Protein AF-A0A932JDV2-F1 (afdb_monomer_lite)

Structure (mmCIF, N/CA/C/O backbone):
data_AF-A0A932JDV2-F1
#
_entry.id   AF-A0A932JDV2-F1
#
loop_
_atom_site.group_PDB
_atom_site.id
_atom_site.type_symbol
_atom_site.label_atom_id
_atom_site.label_alt_id
_atom_site.label_comp_id
_atom_site.label_asym_id
_atom_site.label_entity_id
_atom_site.label_seq_id
_atom_site.pdbx_PDB_ins_code
_atom_site.Cartn_x
_atom_site.Cartn_y
_atom_site.Cartn_z
_atom_site.occupancy
_atom_site.B_iso_or_equiv
_atom_site.auth_seq_id
_atom_site.auth_comp_id
_atom_site.auth_asym_id
_atom_site.auth_atom_id
_atom_site.pdbx_PDB_model_num
ATOM 1 N N . MET A 1 1 ? 18.462 8.916 -12.965 1.00 34.59 1 MET A N 1
ATOM 2 C CA . MET A 1 1 ? 18.525 10.182 -12.193 1.00 34.59 1 MET A CA 1
ATOM 3 C C . MET A 1 1 ? 17.232 11.004 -12.249 1.00 34.59 1 MET A C 1
ATOM 5 O O . MET A 1 1 ? 16.685 11.269 -11.192 1.00 34.59 1 MET A O 1
ATOM 9 N N . LYS A 1 2 ? 16.677 11.348 -13.429 1.00 32.88 2 LYS A N 1
ATOM 10 C CA . LYS A 1 2 ? 15.413 12.121 -13.521 1.00 32.88 2 LYS A CA 1
ATOM 11 C C . LYS A 1 2 ? 14.191 11.419 -12.906 1.00 32.88 2 LYS A C 1
ATOM 13 O O . LYS A 1 2 ? 13.43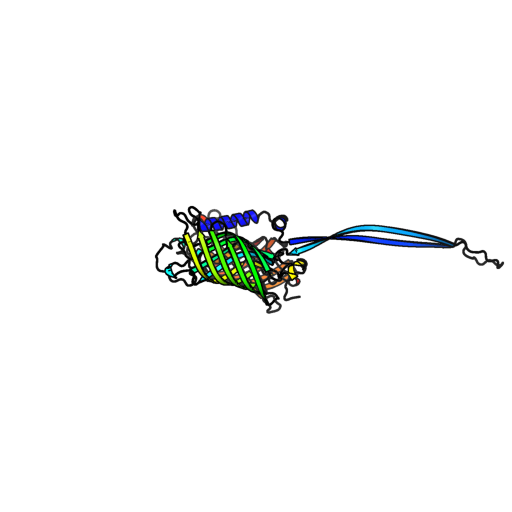1 12.081 -12.224 1.00 32.88 2 LYS A O 1
ATOM 18 N N . ILE A 1 3 ? 14.045 10.103 -13.071 1.00 39.91 3 ILE A N 1
ATOM 19 C CA . ILE A 1 3 ? 12.869 9.353 -12.584 1.00 39.91 3 ILE A CA 1
ATOM 20 C C . ILE A 1 3 ? 12.895 9.143 -11.063 1.00 39.91 3 ILE A C 1
ATOM 22 O O . ILE A 1 3 ? 11.883 9.335 -10.410 1.00 39.91 3 ILE A O 1
ATOM 26 N N . PHE A 1 4 ? 14.050 8.836 -10.467 1.00 37.16 4 PHE A N 1
ATOM 27 C CA . PHE A 1 4 ? 14.169 8.712 -9.007 1.00 37.16 4 PHE A CA 1
ATOM 28 C C . PHE A 1 4 ? 14.023 10.068 -8.303 1.00 37.16 4 PHE A C 1
ATOM 30 O O . PHE A 1 4 ? 13.355 10.154 -7.284 1.00 37.16 4 PHE A O 1
ATOM 37 N N . LEU A 1 5 ? 14.558 11.150 -8.888 1.00 34.28 5 LEU A N 1
ATOM 38 C CA . LEU A 1 5 ? 14.287 12.513 -8.425 1.00 34.28 5 LEU A CA 1
ATOM 39 C C . LEU A 1 5 ? 12.813 12.892 -8.641 1.00 34.28 5 LEU A C 1
ATOM 41 O O . LEU A 1 5 ? 12.261 13.597 -7.815 1.00 34.28 5 LEU A O 1
ATOM 45 N N . GLN A 1 6 ? 12.152 12.399 -9.693 1.00 41.47 6 GLN A N 1
ATOM 46 C CA . GLN A 1 6 ? 10.705 12.545 -9.882 1.00 41.47 6 GLN A CA 1
ATOM 47 C C . GLN A 1 6 ? 9.906 11.727 -8.868 1.00 41.47 6 GLN A C 1
ATOM 49 O O . GLN A 1 6 ? 8.888 12.229 -8.432 1.00 41.47 6 GLN A O 1
ATOM 54 N N . PHE A 1 7 ? 10.360 10.545 -8.437 1.00 43.28 7 PHE A N 1
ATOM 55 C CA . PHE A 1 7 ? 9.740 9.753 -7.366 1.00 43.28 7 PHE A CA 1
ATOM 56 C C . PHE A 1 7 ? 10.008 10.328 -5.973 1.00 43.28 7 PHE A C 1
ATOM 58 O O . PHE A 1 7 ? 9.130 10.282 -5.124 1.00 43.28 7 PHE A O 1
ATOM 65 N N . LEU A 1 8 ? 11.183 10.915 -5.740 1.00 36.88 8 LEU A N 1
ATOM 66 C CA . LEU A 1 8 ? 11.504 11.660 -4.526 1.00 36.88 8 LEU A CA 1
ATOM 67 C C . LEU A 1 8 ? 10.718 12.971 -4.486 1.00 36.88 8 LEU A C 1
ATOM 69 O O . LEU A 1 8 ? 10.145 13.291 -3.461 1.00 36.88 8 LEU A O 1
ATOM 73 N N . MET A 1 9 ? 10.614 13.689 -5.607 1.00 37.50 9 MET A N 1
ATOM 74 C CA . MET A 1 9 ? 9.727 14.845 -5.759 1.00 37.50 9 MET A CA 1
ATOM 75 C C . MET A 1 9 ? 8.264 14.429 -5.677 1.00 37.50 9 MET A C 1
ATOM 77 O O . MET A 1 9 ? 7.473 15.189 -5.157 1.00 37.50 9 MET A O 1
ATOM 81 N N . PHE A 1 10 ? 7.897 13.229 -6.121 1.00 43.47 10 PHE A N 1
ATOM 82 C CA . PHE A 1 10 ? 6.567 12.659 -5.942 1.00 43.47 10 PHE A CA 1
ATOM 83 C C . PHE A 1 10 ? 6.314 12.319 -4.471 1.00 43.47 10 PHE A C 1
ATOM 85 O O . PHE A 1 10 ? 5.248 12.617 -3.964 1.00 43.47 10 PHE A O 1
ATOM 92 N N . GLY A 1 11 ? 7.312 11.800 -3.755 1.00 39.00 11 GLY A N 1
ATOM 93 C CA . GLY A 1 11 ? 7.290 11.590 -2.309 1.00 39.00 11 GLY A CA 1
ATOM 94 C C . GLY A 1 11 ? 7.266 12.899 -1.520 1.00 39.00 11 GLY A C 1
ATOM 95 O O . GLY A 1 11 ? 6.574 12.972 -0.517 1.00 39.00 11 GLY A O 1
ATOM 96 N N . ILE A 1 12 ? 7.946 13.945 -2.004 1.00 39.84 12 ILE A N 1
ATOM 97 C CA . ILE A 1 12 ? 7.940 15.307 -1.452 1.00 39.84 12 ILE A CA 1
ATOM 98 C C . ILE A 1 12 ? 6.632 16.021 -1.787 1.00 39.84 12 ILE A C 1
ATOM 100 O O . ILE A 1 12 ? 6.131 16.781 -0.983 1.00 39.84 12 ILE A O 1
ATOM 104 N N . VAL A 1 13 ? 6.029 15.765 -2.943 1.00 41.66 13 VAL A N 1
ATOM 105 C CA . VAL A 1 13 ? 4.701 16.264 -3.309 1.00 41.66 13 VAL A CA 1
ATOM 106 C C . VAL A 1 13 ? 3.645 15.524 -2.486 1.00 41.66 13 VAL A C 1
ATOM 108 O O . VAL A 1 13 ? 2.794 16.166 -1.891 1.00 41.66 13 VAL A O 1
ATOM 111 N N . CYS A 1 14 ? 3.758 14.207 -2.317 1.00 39.50 14 CYS A N 1
ATOM 112 C CA . CYS A 1 14 ? 2.953 13.424 -1.381 1.00 39.50 14 CYS A CA 1
ATOM 113 C C . CYS A 1 14 ? 3.185 13.819 0.082 1.00 39.50 14 CYS A C 1
ATOM 115 O O . CYS A 1 14 ? 2.248 13.706 0.859 1.00 39.50 14 CYS A O 1
ATOM 117 N N . SER A 1 15 ? 4.370 14.303 0.470 1.00 35.47 15 SER A N 1
ATOM 118 C CA . SER A 1 15 ? 4.643 14.779 1.832 1.00 35.47 15 SER A CA 1
ATOM 119 C C . SER A 1 15 ? 4.292 16.251 2.038 1.00 35.47 15 SER A C 1
ATOM 121 O O . SER A 1 15 ? 3.897 16.597 3.139 1.00 35.47 15 SER A O 1
ATOM 123 N N . LEU A 1 16 ? 4.317 17.091 0.999 1.00 33.84 16 LEU A N 1
ATOM 124 C CA . LEU A 1 16 ? 3.762 18.451 0.992 1.00 33.84 16 LEU A CA 1
ATOM 125 C C . LEU A 1 16 ? 2.226 18.416 0.982 1.00 33.84 16 LEU A C 1
ATOM 127 O O . LEU A 1 16 ? 1.592 19.271 1.593 1.00 33.84 16 LEU A O 1
ATOM 131 N N . PHE A 1 17 ? 1.626 17.391 0.368 1.00 39.09 17 PHE A N 1
ATOM 132 C CA . PHE A 1 17 ? 0.206 17.055 0.521 1.00 39.09 17 PHE A CA 1
ATOM 133 C C . PHE A 1 17 ? -0.085 16.276 1.819 1.00 39.09 17 PHE A C 1
ATOM 135 O O . PHE A 1 17 ? -1.194 16.348 2.337 1.00 39.09 17 PHE A O 1
ATOM 142 N N . GLY A 1 18 ? 0.911 15.588 2.384 1.00 35.66 18 GLY A N 1
ATOM 143 C CA . GLY A 1 18 ? 0.838 14.874 3.665 1.00 35.66 18 GLY A CA 1
ATOM 144 C C . GLY A 1 18 ? 1.066 15.761 4.896 1.00 35.66 18 GLY A C 1
ATOM 145 O O . GLY A 1 18 ? 0.630 15.419 5.989 1.00 35.66 18 GLY A O 1
ATOM 146 N N . SER A 1 19 ? 1.684 16.936 4.741 1.00 28.77 19 SER A N 1
ATOM 147 C CA . SER A 1 19 ? 1.948 17.897 5.823 1.00 28.77 19 SER A CA 1
ATOM 148 C C . SER A 1 19 ? 0.781 18.849 6.115 1.00 28.77 19 SER A C 1
ATOM 150 O O . SER A 1 19 ? 0.912 19.758 6.930 1.00 28.77 19 SER A O 1
ATOM 152 N N . CYS A 1 20 ? -0.378 18.627 5.493 1.00 32.38 20 CYS A N 1
ATOM 153 C CA . CYS A 1 20 ? -1.643 19.299 5.806 1.00 32.38 20 CYS A CA 1
ATOM 154 C C . CYS A 1 20 ? -2.680 18.316 6.379 1.00 32.38 20 CYS A C 1
ATOM 156 O O . CYS A 1 20 ? -3.876 18.436 6.114 1.00 32.38 20 CYS A O 1
ATOM 158 N N . ALA A 1 21 ? -2.228 17.343 7.176 1.00 35.03 21 ALA A N 1
ATOM 159 C CA . ALA A 1 21 ? -3.059 16.353 7.866 1.00 35.03 21 ALA A CA 1
ATOM 160 C C . ALA A 1 21 ? -3.840 16.930 9.074 1.00 35.03 21 ALA A C 1
ATOM 162 O O . ALA A 1 21 ? -3.942 16.306 10.128 1.00 35.03 21 ALA A O 1
ATOM 163 N N . SER A 1 22 ? -4.415 18.126 8.923 1.00 34.97 22 SER A N 1
ATOM 164 C CA . SER A 1 22 ? -5.460 18.668 9.793 1.00 34.97 22 SER A CA 1
ATOM 165 C C . SER A 1 22 ? -6.754 18.792 8.987 1.00 34.97 22 SER A C 1
ATOM 167 O O . SER A 1 22 ? -6.862 19.618 8.085 1.00 34.97 22 SER A O 1
ATOM 169 N N . SER A 1 23 ? -7.709 17.901 9.279 1.00 31.97 23 SER A N 1
ATOM 170 C CA . SER A 1 23 ? -9.169 18.030 9.076 1.00 31.97 23 SER A CA 1
ATOM 171 C C . SER A 1 23 ? -9.753 18.510 7.725 1.00 31.97 23 SER A C 1
ATOM 173 O O . SER A 1 23 ? -10.970 18.572 7.619 1.00 31.97 23 SER A O 1
ATOM 175 N N . SER A 1 24 ? -8.968 18.788 6.677 1.00 32.66 24 SER A N 1
ATOM 176 C CA . SER A 1 24 ? -9.425 19.536 5.484 1.00 32.66 24 SER A CA 1
ATOM 177 C C . SER A 1 24 ? -9.201 18.835 4.129 1.00 32.66 24 SER A C 1
ATOM 179 O O . SER A 1 24 ? -9.859 19.164 3.141 1.00 32.66 24 SER A O 1
ATOM 181 N N . TRP A 1 25 ? -8.369 17.789 4.048 1.00 31.91 25 TRP A N 1
ATOM 182 C CA . TRP A 1 25 ? -8.191 17.015 2.801 1.00 31.91 25 TRP A CA 1
ATOM 183 C C . TRP A 1 25 ? -9.202 15.879 2.614 1.00 31.91 25 TRP A C 1
ATOM 185 O O . TRP A 1 25 ? -9.540 15.556 1.475 1.00 31.91 25 TRP A O 1
ATOM 195 N N . MET A 1 26 ? -9.784 15.361 3.703 1.00 33.66 26 MET A N 1
ATOM 196 C CA . MET A 1 26 ? -10.985 14.515 3.609 1.00 33.66 26 MET A CA 1
ATOM 197 C C . MET A 1 26 ? -12.211 15.286 3.093 1.00 33.66 26 MET A C 1
ATOM 199 O O . MET A 1 26 ? -13.194 14.659 2.700 1.00 33.66 26 MET A O 1
ATOM 203 N N . GLU A 1 27 ? -12.154 16.622 3.061 1.00 31.89 27 GLU A N 1
ATOM 204 C CA . GLU A 1 27 ? -13.176 17.465 2.435 1.00 31.89 27 GLU A CA 1
ATOM 205 C C . GLU A 1 27 ? -12.853 17.824 0.978 1.00 31.89 27 GLU A C 1
ATOM 207 O O . GLU A 1 27 ? -13.770 17.954 0.165 1.00 31.89 27 GLU A O 1
ATOM 212 N N . THR A 1 28 ? -11.567 17.925 0.613 1.00 35.16 28 THR A N 1
ATOM 213 C CA . THR A 1 28 ? -11.151 18.310 -0.751 1.00 35.16 28 THR A CA 1
ATOM 214 C C . THR A 1 28 ? -11.305 17.149 -1.745 1.00 35.16 28 THR A C 1
ATOM 216 O O . THR A 1 28 ? -11.779 17.341 -2.864 1.00 35.16 28 THR A O 1
ATOM 219 N N . PHE A 1 29 ? -11.026 15.917 -1.305 1.00 41.97 29 PHE A N 1
ATOM 220 C CA . PHE A 1 29 ? -11.596 14.699 -1.880 1.00 41.97 29 PHE A CA 1
ATOM 221 C C . PHE A 1 29 ? -12.556 14.156 -0.835 1.00 41.97 29 PHE A C 1
ATOM 223 O O . PHE A 1 29 ? -12.091 13.667 0.188 1.00 41.97 29 PHE A O 1
ATOM 230 N N . ARG A 1 30 ? -13.875 14.247 -1.054 1.00 54.72 30 ARG A N 1
ATOM 231 C CA . ARG A 1 30 ? -14.890 13.703 -0.133 1.00 54.72 30 ARG A CA 1
ATOM 232 C C . ARG A 1 30 ? -14.774 12.176 -0.046 1.00 54.72 30 ARG A C 1
ATOM 234 O O . ARG A 1 30 ? -15.605 11.474 -0.611 1.00 54.72 30 ARG A O 1
ATOM 241 N N . LEU A 1 31 ? -13.734 11.645 0.597 1.00 72.81 31 LEU A N 1
ATOM 242 C CA . LEU A 1 31 ? -13.554 10.220 0.892 1.00 72.81 31 LEU A CA 1
ATOM 243 C C . LEU A 1 31 ? -14.600 9.764 1.907 1.00 72.81 31 LEU A C 1
ATOM 245 O O . LEU A 1 31 ? -15.055 8.622 1.862 1.00 72.81 31 LEU A O 1
ATOM 249 N N . THR A 1 32 ? -15.024 10.693 2.761 1.00 81.06 32 THR A N 1
ATOM 250 C CA . THR A 1 32 ? -16.144 10.533 3.678 1.00 81.06 32 THR A CA 1
ATOM 251 C C . THR A 1 32 ? -17.302 11.412 3.240 1.00 81.06 32 THR A C 1
ATOM 253 O O . THR A 1 32 ? -17.131 12.575 2.877 1.00 81.06 32 THR A O 1
ATOM 256 N N . ARG A 1 33 ? -18.499 10.837 3.277 1.00 84.25 33 ARG A N 1
ATOM 257 C CA . ARG A 1 33 ? -19.765 11.553 3.208 1.00 84.25 33 ARG A CA 1
ATOM 258 C C . ARG A 1 33 ? -20.261 11.743 4.636 1.00 84.25 33 ARG A C 1
ATOM 260 O O . ARG A 1 33 ? -20.473 10.753 5.335 1.00 84.25 33 ARG A O 1
ATOM 267 N N . THR A 1 34 ? -20.446 12.994 5.034 1.00 85.88 34 THR A N 1
ATOM 268 C CA . THR A 1 34 ? -21.109 13.351 6.291 1.00 85.88 34 THR A CA 1
ATOM 269 C C . THR A 1 34 ? -22.592 13.573 6.011 1.00 85.88 34 THR A C 1
ATOM 271 O O . THR A 1 34 ? -22.940 14.268 5.055 1.00 85.88 34 THR A O 1
ATOM 274 N N . GLU A 1 35 ? -23.450 12.939 6.800 1.00 85.75 35 GLU A N 1
ATOM 275 C CA . GLU A 1 35 ? -24.893 13.178 6.823 1.00 85.75 35 GLU A CA 1
ATOM 276 C C . GLU A 1 35 ? -25.259 13.737 8.199 1.00 85.75 35 GLU A C 1
ATOM 278 O O . GLU A 1 35 ? -24.753 13.258 9.215 1.00 85.75 35 GLU A O 1
ATOM 283 N N . GLU A 1 36 ? -26.105 14.760 8.224 1.00 88.62 36 GLU A N 1
ATOM 284 C CA . GLU A 1 36 ? -26.596 15.387 9.450 1.00 88.62 36 GLU A CA 1
ATOM 285 C C . GLU A 1 36 ? -28.067 15.025 9.634 1.00 88.62 36 GLU A C 1
ATOM 287 O O . GLU A 1 36 ? -28.907 15.368 8.799 1.00 88.62 36 GLU A O 1
ATOM 292 N N . ASP A 1 37 ? -28.371 14.347 10.737 1.00 84.44 37 ASP A N 1
ATOM 293 C CA . ASP A 1 37 ? -29.742 14.099 11.163 1.00 84.44 37 ASP A CA 1
ATOM 294 C C . ASP A 1 37 ? -30.112 15.118 12.244 1.00 84.44 37 ASP A C 1
ATOM 296 O O . ASP A 1 37 ? -29.505 15.147 13.319 1.00 84.44 37 ASP A O 1
ATOM 300 N N . ALA A 1 38 ? -31.123 15.944 11.974 1.00 87.00 38 ALA A N 1
ATOM 301 C CA . ALA A 1 38 ? -31.680 16.873 12.950 1.00 87.00 38 ALA A CA 1
ATOM 302 C C . ALA A 1 38 ? -32.917 16.259 13.623 1.00 87.00 38 ALA A C 1
ATOM 304 O O . ALA A 1 38 ? -33.895 15.905 12.960 1.00 87.00 38 ALA A O 1
ATOM 305 N N . PHE A 1 39 ? -32.880 16.155 14.949 1.00 85.19 39 PHE A N 1
ATOM 306 C CA . PHE A 1 39 ? -33.970 15.674 15.789 1.00 85.19 39 PHE A CA 1
ATOM 307 C C . PHE A 1 39 ? -34.475 16.807 16.679 1.00 85.19 39 PHE A C 1
ATOM 309 O O . PHE A 1 39 ? -33.691 17.424 17.393 1.00 85.19 39 PHE A O 1
ATOM 316 N N . THR A 1 40 ? -35.786 17.029 16.721 1.00 88.25 40 THR A N 1
ATOM 317 C CA . THR A 1 40 ? -36.398 17.900 17.734 1.00 88.25 40 THR A CA 1
ATOM 318 C C . THR A 1 40 ? -36.898 17.038 18.884 1.00 88.25 40 THR A C 1
ATOM 320 O O . THR A 1 40 ? -37.822 16.237 18.723 1.00 88.25 40 THR A O 1
ATOM 323 N N . ILE A 1 41 ? -36.296 17.195 20.061 1.00 85.44 41 ILE A N 1
ATOM 324 C CA . ILE A 1 41 ? -36.708 16.480 21.268 1.00 85.44 41 ILE A CA 1
ATOM 325 C C . ILE A 1 41 ? -37.715 17.357 22.006 1.00 85.44 41 ILE A C 1
ATOM 327 O O . ILE A 1 41 ? -37.416 18.485 22.389 1.00 85.44 41 ILE A O 1
ATOM 331 N N . THR A 1 42 ? -38.927 16.833 22.199 1.00 88.19 42 THR A N 1
ATOM 332 C CA . THR A 1 42 ? -39.983 17.503 22.967 1.00 88.19 42 THR A CA 1
ATOM 333 C C . THR A 1 42 ? -40.177 16.781 24.292 1.00 88.19 42 THR A C 1
ATOM 335 O O . THR A 1 42 ? -40.655 15.648 24.318 1.00 88.19 42 THR A O 1
ATOM 338 N N . ILE A 1 43 ? -39.842 17.450 25.393 1.00 86.12 43 ILE A N 1
ATOM 339 C CA . ILE A 1 43 ? -40.150 16.989 26.745 1.00 86.12 43 ILE A CA 1
ATOM 340 C C . ILE A 1 43 ? -41.411 17.711 27.201 1.00 86.12 43 ILE A C 1
ATOM 342 O O . ILE A 1 43 ? -41.466 18.941 27.218 1.00 86.12 43 ILE A O 1
ATOM 346 N N . LYS A 1 44 ? -42.431 16.938 27.568 1.00 88.62 44 LYS A N 1
ATOM 347 C CA . LYS A 1 44 ? -43.672 17.461 28.130 1.00 88.62 44 LYS A CA 1
ATOM 348 C C . LYS A 1 44 ? -43.813 16.963 29.556 1.00 88.62 44 LYS A C 1
ATOM 350 O O . LYS A 1 44 ? -44.016 15.771 29.769 1.00 88.62 44 LYS A O 1
ATOM 355 N N . ASP A 1 45 ? -43.743 17.887 30.499 1.00 85.75 45 ASP A N 1
ATOM 356 C CA . ASP A 1 45 ? -44.050 17.623 31.896 1.00 85.75 45 ASP A CA 1
ATOM 357 C C . ASP A 1 45 ? -45.435 18.188 32.221 1.00 85.75 45 ASP A C 1
ATOM 359 O O . ASP A 1 45 ? -45.808 19.277 31.778 1.00 85.75 45 ASP A O 1
ATOM 363 N N . THR A 1 46 ? -46.251 17.412 32.925 1.00 85.06 46 THR A N 1
ATOM 364 C CA . THR A 1 46 ? -47.612 17.802 33.300 1.00 85.06 46 THR A CA 1
ATOM 365 C C . THR A 1 46 ? -47.795 17.519 34.777 1.00 85.06 46 THR A C 1
ATOM 367 O O . THR A 1 46 ? -47.822 16.366 35.200 1.00 85.06 46 THR A O 1
ATOM 370 N N . SER A 1 47 ? -47.938 18.586 35.555 1.00 83.50 47 SER A N 1
ATOM 371 C CA . SER A 1 47 ? -48.181 18.501 36.990 1.00 83.50 47 SER A CA 1
ATOM 372 C C . SER A 1 47 ? -49.656 18.751 37.283 1.00 83.50 47 SER A C 1
ATOM 374 O O . SER A 1 47 ? -50.263 19.713 36.800 1.00 83.50 47 SER A O 1
ATOM 376 N N . PHE A 1 48 ? -50.231 17.851 38.077 1.00 83.75 48 PHE A N 1
ATOM 377 C CA . PHE A 1 48 ? -51.597 17.951 38.566 1.00 83.75 48 PHE A CA 1
ATOM 378 C C . PHE A 1 48 ? -51.548 18.305 40.044 1.00 83.75 48 PHE A C 1
ATOM 380 O O . PHE A 1 48 ? -51.080 17.510 40.857 1.00 83.75 48 PHE A O 1
ATOM 387 N N . THR A 1 49 ? -52.054 19.483 40.391 1.00 81.31 49 THR A N 1
ATOM 388 C CA . THR A 1 49 ? -52.252 19.861 41.789 1.00 81.31 49 THR A CA 1
ATOM 389 C C . THR A 1 49 ? -53.736 19.786 42.093 1.00 81.31 49 THR A C 1
ATOM 391 O O . THR A 1 49 ? -54.531 20.548 41.539 1.00 81.31 49 THR A O 1
ATOM 394 N N . ASP A 1 50 ? -54.101 18.856 42.968 1.00 79.12 50 ASP A N 1
ATOM 395 C CA . ASP A 1 50 ? -55.457 18.701 43.476 1.00 79.12 50 ASP A CA 1
ATOM 396 C C . ASP A 1 50 ? -55.519 19.219 44.911 1.00 79.12 50 ASP A C 1
ATOM 398 O O . ASP A 1 50 ? -54.851 18.691 45.799 1.00 79.12 50 ASP A O 1
ATOM 402 N N . ALA A 1 51 ? -56.290 20.282 45.130 1.00 74.88 51 ALA A N 1
ATOM 403 C CA . ALA A 1 51 ? -56.478 20.865 46.448 1.00 74.88 51 ALA A CA 1
ATOM 404 C C . ALA A 1 51 ? -57.960 20.836 46.829 1.00 74.88 51 ALA A C 1
ATOM 406 O O . ALA A 1 51 ? -58.815 21.425 46.158 1.00 74.88 51 ALA A O 1
ATOM 407 N N . VAL A 1 52 ? -58.252 20.188 47.956 1.00 70.06 52 VAL A N 1
ATOM 408 C CA . VAL A 1 52 ? -59.568 20.197 48.597 1.00 70.06 52 VAL A CA 1
ATOM 409 C C . VAL A 1 52 ? -59.514 21.224 49.724 1.00 70.06 52 VAL A C 1
ATOM 411 O O . VAL A 1 52 ? -58.838 21.014 50.722 1.00 70.06 52 VAL A O 1
ATOM 414 N N . ARG A 1 53 ? -60.181 22.373 49.555 1.00 63.09 53 ARG A N 1
ATOM 415 C CA . ARG A 1 53 ? -60.093 23.489 50.525 1.00 63.09 53 ARG A CA 1
ATOM 416 C C . ARG A 1 53 ? -60.919 23.285 51.798 1.00 63.09 53 ARG A C 1
ATOM 418 O O . ARG A 1 53 ? -60.667 23.965 52.783 1.00 63.09 53 ARG A O 1
ATOM 425 N N . ASN A 1 54 ? -61.876 22.359 51.767 1.00 64.25 54 ASN A N 1
ATOM 426 C CA . ASN A 1 54 ? -62.728 21.999 52.897 1.00 64.25 54 ASN A CA 1
ATOM 427 C C . ASN A 1 54 ? -62.645 20.483 53.095 1.00 64.25 54 ASN A C 1
ATOM 429 O O . ASN A 1 54 ? -63.449 19.737 52.536 1.00 64.25 54 ASN A O 1
ATOM 433 N N . GLU A 1 55 ? -61.641 20.026 53.835 1.00 58.62 55 GLU A N 1
ATOM 434 C CA . GLU A 1 55 ? -61.609 18.651 54.329 1.00 58.62 55 GLU A CA 1
ATOM 435 C C . GLU A 1 55 ? -62.769 18.450 55.328 1.00 58.62 55 GLU A C 1
ATOM 437 O O . GLU A 1 55 ? -62.976 19.301 56.200 1.00 58.62 55 GLU A O 1
ATOM 442 N N . PRO A 1 56 ? -63.603 17.401 55.182 1.00 58.53 56 PRO A N 1
ATOM 443 C CA . PRO A 1 56 ? -64.700 17.157 56.107 1.00 58.53 56 PRO A CA 1
ATOM 444 C C . PRO A 1 56 ? -64.120 16.763 57.469 1.00 58.53 56 PRO A C 1
ATOM 446 O O . PRO A 1 56 ? -63.750 15.616 57.690 1.00 58.53 56 PRO A O 1
ATOM 449 N N . GLY A 1 57 ? -64.005 17.730 58.377 1.00 57.44 57 GLY A N 1
ATOM 450 C CA . GLY A 1 57 ? -63.688 17.452 59.774 1.00 57.44 57 GLY A CA 1
ATOM 451 C C . GLY A 1 57 ? -64.858 16.750 60.462 1.00 57.44 57 GLY A C 1
ATOM 452 O O . GLY A 1 57 ? -66.018 17.080 60.201 1.00 57.44 57 GLY A O 1
ATOM 453 N N . GLU A 1 58 ? -64.561 15.814 61.365 1.00 55.66 58 GLU A N 1
ATOM 454 C CA . GLU A 1 58 ? -65.566 15.232 62.256 1.00 55.66 58 GLU A CA 1
ATOM 455 C C . GLU A 1 58 ? -66.177 16.347 63.117 1.00 55.66 58 GLU A C 1
ATOM 457 O O . GLU A 1 58 ? -65.518 16.950 63.966 1.00 55.66 58 GLU A O 1
ATOM 462 N N . ARG A 1 59 ? -67.443 16.678 62.855 1.00 57.50 59 ARG A N 1
ATOM 463 C CA . ARG A 1 59 ? -68.246 17.569 63.695 1.00 57.50 59 ARG A CA 1
ATOM 464 C C . ARG A 1 59 ? -69.572 16.890 64.011 1.00 57.50 59 ARG A C 1
ATOM 466 O O . ARG A 1 59 ? -70.216 16.349 63.114 1.00 57.50 59 ARG A O 1
ATOM 473 N N . ASP A 1 60 ? -70.003 17.013 65.263 1.00 54.53 60 ASP A N 1
ATOM 474 C CA . ASP A 1 60 ? -71.114 16.267 65.882 1.00 54.53 60 ASP A CA 1
ATOM 475 C C . ASP A 1 60 ? -72.513 16.439 65.249 1.00 54.53 60 ASP A C 1
ATOM 477 O O . ASP A 1 60 ? -73.440 15.729 65.627 1.00 54.53 60 ASP A O 1
ATOM 481 N N . ASN A 1 61 ? -72.704 17.332 64.268 1.00 59.00 61 ASN A N 1
ATOM 482 C CA . ASN A 1 61 ? -74.043 17.690 63.768 1.00 59.00 61 ASN A CA 1
ATOM 483 C C . ASN A 1 61 ? -74.388 17.195 62.348 1.00 59.00 61 ASN A C 1
ATOM 485 O O . ASN A 1 61 ? -75.400 17.621 61.799 1.00 59.00 61 ASN A O 1
ATOM 489 N N . GLY A 1 62 ? -73.596 16.308 61.735 1.00 58.81 62 GLY A N 1
ATOM 490 C CA . GLY A 1 62 ? -74.018 15.503 60.569 1.00 58.81 62 GLY A CA 1
ATOM 491 C C . GLY A 1 62 ? -74.376 16.233 59.256 1.00 58.81 62 GLY A C 1
ATOM 492 O O . GLY A 1 62 ? -74.797 15.581 58.303 1.00 58.81 62 GLY A O 1
ATOM 493 N N . ILE A 1 63 ? -74.215 17.559 59.158 1.00 58.84 63 ILE A N 1
ATOM 494 C CA . ILE A 1 63 ? -74.470 18.322 57.922 1.00 58.84 63 ILE A CA 1
ATOM 495 C C . ILE A 1 63 ? -73.201 18.335 57.059 1.00 58.84 63 ILE A C 1
ATOM 497 O O . ILE A 1 63 ? -72.198 18.951 57.421 1.00 58.84 63 ILE A O 1
ATOM 501 N N . ILE A 1 64 ? -73.262 17.678 55.899 1.00 57.53 64 ILE A N 1
ATOM 502 C CA . ILE A 1 64 ? -72.171 17.606 54.917 1.00 57.53 64 ILE A CA 1
ATOM 503 C C . ILE A 1 64 ? -72.344 18.737 53.894 1.00 57.53 64 ILE A C 1
ATOM 505 O O . ILE A 1 64 ? -73.329 18.765 53.156 1.00 57.53 64 ILE A O 1
ATOM 509 N N . TYR A 1 65 ? -71.384 19.661 53.820 1.00 58.56 65 TYR A N 1
ATOM 510 C CA . TYR A 1 65 ? -71.321 20.655 52.741 1.00 58.56 65 TYR A CA 1
ATOM 511 C C . TYR A 1 65 ? -70.559 20.089 51.531 1.00 58.56 65 TYR A C 1
ATOM 513 O O . TYR A 1 65 ? -69.621 19.312 51.719 1.00 58.56 65 TYR A O 1
ATOM 521 N N . PRO A 1 66 ? -70.900 20.481 50.287 1.00 58.72 66 PRO A N 1
ATOM 522 C CA . PRO A 1 66 ? -70.126 20.082 49.117 1.00 58.72 66 PRO A CA 1
ATOM 523 C C . PRO A 1 66 ? -68.703 20.648 49.214 1.00 58.72 66 PRO A C 1
ATOM 525 O O . PRO A 1 66 ? -68.502 21.856 49.351 1.00 58.72 66 PRO A O 1
ATOM 528 N N . SER A 1 67 ? -67.697 19.776 49.149 1.00 60.12 67 SER A N 1
ATOM 529 C CA . SER A 1 67 ? -66.293 20.182 49.134 1.00 60.12 67 SER A CA 1
ATOM 530 C C . SER A 1 67 ? -65.979 20.939 47.840 1.00 60.12 67 SER A C 1
ATOM 532 O O . SER A 1 67 ? -66.195 20.410 46.748 1.00 60.12 67 SER A O 1
ATOM 534 N N . SER A 1 68 ? -65.423 22.149 47.929 1.00 65.50 68 SER A N 1
ATOM 535 C CA . SER A 1 68 ? -64.882 22.839 46.754 1.00 65.50 68 SER A CA 1
ATOM 536 C C . SER A 1 68 ? -63.522 22.235 46.393 1.00 65.50 68 SER A C 1
ATOM 538 O O . SER A 1 68 ? -62.547 22.411 47.133 1.00 65.50 68 SER A O 1
ATOM 540 N N . ARG A 1 69 ? -63.459 21.522 45.267 1.00 68.94 69 ARG A N 1
ATOM 541 C CA . ARG A 1 69 ? -62.219 20.984 44.695 1.00 68.94 69 ARG A CA 1
ATOM 542 C C . ARG A 1 69 ? -61.648 21.980 43.692 1.00 68.94 69 ARG A C 1
ATOM 544 O O . ARG A 1 69 ? -62.379 22.484 42.842 1.00 68.94 69 ARG A O 1
ATOM 551 N N . THR A 1 70 ? -60.354 22.262 43.772 1.00 74.75 70 THR A N 1
ATOM 552 C CA . THR A 1 70 ? -59.641 23.030 42.746 1.00 74.75 70 THR A CA 1
ATOM 553 C C . THR A 1 70 ? -58.597 22.125 42.113 1.00 74.75 70 THR A C 1
ATOM 555 O O . THR A 1 70 ? -57.670 21.688 42.790 1.00 74.75 70 THR A O 1
ATOM 558 N N . LEU A 1 71 ? -58.767 21.848 40.820 1.00 78.38 71 LEU A N 1
ATOM 559 C CA . LEU A 1 71 ? -57.797 21.119 40.012 1.00 78.38 71 LEU A CA 1
ATOM 560 C C . LEU A 1 71 ? -56.996 22.134 39.195 1.00 78.38 71 LEU A C 1
ATOM 562 O O . LEU A 1 71 ? -57.550 22.781 38.305 1.00 78.38 71 LEU A O 1
ATOM 566 N N . THR A 1 72 ? -55.704 22.257 39.476 1.00 80.94 72 THR A N 1
ATOM 567 C CA . THR A 1 72 ? -54.790 23.066 38.665 1.00 80.94 72 THR A CA 1
ATOM 568 C C . THR A 1 72 ? -53.943 22.133 37.813 1.00 80.94 72 THR A C 1
ATOM 570 O O . THR A 1 72 ? -53.235 21.275 38.340 1.00 80.94 72 THR A O 1
ATOM 573 N N . ASN A 1 73 ? -54.027 22.297 36.493 1.00 81.56 73 ASN A N 1
ATOM 574 C CA . ASN A 1 73 ? -53.199 21.581 35.531 1.00 81.56 73 ASN A CA 1
ATOM 575 C C . ASN A 1 73 ? -52.137 22.538 34.985 1.00 81.56 73 ASN A C 1
ATOM 577 O O . ASN A 1 73 ? -52.476 23.489 34.280 1.00 81.56 73 ASN A O 1
ATOM 581 N N . ASN A 1 74 ? -50.872 22.273 35.302 1.00 83.38 74 ASN A N 1
ATOM 582 C CA . ASN A 1 74 ? -49.742 23.024 34.774 1.00 83.38 74 ASN A CA 1
ATOM 583 C C . ASN A 1 74 ? -48.937 22.118 33.844 1.00 83.38 74 ASN A C 1
ATOM 585 O O . ASN A 1 74 ? -48.310 21.155 34.291 1.00 83.38 74 ASN A O 1
ATOM 589 N N . SER A 1 75 ? -48.928 22.452 32.555 1.00 80.50 75 SER A N 1
ATOM 590 C CA . SER A 1 75 ? -48.101 21.778 31.556 1.00 80.50 75 SER A CA 1
ATOM 591 C C . SER A 1 75 ? -46.900 22.638 31.176 1.00 80.50 75 SER A C 1
ATOM 593 O O . SER A 1 75 ? -47.077 23.757 30.692 1.00 80.50 75 SER A O 1
ATOM 595 N N . LEU A 1 76 ? -45.697 22.092 31.323 1.00 86.56 76 LEU A N 1
ATOM 596 C CA . LEU A 1 76 ? -44.462 22.668 30.808 1.00 86.56 76 LEU A CA 1
ATOM 597 C C . LEU A 1 76 ? -44.022 21.855 29.589 1.00 86.56 76 LEU A C 1
ATOM 599 O O . LEU A 1 76 ? -43.944 20.630 29.641 1.00 86.56 76 LEU A O 1
ATOM 603 N N . THR A 1 77 ? -43.751 22.533 28.478 1.00 87.00 77 THR A N 1
ATOM 604 C CA . THR A 1 77 ? -43.161 21.900 27.294 1.00 87.00 77 THR A CA 1
ATOM 605 C C . THR A 1 77 ? -41.805 22.532 27.039 1.00 87.00 77 THR A C 1
ATOM 607 O O . THR A 1 77 ? -41.711 23.748 26.884 1.00 87.00 77 THR A O 1
ATOM 610 N N . THR A 1 78 ? -40.764 21.710 26.997 1.00 86.75 78 THR A N 1
ATOM 611 C CA . THR A 1 78 ? -39.409 22.123 26.639 1.00 86.75 78 THR A CA 1
ATOM 612 C C . THR A 1 78 ? -39.033 21.429 25.342 1.00 86.75 78 THR A C 1
ATOM 614 O O . THR A 1 78 ? -39.145 20.209 25.228 1.00 86.75 78 THR A O 1
ATOM 617 N N . GLN A 1 79 ? -38.610 22.216 24.359 1.00 87.81 79 GLN A N 1
ATOM 618 C CA . GLN A 1 79 ? -38.129 21.719 23.077 1.00 87.81 79 GLN A CA 1
ATOM 619 C C . GLN A 1 79 ? -36.680 22.133 22.898 1.00 87.81 79 GLN A C 1
ATOM 621 O O . GLN A 1 79 ? -36.320 23.274 23.188 1.00 87.81 79 GLN A O 1
ATOM 626 N N . TYR A 1 80 ? -35.860 21.202 22.435 1.00 89.38 80 TYR A N 1
ATOM 627 C CA . TYR A 1 80 ? -34.503 21.489 22.004 1.00 89.38 80 TYR A CA 1
ATOM 628 C C . TYR A 1 80 ? -34.154 20.622 20.802 1.00 89.38 80 TYR A C 1
ATOM 630 O O . TYR A 1 80 ? -34.593 19.473 20.687 1.00 89.38 80 TYR A O 1
ATOM 638 N N . ASP A 1 81 ? -33.361 21.199 19.909 1.00 87.12 81 ASP A N 1
ATOM 639 C CA . ASP A 1 81 ? -32.885 20.521 18.716 1.00 87.12 81 ASP A CA 1
ATOM 640 C C . ASP A 1 81 ? -31.557 19.821 19.013 1.00 87.12 81 ASP A C 1
ATOM 642 O O . ASP A 1 81 ? -30.682 20.344 19.706 1.00 87.12 81 ASP A O 1
ATOM 646 N N . SER A 1 82 ? -31.420 18.608 18.495 1.00 85.50 82 SER A N 1
ATOM 647 C CA . SER A 1 82 ? -30.215 17.794 18.553 1.00 85.50 82 SER A CA 1
ATOM 648 C C . SER A 1 82 ? -29.798 17.462 17.129 1.00 85.50 82 SER A C 1
ATOM 650 O O . SER A 1 82 ? -30.597 16.946 16.351 1.00 85.50 82 SER A O 1
ATOM 652 N N . VAL A 1 83 ? -28.549 17.762 16.784 1.00 87.12 83 VAL A N 1
ATOM 653 C CA . VAL A 1 83 ? -27.959 17.397 15.494 1.00 87.12 83 VAL A CA 1
ATOM 654 C C . VAL A 1 83 ? -26.985 16.253 15.732 1.00 87.12 83 VAL A C 1
ATOM 656 O O . VAL A 1 83 ? -26.109 16.352 16.593 1.00 87.12 83 VAL A O 1
ATOM 659 N N . VAL A 1 84 ? -27.150 15.160 14.989 1.00 88.38 84 VAL A N 1
ATOM 660 C CA . VAL A 1 84 ? -26.243 14.010 15.017 1.00 88.38 84 VAL A CA 1
ATOM 661 C C . VAL A 1 84 ? -25.567 13.885 13.659 1.00 88.38 84 VAL A C 1
ATOM 663 O O . VAL A 1 84 ? -26.226 13.678 12.642 1.00 88.38 84 VAL A O 1
ATOM 666 N N . GLU A 1 85 ? -24.241 13.972 13.654 1.00 87.31 85 GLU A N 1
ATOM 667 C CA . GLU A 1 85 ? -23.425 13.733 12.464 1.00 87.31 85 GLU A CA 1
ATOM 668 C C . GLU A 1 85 ? -23.111 12.242 12.300 1.00 87.31 85 GLU A C 1
ATOM 670 O O . GLU A 1 85 ? -22.618 11.585 13.222 1.00 87.31 85 GLU A O 1
ATOM 675 N N . ARG A 1 86 ? -23.321 11.715 11.092 1.00 85.62 86 ARG A N 1
ATOM 676 C CA . ARG A 1 86 ? -22.951 10.350 10.695 1.00 85.62 86 ARG A CA 1
ATOM 677 C C . ARG A 1 86 ? -21.959 10.381 9.547 1.00 85.62 86 ARG A C 1
ATOM 679 O O . ARG A 1 86 ? -22.097 11.166 8.612 1.00 85.62 86 ARG A O 1
ATOM 686 N N . LYS A 1 87 ? -20.951 9.510 9.602 1.00 87.00 87 LYS A N 1
ATOM 687 C CA . LYS A 1 87 ? -19.829 9.501 8.650 1.00 87.00 87 LYS A CA 1
ATOM 688 C C . LYS A 1 87 ? -19.762 8.170 7.908 1.00 87.00 87 LYS A C 1
ATOM 690 O O . LYS A 1 87 ? -19.556 7.131 8.530 1.00 87.00 87 LYS A O 1
ATOM 695 N N . TYR A 1 88 ? -19.868 8.223 6.583 1.00 87.69 88 TYR A N 1
ATOM 696 C CA . TYR A 1 88 ? -19.890 7.063 5.685 1.00 87.69 88 TYR A CA 1
ATOM 697 C C . TYR A 1 88 ? -18.743 7.112 4.671 1.00 87.69 88 TYR A C 1
ATOM 699 O O . TYR A 1 88 ? -18.340 8.212 4.278 1.00 87.69 88 TYR A O 1
ATOM 707 N N . PRO A 1 89 ? -18.263 5.970 4.150 1.00 87.38 89 PRO A N 1
ATOM 708 C CA . PRO A 1 89 ? -17.386 5.982 2.990 1.00 87.38 89 PRO A CA 1
ATOM 709 C C . PRO A 1 89 ? -18.111 6.528 1.763 1.00 87.38 89 PRO A C 1
ATOM 711 O O . PRO A 1 89 ? -19.276 6.229 1.503 1.00 87.38 89 PRO A O 1
ATOM 714 N N . ASN A 1 90 ? -17.387 7.284 0.950 1.00 87.12 90 ASN A N 1
ATOM 715 C CA . ASN A 1 90 ? -17.874 7.814 -0.320 1.00 87.12 90 ASN A CA 1
ATOM 716 C C . ASN A 1 90 ? -17.008 7.343 -1.502 1.00 87.12 90 ASN A C 1
ATOM 718 O O . ASN A 1 90 ? -16.907 8.011 -2.529 1.00 87.12 90 ASN A O 1
ATOM 722 N N . PHE A 1 91 ? -16.367 6.183 -1.364 1.00 89.88 91 PHE A N 1
ATOM 723 C CA . PHE A 1 91 ? -15.559 5.560 -2.409 1.00 89.88 91 PHE A CA 1
ATOM 724 C C . PHE A 1 91 ? -15.727 4.044 -2.403 1.00 89.88 91 PHE A C 1
ATOM 726 O O . PHE A 1 91 ? -15.797 3.417 -1.348 1.00 89.88 91 PHE A O 1
ATOM 733 N N . VAL A 1 92 ? -15.741 3.452 -3.594 1.00 90.56 92 VAL A N 1
ATOM 734 C CA . VAL A 1 92 ? -15.675 1.998 -3.771 1.00 90.56 92 VAL A CA 1
ATOM 735 C C . VAL A 1 92 ? -14.228 1.530 -3.689 1.00 90.56 92 VAL A C 1
ATOM 737 O O . VAL A 1 92 ? -13.961 0.510 -3.072 1.00 90.56 92 VAL A O 1
ATOM 740 N N . ARG A 1 93 ? -13.277 2.280 -4.252 1.00 91.69 93 ARG A N 1
ATOM 741 C CA . ARG A 1 93 ? -11.849 1.988 -4.094 1.00 91.69 93 ARG A CA 1
ATOM 742 C C . ARG A 1 93 ? -11.048 3.267 -3.915 1.00 91.69 93 ARG A C 1
ATOM 744 O O . ARG A 1 93 ? -11.285 4.233 -4.633 1.00 91.69 93 ARG A O 1
ATOM 751 N N . PHE A 1 94 ? -10.086 3.247 -3.007 1.00 90.94 94 PHE A N 1
ATOM 752 C CA . PHE A 1 94 ? -9.078 4.289 -2.874 1.00 90.94 94 PHE A CA 1
ATOM 753 C C . PHE A 1 94 ? -7.713 3.632 -2.690 1.00 90.94 94 PHE A C 1
ATOM 755 O O . PHE A 1 94 ? -7.541 2.870 -1.747 1.00 90.94 94 PHE A O 1
ATOM 762 N N . ALA A 1 95 ? -6.767 3.885 -3.594 1.00 89.88 95 ALA A N 1
ATOM 763 C CA . ALA A 1 95 ? -5.435 3.290 -3.557 1.00 89.88 95 ALA A CA 1
ATOM 764 C C . ALA A 1 95 ? -4.353 4.348 -3.743 1.00 89.88 95 ALA A C 1
ATOM 766 O O . ALA A 1 95 ? -4.366 5.059 -4.749 1.00 89.88 95 ALA A O 1
ATOM 767 N N . VAL A 1 96 ? -3.390 4.425 -2.823 1.00 89.19 96 VAL A N 1
ATOM 768 C CA . VAL A 1 96 ? -2.282 5.385 -2.950 1.00 89.19 96 VAL A CA 1
ATOM 769 C C . VAL A 1 96 ? -1.311 4.949 -4.032 1.00 89.19 96 VAL A C 1
ATOM 771 O O . VAL A 1 96 ? -1.009 5.741 -4.921 1.00 89.19 96 VAL A O 1
ATOM 774 N N . PHE A 1 97 ? -0.860 3.697 -4.005 1.00 91.19 97 PHE A N 1
ATOM 775 C CA . PHE A 1 97 ? 0.085 3.193 -4.991 1.00 91.19 97 PHE A CA 1
ATOM 776 C C . PHE A 1 97 ? -0.277 1.781 -5.435 1.00 91.19 97 PHE A C 1
ATOM 778 O O . PHE A 1 97 ? -0.512 0.892 -4.620 1.00 91.19 97 PHE A O 1
ATOM 785 N N . GLU A 1 98 ? -0.295 1.574 -6.746 1.00 94.06 98 GLU A N 1
ATOM 786 C CA . GLU A 1 98 ? -0.470 0.272 -7.375 1.00 94.06 98 GLU A CA 1
ATOM 787 C C . GLU A 1 98 ? 0.662 0.044 -8.375 1.00 94.06 98 GLU A C 1
ATOM 789 O O . GLU A 1 98 ? 0.945 0.899 -9.216 1.00 94.06 98 GLU A O 1
ATOM 794 N N . SER A 1 99 ? 1.282 -1.131 -8.301 1.00 94.56 99 SER A N 1
ATOM 795 C CA . SER A 1 99 ? 2.313 -1.554 -9.238 1.00 94.56 99 SER A CA 1
ATOM 796 C C . SER A 1 99 ? 2.073 -2.985 -9.701 1.00 94.56 99 SER A C 1
ATOM 798 O O . SER A 1 99 ? 1.669 -3.842 -8.916 1.00 94.56 99 SER A O 1
ATOM 800 N N . VAL A 1 100 ? 2.324 -3.243 -10.983 1.00 95.44 100 VAL A N 1
ATOM 801 C CA . VAL A 1 100 ? 2.117 -4.542 -11.631 1.00 95.44 100 VAL A CA 1
ATOM 802 C C . VAL A 1 100 ? 3.355 -4.923 -12.424 1.00 95.44 100 VAL A C 1
ATOM 804 O O . VAL A 1 100 ? 3.805 -4.145 -13.260 1.00 95.44 100 VAL A O 1
ATOM 807 N N . GLY A 1 101 ? 3.886 -6.122 -12.197 1.00 94.44 101 GLY A N 1
ATOM 808 C CA . GLY A 1 101 ? 4.919 -6.727 -13.030 1.00 94.44 101 GLY A CA 1
ATOM 809 C C . GLY A 1 101 ? 4.287 -7.420 -14.228 1.00 94.44 101 GLY A C 1
ATOM 810 O O . GLY A 1 101 ? 3.486 -8.335 -14.051 1.00 94.44 101 GLY A O 1
ATOM 811 N N . LEU A 1 102 ? 4.634 -6.995 -15.443 1.00 94.25 102 LEU A N 1
ATOM 812 C CA . LEU A 1 102 ? 4.067 -7.515 -16.687 1.00 94.25 102 LEU A CA 1
ATOM 813 C C . LEU A 1 102 ? 4.999 -8.503 -17.383 1.00 94.25 102 LEU A C 1
ATOM 815 O O . LEU A 1 102 ? 6.211 -8.309 -17.422 1.00 94.25 102 LEU A O 1
ATOM 819 N N . ILE A 1 103 ? 4.403 -9.506 -18.013 1.00 92.69 103 ILE A N 1
ATOM 820 C CA . ILE A 1 103 ? 5.014 -10.525 -18.858 1.00 92.69 103 ILE A CA 1
ATOM 821 C C . ILE A 1 103 ? 4.395 -10.407 -20.257 1.00 92.69 103 ILE A C 1
ATOM 823 O O . ILE A 1 103 ? 3.203 -10.115 -20.402 1.00 92.69 103 ILE A O 1
ATOM 827 N N . GLY A 1 104 ? 5.204 -10.647 -21.290 1.00 85.56 104 GLY A N 1
ATOM 828 C CA . GLY A 1 104 ? 4.736 -10.733 -22.677 1.00 85.56 104 GLY A CA 1
ATOM 829 C C . GLY A 1 104 ? 4.503 -9.385 -23.363 1.00 85.56 104 GLY A C 1
ATOM 830 O O . GLY A 1 104 ? 3.905 -9.352 -24.434 1.00 85.56 104 GLY A O 1
ATOM 831 N N . THR A 1 105 ? 4.984 -8.284 -22.777 1.00 88.25 105 THR A N 1
ATOM 832 C CA . THR A 1 105 ? 4.875 -6.936 -23.366 1.00 88.25 105 THR A CA 1
ATOM 833 C C . THR A 1 105 ? 5.876 -6.692 -24.494 1.00 88.25 105 THR A C 1
ATOM 835 O O . THR A 1 105 ? 5.593 -5.949 -25.430 1.00 88.25 105 THR A O 1
ATOM 838 N N . THR A 1 106 ? 7.066 -7.288 -24.396 1.00 87.81 106 THR A N 1
ATOM 839 C CA . THR A 1 106 ? 8.154 -7.181 -25.376 1.00 87.81 106 THR A CA 1
ATOM 840 C C . THR A 1 106 ? 9.066 -8.408 -25.267 1.00 87.81 106 THR A C 1
ATOM 842 O O . THR A 1 106 ? 8.848 -9.278 -24.421 1.00 87.81 106 THR A O 1
ATOM 845 N N . SER A 1 107 ? 10.079 -8.505 -26.123 1.00 86.62 107 SER A N 1
ATOM 846 C CA . SER A 1 107 ? 11.089 -9.563 -26.057 1.00 86.62 107 SER A CA 1
ATOM 847 C C . SER A 1 107 ? 11.978 -9.415 -24.807 1.00 86.62 107 SER A C 1
ATOM 849 O O . SER A 1 107 ? 12.194 -8.307 -24.312 1.00 86.62 107 SER A O 1
ATOM 851 N N . SER A 1 108 ? 12.484 -10.522 -24.249 1.00 84.44 108 SER A N 1
ATOM 852 C CA . SER A 1 108 ? 13.180 -10.508 -22.945 1.00 84.44 108 SER A CA 1
ATOM 853 C C . SER A 1 108 ? 14.414 -9.596 -22.916 1.00 84.44 108 SER A C 1
ATOM 855 O O . SER A 1 108 ? 14.708 -8.988 -21.887 1.00 84.44 108 SER A O 1
ATOM 857 N N . ASP A 1 109 ? 15.093 -9.467 -24.056 1.00 81.69 109 ASP A N 1
ATOM 858 C CA . ASP A 1 109 ? 16.258 -8.610 -24.303 1.00 81.69 109 ASP A CA 1
ATOM 859 C C . ASP A 1 109 ? 15.929 -7.111 -24.219 1.00 81.69 109 ASP A C 1
ATOM 861 O O . ASP A 1 109 ? 16.799 -6.300 -23.916 1.00 81.69 109 ASP A O 1
ATOM 865 N N . LYS A 1 110 ? 14.664 -6.736 -24.426 1.00 83.31 110 LYS A N 1
ATOM 866 C CA . LYS A 1 110 ? 14.184 -5.344 -24.399 1.00 83.31 110 LYS A CA 1
ATOM 867 C C . LYS A 1 110 ? 13.339 -5.007 -23.175 1.00 83.31 110 LYS A C 1
ATOM 869 O O . LYS A 1 110 ? 12.896 -3.866 -23.029 1.00 83.31 110 LYS A O 1
ATOM 874 N N . GLY A 1 111 ? 13.080 -5.987 -22.311 1.00 82.62 111 GLY A N 1
ATOM 875 C CA . GLY A 1 111 ? 12.234 -5.795 -21.137 1.00 82.62 111 GLY A CA 1
ATOM 876 C C . GLY A 1 111 ? 12.779 -4.739 -20.170 1.00 82.62 111 GLY A C 1
ATOM 877 O O . GLY A 1 111 ? 13.930 -4.339 -20.269 1.00 82.62 111 GLY A O 1
ATOM 878 N N . VAL A 1 112 ? 11.962 -4.306 -19.210 1.00 82.25 112 VAL A N 1
ATOM 879 C CA . VAL A 1 112 ? 12.359 -3.459 -18.069 1.00 82.25 112 VAL A CA 1
ATOM 880 C C . VAL A 1 112 ? 12.999 -4.297 -16.971 1.00 82.25 112 VAL A C 1
ATOM 882 O O . VAL A 1 112 ? 14.050 -3.939 -16.455 1.00 82.25 112 VAL A O 1
ATOM 885 N N . GLY A 1 113 ? 12.476 -5.501 -16.705 1.00 84.00 113 GLY A N 1
ATOM 886 C CA . GLY A 1 113 ? 12.957 -6.343 -15.601 1.00 84.00 113 GLY A CA 1
ATOM 887 C C . GLY A 1 113 ? 12.306 -5.899 -14.303 1.00 84.00 113 GLY A C 1
ATOM 888 O O . GLY A 1 113 ? 12.940 -5.833 -13.264 1.00 84.00 113 GLY A O 1
ATOM 889 N N . SER A 1 114 ? 11.030 -5.538 -14.388 1.00 84.56 114 SER A N 1
ATOM 890 C CA . SER A 1 114 ? 10.279 -4.863 -13.331 1.00 84.56 114 SER A CA 1
ATOM 891 C C . SER A 1 114 ? 10.063 -5.744 -12.086 1.00 84.56 114 SER A C 1
ATOM 893 O O . SER A 1 114 ? 9.740 -5.238 -11.012 1.00 84.56 114 SER A O 1
ATOM 895 N N . GLY A 1 115 ? 10.298 -7.055 -12.208 1.00 87.12 115 GLY A N 1
ATOM 896 C CA . GLY A 1 115 ? 10.060 -8.060 -11.175 1.00 87.12 115 GLY A CA 1
ATOM 897 C C . GLY A 1 115 ? 8.577 -8.381 -11.006 1.00 87.12 115 GLY A C 1
ATOM 898 O O . GLY A 1 115 ? 7.719 -7.782 -11.650 1.00 87.12 115 GLY A O 1
ATOM 899 N N . MET A 1 116 ? 8.269 -9.330 -10.120 1.00 88.50 116 MET A N 1
ATOM 900 C CA . MET A 1 116 ? 6.919 -9.894 -9.989 1.00 88.50 116 MET A CA 1
ATOM 901 C C . MET A 1 116 ? 5.834 -8.853 -9.700 1.00 88.50 116 MET A C 1
ATOM 903 O O . MET A 1 116 ? 4.720 -8.983 -10.191 1.00 88.50 116 MET A O 1
ATOM 907 N N . PHE A 1 117 ? 6.174 -7.799 -8.959 1.00 90.75 117 PHE A N 1
ATOM 908 C CA . PHE A 1 117 ? 5.252 -6.727 -8.582 1.00 90.75 117 PHE A CA 1
ATOM 909 C C . PHE A 1 117 ? 5.520 -5.402 -9.300 1.00 90.75 117 PHE A C 1
ATOM 911 O O . PHE A 1 117 ? 4.950 -4.375 -8.945 1.00 90.75 117 PHE A O 1
ATOM 918 N N . GLY A 1 118 ? 6.407 -5.384 -10.293 1.00 86.44 118 GLY A N 1
ATOM 919 C CA . GLY A 1 118 ? 6.688 -4.205 -11.111 1.00 86.44 118 GLY A CA 1
ATOM 920 C C . GLY A 1 118 ? 7.650 -3.179 -10.495 1.00 86.44 118 GLY A C 1
ATOM 921 O O . GLY A 1 118 ? 8.202 -2.359 -11.219 1.00 86.44 118 GLY A O 1
ATOM 922 N N . ILE A 1 119 ? 7.895 -3.212 -9.184 1.00 84.50 119 ILE A N 1
ATOM 923 C CA . ILE A 1 119 ? 8.687 -2.185 -8.474 1.00 84.50 119 ILE A CA 1
ATOM 924 C C . ILE A 1 119 ? 10.182 -2.535 -8.434 1.00 84.50 119 ILE A C 1
ATOM 926 O O . ILE A 1 119 ? 11.034 -1.653 -8.353 1.00 84.50 119 ILE A O 1
ATOM 930 N N . MET A 1 120 ? 10.513 -3.825 -8.500 1.00 81.44 120 MET A N 1
ATOM 931 C CA . MET A 1 120 ? 11.863 -4.326 -8.227 1.00 81.44 120 MET A CA 1
ATOM 932 C C . MET A 1 120 ? 12.878 -3.840 -9.268 1.00 81.44 120 MET A C 1
ATOM 934 O O . MET A 1 120 ? 14.006 -3.507 -8.916 1.00 81.44 120 MET A O 1
ATOM 938 N N . GLY A 1 121 ? 12.471 -3.713 -10.533 1.00 75.50 121 GLY A N 1
ATOM 939 C CA . GLY A 1 121 ? 13.384 -3.321 -11.613 1.00 75.50 121 GLY A CA 1
ATOM 940 C C . GLY A 1 121 ? 14.069 -1.968 -11.410 1.00 75.50 121 GLY A C 1
ATOM 941 O O . GLY A 1 121 ? 15.192 -1.790 -11.863 1.00 75.50 121 GLY A O 1
ATOM 942 N N . PHE A 1 122 ? 13.457 -1.030 -10.677 1.00 74.75 122 PHE A N 1
ATOM 943 C CA . PHE A 1 122 ? 14.078 0.272 -10.388 1.00 74.75 122 PHE A CA 1
ATOM 944 C C . PHE A 1 122 ? 15.283 0.194 -9.447 1.00 74.75 122 PHE A C 1
ATOM 946 O O . PHE A 1 122 ? 16.058 1.147 -9.380 1.00 74.75 122 PHE A O 1
ATOM 953 N N . PHE A 1 123 ? 15.429 -0.917 -8.725 1.00 74.94 123 PHE A N 1
ATOM 954 C CA . PHE A 1 123 ? 16.528 -1.158 -7.793 1.00 74.94 123 PHE A CA 1
ATOM 955 C C . PHE A 1 123 ? 17.504 -2.214 -8.315 1.00 74.94 123 PHE A C 1
ATOM 957 O O . PHE A 1 123 ? 18.264 -2.777 -7.533 1.00 74.94 123 PHE A O 1
ATOM 964 N N . ASP A 1 124 ? 17.476 -2.497 -9.619 1.00 73.75 124 ASP A N 1
ATOM 965 C CA . ASP A 1 124 ? 18.499 -3.314 -10.266 1.00 73.75 124 ASP A CA 1
ATOM 966 C C . ASP A 1 124 ? 19.786 -2.470 -10.409 1.00 73.75 124 ASP A C 1
ATOM 968 O O . ASP A 1 124 ? 19.709 -1.349 -10.930 1.00 73.75 124 ASP A O 1
ATOM 972 N N . PRO A 1 125 ? 20.958 -2.930 -9.918 1.00 67.38 125 PRO A N 1
ATOM 973 C CA . PRO A 1 125 ? 22.224 -2.198 -10.026 1.00 67.38 125 PRO A CA 1
ATOM 974 C C . PRO A 1 125 ? 22.552 -1.757 -11.449 1.00 67.38 125 PRO A C 1
ATOM 976 O O . PRO A 1 125 ? 23.152 -0.695 -11.640 1.00 67.38 125 PRO A O 1
ATOM 979 N N . ASP A 1 126 ? 22.121 -2.548 -12.429 1.00 67.38 126 ASP A N 1
ATOM 980 C CA . ASP A 1 126 ? 22.372 -2.293 -13.835 1.00 67.38 126 ASP A CA 1
ATOM 981 C C . ASP A 1 126 ? 21.298 -1.398 -14.461 1.00 67.38 126 ASP A C 1
ATOM 983 O O . ASP A 1 126 ? 21.480 -0.945 -15.585 1.00 67.38 126 ASP A O 1
ATOM 987 N N . PHE A 1 127 ? 20.217 -1.042 -13.746 1.00 69.50 127 PHE A N 1
ATOM 988 C CA . PHE A 1 127 ? 19.095 -0.256 -14.282 1.00 69.50 127 PHE A CA 1
ATOM 989 C C . PHE A 1 127 ? 19.532 1.056 -14.950 1.00 69.50 127 PHE A C 1
ATOM 991 O O . PHE A 1 127 ? 18.990 1.456 -15.981 1.00 69.50 127 PHE A O 1
ATOM 998 N N . ALA A 1 128 ? 20.529 1.731 -14.373 1.00 61.16 128 ALA A N 1
ATOM 999 C CA . ALA A 1 128 ? 21.059 2.989 -14.894 1.00 61.16 128 ALA A CA 1
ATOM 1000 C C . ALA A 1 128 ? 21.997 2.811 -16.102 1.00 61.16 128 ALA A C 1
ATOM 1002 O O . ALA A 1 128 ? 22.185 3.760 -16.866 1.00 61.16 128 ALA A O 1
ATOM 1003 N N . THR A 1 129 ? 22.591 1.628 -16.263 1.00 61.59 129 THR A N 1
ATOM 1004 C CA . THR A 1 129 ? 23.541 1.286 -17.330 1.00 61.59 129 THR A CA 1
ATOM 1005 C C . THR A 1 129 ? 22.894 0.484 -18.459 1.00 61.59 129 THR A C 1
ATOM 1007 O O . THR A 1 129 ? 23.550 0.284 -19.487 1.00 61.59 129 THR A O 1
ATOM 1010 N N . ILE A 1 130 ? 21.611 0.096 -18.324 1.00 64.62 130 ILE A N 1
ATOM 1011 C CA . ILE A 1 130 ? 20.855 -0.593 -19.379 1.00 64.62 130 ILE A CA 1
ATOM 1012 C C . ILE A 1 130 ? 20.872 0.263 -20.644 1.00 64.62 130 ILE A C 1
ATOM 1014 O O . ILE A 1 130 ? 20.162 1.261 -20.787 1.00 64.62 130 ILE A O 1
ATOM 1018 N N . THR A 1 131 ? 21.696 -0.161 -21.592 1.00 56.19 131 THR A N 1
ATOM 1019 C CA . THR A 1 131 ? 21.811 0.437 -22.915 1.00 56.19 131 THR A CA 1
ATOM 1020 C C . THR A 1 131 ? 20.924 -0.328 -23.888 1.00 56.19 131 THR A C 1
ATOM 1022 O O . THR A 1 131 ? 20.755 -1.545 -23.784 1.00 56.19 131 THR A O 1
ATOM 1025 N N . LYS A 1 132 ? 20.338 0.385 -24.859 1.00 55.91 132 LYS A N 1
ATOM 1026 C CA . LYS A 1 132 ? 19.547 -0.235 -25.931 1.00 55.91 132 LYS A CA 1
ATOM 1027 C C . LYS A 1 132 ? 20.392 -1.314 -26.629 1.00 55.91 132 LYS A C 1
ATOM 1029 O O . LYS A 1 132 ? 21.448 -0.996 -27.165 1.00 55.91 132 LYS A O 1
ATOM 1034 N N . GLY A 1 133 ? 19.915 -2.561 -26.643 1.00 54.84 133 GLY A N 1
ATOM 1035 C CA . GLY A 1 133 ? 20.518 -3.658 -27.412 1.00 54.84 133 GLY A CA 1
ATOM 1036 C C . GLY A 1 133 ? 21.488 -4.579 -26.662 1.00 54.84 133 GLY A C 1
ATOM 1037 O O . GLY A 1 133 ? 22.046 -5.474 -27.293 1.00 54.84 133 GLY A O 1
ATOM 1038 N N . GLN A 1 134 ? 21.687 -4.417 -25.348 1.00 63.81 134 GLN A N 1
ATOM 1039 C CA . GLN A 1 134 ? 22.387 -5.440 -24.563 1.00 63.81 134 GLN A CA 1
ATOM 1040 C C . GLN A 1 134 ? 21.469 -6.639 -24.293 1.00 63.81 134 GLN A C 1
ATOM 1042 O O . GLN A 1 134 ? 20.328 -6.474 -23.868 1.00 63.81 134 GLN A O 1
ATOM 1047 N N . SER A 1 135 ? 21.968 -7.850 -24.560 1.00 60.97 135 SER A N 1
ATOM 1048 C CA . SER A 1 135 ? 21.203 -9.084 -24.363 1.00 60.97 135 SER A CA 1
ATOM 1049 C C . SER A 1 135 ? 20.949 -9.326 -22.876 1.00 60.97 135 SER A C 1
ATOM 1051 O O . SER A 1 135 ? 21.884 -9.401 -22.080 1.00 60.97 135 SER A O 1
ATOM 1053 N N . ARG A 1 136 ? 19.674 -9.466 -22.514 1.00 72.44 136 ARG A N 1
ATOM 1054 C CA . ARG A 1 136 ? 19.196 -9.764 -21.160 1.00 72.44 136 ARG A CA 1
ATOM 1055 C C . ARG A 1 136 ? 18.051 -10.763 -21.229 1.00 72.44 136 ARG A C 1
ATOM 1057 O O . ARG A 1 136 ? 17.268 -10.788 -22.177 1.00 72.44 136 ARG A O 1
ATOM 1064 N N . SER A 1 137 ? 17.941 -11.587 -20.199 1.00 80.25 137 SER A N 1
ATOM 1065 C CA . SER A 1 137 ? 16.849 -12.544 -20.056 1.00 80.25 137 SER A CA 1
ATOM 1066 C C . SER A 1 137 ? 16.036 -12.166 -18.832 1.00 80.25 137 SER A C 1
ATOM 1068 O O . SER A 1 137 ? 16.403 -12.517 -17.714 1.00 80.25 137 SER A O 1
ATOM 1070 N N . VAL A 1 138 ? 14.940 -11.433 -19.037 1.00 84.94 138 VAL A N 1
ATOM 1071 C CA . VAL A 1 138 ? 13.979 -11.142 -17.969 1.00 84.94 138 VAL A CA 1
ATOM 1072 C C . VAL A 1 138 ? 12.625 -11.775 -18.242 1.00 84.94 138 VAL A C 1
ATOM 1074 O O . VAL A 1 138 ? 12.143 -11.772 -19.373 1.00 84.94 138 VAL A O 1
ATOM 1077 N N . THR A 1 139 ? 11.993 -12.266 -17.179 1.00 87.00 139 THR A N 1
ATOM 1078 C CA . THR A 1 139 ? 10.627 -12.804 -17.227 1.00 87.00 139 THR A CA 1
ATOM 1079 C C . THR A 1 139 ? 9.589 -11.682 -17.209 1.00 87.00 139 THR A C 1
ATOM 1081 O O . THR A 1 139 ? 8.656 -11.682 -18.006 1.00 87.00 139 THR A O 1
ATOM 1084 N N . PHE A 1 140 ? 9.772 -10.695 -16.325 1.00 90.75 140 PHE A N 1
ATOM 1085 C CA . PHE A 1 140 ? 8.883 -9.538 -16.201 1.00 90.75 140 PHE A CA 1
ATOM 1086 C C . PHE A 1 140 ? 9.379 -8.398 -17.095 1.00 90.75 140 PHE A C 1
ATOM 1088 O O . PHE A 1 140 ? 10.243 -7.595 -16.728 1.00 90.75 140 PHE A O 1
ATOM 1095 N N . THR A 1 141 ? 8.873 -8.386 -18.324 1.00 90.56 141 THR A N 1
ATOM 1096 C CA . THR A 1 141 ? 9.310 -7.512 -19.412 1.00 90.56 141 THR A CA 1
ATOM 1097 C C . THR A 1 141 ? 8.795 -6.080 -19.291 1.00 90.56 141 THR A C 1
ATOM 1099 O O . THR A 1 141 ? 9.421 -5.189 -19.851 1.00 90.56 141 THR A O 1
ATOM 1102 N N . GLY A 1 142 ? 7.725 -5.819 -18.541 1.00 90.94 142 GLY A N 1
ATOM 1103 C CA . GLY A 1 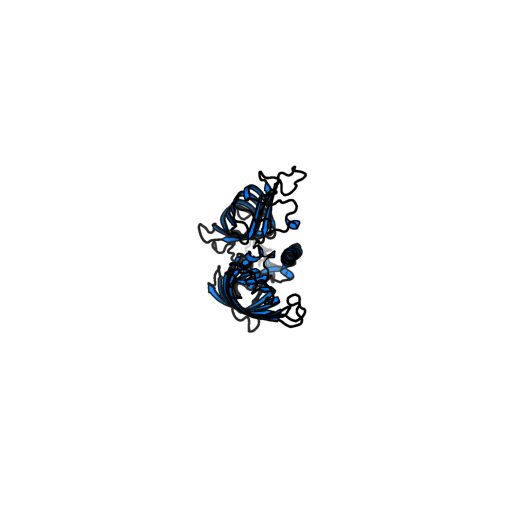142 ? 7.149 -4.474 -18.411 1.00 90.94 142 GLY A CA 1
ATOM 1104 C C . GLY A 1 142 ? 6.540 -4.198 -17.041 1.00 90.94 142 GLY A C 1
ATOM 1105 O O . GLY A 1 142 ? 6.560 -5.061 -16.167 1.00 90.94 142 GLY A O 1
ATOM 1106 N N . GLY A 1 143 ? 5.985 -3.008 -16.839 1.00 94.06 143 GLY A N 1
ATOM 1107 C CA . GLY A 1 143 ? 5.332 -2.612 -15.593 1.00 94.06 143 GLY A CA 1
ATOM 1108 C C . GLY A 1 143 ? 4.106 -1.725 -15.808 1.00 94.06 143 GLY A C 1
ATOM 1109 O O . GLY A 1 143 ? 4.052 -0.969 -16.776 1.00 94.06 143 GLY A O 1
ATOM 1110 N N . ILE A 1 144 ? 3.127 -1.809 -14.905 1.00 94.88 144 ILE A N 1
ATOM 1111 C CA . ILE A 1 144 ? 2.056 -0.806 -14.767 1.00 94.88 144 ILE A CA 1
ATOM 1112 C C . ILE A 1 144 ? 2.241 -0.117 -13.431 1.00 94.88 144 ILE A C 1
ATOM 1114 O O . ILE A 1 144 ? 2.369 -0.797 -12.419 1.00 94.88 144 ILE A O 1
ATOM 1118 N N . TYR A 1 145 ? 2.187 1.208 -13.427 1.00 94.81 145 TYR A N 1
ATOM 1119 C CA . TYR A 1 145 ? 2.244 2.011 -12.213 1.00 94.81 145 TYR A CA 1
ATOM 1120 C C . TYR A 1 145 ? 1.049 2.944 -12.189 1.00 94.81 145 TYR A C 1
ATOM 1122 O O . TYR A 1 145 ? 0.812 3.670 -13.154 1.00 94.81 145 TYR A O 1
ATOM 1130 N N . ARG A 1 146 ? 0.298 2.934 -11.093 1.00 93.50 146 ARG A N 1
ATOM 1131 C CA . ARG A 1 146 ? -0.815 3.851 -10.864 1.00 93.50 146 ARG A CA 1
ATOM 1132 C C . ARG A 1 146 ? -0.667 4.514 -9.522 1.00 93.50 146 ARG A C 1
ATOM 1134 O O . ARG A 1 146 ? -0.250 3.891 -8.545 1.00 93.50 146 ARG A O 1
ATOM 1141 N N . VAL A 1 147 ? -1.073 5.770 -9.483 1.00 91.62 147 VAL A N 1
ATOM 1142 C CA . VAL A 1 147 ? -0.960 6.576 -8.284 1.00 91.62 147 VAL A CA 1
ATOM 1143 C C . VAL A 1 147 ? -2.260 7.297 -7.985 1.00 91.62 147 VAL A C 1
ATOM 1145 O O . VAL A 1 147 ? -2.871 7.873 -8.888 1.00 91.62 147 VAL A O 1
ATOM 1148 N N . LEU A 1 148 ? -2.658 7.259 -6.711 1.00 89.75 148 LEU A N 1
ATOM 1149 C CA . LEU A 1 148 ? -3.869 7.878 -6.173 1.00 89.75 148 LEU A CA 1
ATOM 1150 C C . LEU A 1 148 ? -5.097 7.515 -7.008 1.00 89.75 148 LEU A C 1
ATOM 1152 O O . LEU A 1 148 ? -5.734 8.369 -7.619 1.00 89.75 148 LEU A O 1
ATOM 1156 N N . THR A 1 149 ? -5.394 6.218 -7.068 1.00 90.25 149 THR A N 1
ATOM 1157 C CA . THR A 1 149 ? -6.586 5.699 -7.739 1.00 90.25 149 THR A CA 1
ATOM 1158 C C . THR A 1 149 ? -7.797 5.906 -6.845 1.00 90.25 149 THR A C 1
ATOM 1160 O O . THR A 1 149 ? -7.811 5.456 -5.704 1.00 90.25 149 THR A O 1
ATOM 1163 N N . TYR A 1 150 ? -8.834 6.530 -7.383 1.00 91.31 150 TYR A N 1
ATOM 1164 C CA . TYR A 1 150 ? -10.122 6.707 -6.737 1.00 91.31 150 TYR A CA 1
ATOM 1165 C C . TYR A 1 150 ? -11.217 6.141 -7.638 1.00 91.31 150 TYR A C 1
ATOM 1167 O O . TYR A 1 150 ? -11.301 6.466 -8.822 1.00 91.31 150 TYR A O 1
ATOM 1175 N N . GLU A 1 151 ? -12.077 5.302 -7.077 1.00 91.44 151 GLU A N 1
ATOM 1176 C CA . GLU A 1 151 ? -13.247 4.761 -7.752 1.00 91.44 151 GLU A CA 1
ATOM 1177 C C . GLU A 1 151 ? -14.498 5.027 -6.924 1.00 91.44 151 GLU A C 1
ATOM 1179 O O . GLU A 1 151 ? -14.543 4.759 -5.723 1.00 91.44 151 GLU A O 1
ATOM 1184 N N . THR A 1 152 ? -15.550 5.484 -7.590 1.00 89.06 152 THR A N 1
ATOM 1185 C CA . THR A 1 152 ? -16.879 5.663 -7.013 1.00 89.06 152 THR A CA 1
ATOM 1186 C C . THR A 1 152 ? -17.899 4.816 -7.763 1.00 89.06 152 THR A C 1
ATOM 1188 O O . THR A 1 152 ? -17.637 4.303 -8.856 1.00 89.06 152 THR A O 1
ATOM 1191 N N . ARG A 1 153 ? -19.078 4.636 -7.170 1.00 87.81 153 ARG A N 1
ATOM 1192 C CA . ARG A 1 153 ? -20.164 3.903 -7.821 1.00 87.81 153 ARG A CA 1
ATOM 1193 C C . ARG A 1 153 ? -20.643 4.666 -9.054 1.00 87.81 153 ARG A C 1
ATOM 1195 O O . ARG A 1 153 ? -20.784 5.891 -9.028 1.00 87.81 153 ARG A O 1
ATOM 1202 N N . LEU A 1 154 ? -20.912 3.943 -10.133 1.00 86.50 154 LEU A N 1
ATOM 1203 C CA . LEU A 1 154 ? -21.469 4.545 -11.334 1.00 86.50 154 LEU A CA 1
ATOM 1204 C C . LEU A 1 154 ? -22.943 4.892 -11.088 1.00 86.50 154 LEU A C 1
ATOM 1206 O O . LEU A 1 154 ? -23.797 4.011 -11.076 1.00 86.50 154 LEU A O 1
ATOM 1210 N N . ARG A 1 155 ? -23.243 6.184 -10.912 1.00 80.19 155 ARG A N 1
ATOM 1211 C CA . ARG A 1 155 ? -24.626 6.664 -10.712 1.00 80.19 155 ARG A CA 1
ATOM 1212 C C . ARG A 1 155 ? -25.462 6.646 -11.987 1.00 80.19 155 ARG A C 1
ATOM 1214 O O . ARG A 1 155 ? -26.693 6.636 -11.935 1.00 80.19 155 ARG A O 1
ATOM 1221 N N . TRP A 1 156 ? -24.800 6.660 -13.140 1.00 76.00 156 TRP A N 1
ATOM 1222 C CA . TRP A 1 156 ? -25.465 6.501 -14.426 1.00 76.00 156 TRP A CA 1
ATOM 1223 C C . TRP A 1 156 ? -26.138 5.127 -14.472 1.00 76.00 156 TRP A C 1
ATOM 1225 O O . TRP A 1 156 ? -25.623 4.157 -13.925 1.00 76.00 156 TRP A O 1
ATOM 1235 N N . PHE A 1 157 ? -27.313 5.056 -15.096 1.00 78.44 157 PHE A N 1
ATOM 1236 C CA . PHE A 1 157 ? -28.121 3.831 -15.153 1.00 78.44 157 PHE A CA 1
ATOM 1237 C C . PHE A 1 157 ? -28.637 3.337 -13.788 1.00 78.44 157 PHE A C 1
ATOM 1239 O O . PHE A 1 157 ? -28.721 2.134 -13.557 1.00 78.44 157 PHE A O 1
ATOM 1246 N N . ARG A 1 158 ? -29.053 4.269 -12.914 1.00 77.94 158 ARG A N 1
ATOM 1247 C CA . ARG A 1 158 ? -29.724 3.981 -11.628 1.00 77.94 158 ARG A CA 1
ATOM 1248 C C . ARG A 1 158 ? -28.862 3.160 -10.661 1.00 77.94 158 ARG A C 1
ATOM 1250 O O . ARG A 1 158 ? -29.330 2.159 -10.130 1.00 77.94 158 ARG A O 1
ATOM 1257 N N . ASP A 1 159 ? -27.620 3.597 -10.436 1.00 76.50 159 ASP A N 1
ATOM 1258 C CA . ASP A 1 159 ? -26.676 2.913 -9.537 1.00 76.50 159 ASP A CA 1
ATOM 1259 C C . ASP A 1 159 ? -26.535 1.417 -9.901 1.00 76.50 159 ASP A C 1
ATOM 1261 O O . ASP A 1 159 ? -26.737 0.524 -9.073 1.00 76.50 159 ASP A O 1
ATOM 1265 N N . ALA A 1 160 ? -26.224 1.135 -11.175 1.00 82.06 160 ALA A N 1
ATOM 1266 C CA . ALA A 1 160 ? -26.077 -0.231 -11.668 1.00 82.06 160 ALA A CA 1
ATOM 1267 C C . ALA A 1 160 ? -25.119 -1.028 -10.765 1.00 82.06 160 ALA A C 1
ATOM 1269 O O . ALA A 1 160 ? -23.975 -0.625 -10.536 1.00 82.06 160 ALA A O 1
ATOM 1270 N N . LYS A 1 161 ? -25.598 -2.169 -10.246 1.00 86.81 161 LYS A N 1
ATOM 1271 C CA . LYS A 1 161 ? -24.901 -2.955 -9.216 1.00 86.81 161 LYS A CA 1
ATOM 1272 C C . LYS A 1 161 ? -23.441 -3.201 -9.613 1.00 86.81 161 LYS A C 1
ATOM 1274 O O . LYS A 1 161 ? -23.189 -3.646 -10.731 1.00 86.81 161 LYS A O 1
ATOM 1279 N N . ASP A 1 162 ? -22.500 -2.948 -8.705 1.00 89.25 162 ASP A N 1
ATOM 1280 C CA . ASP A 1 162 ? -21.050 -3.200 -8.830 1.00 89.25 162 ASP A CA 1
ATOM 1281 C C . ASP A 1 162 ? -20.341 -2.575 -10.052 1.00 89.25 162 ASP A C 1
ATOM 1283 O O . ASP A 1 162 ? -19.220 -2.974 -10.386 1.00 89.25 162 ASP A O 1
ATOM 1287 N N . TRP A 1 163 ? -20.969 -1.610 -10.730 1.00 92.06 163 TRP A N 1
ATOM 1288 C CA . TRP A 1 163 ? -20.287 -0.763 -11.706 1.00 92.06 163 TRP A CA 1
ATOM 1289 C C . TRP A 1 163 ? -19.608 0.402 -11.000 1.00 92.06 163 TRP A C 1
ATOM 1291 O O . TRP A 1 163 ? -20.209 1.083 -10.163 1.00 92.06 163 TRP A O 1
ATOM 1301 N N . THR A 1 164 ? -18.359 0.659 -11.369 1.00 91.62 164 THR A N 1
ATOM 1302 C CA . THR A 1 164 ? -17.602 1.798 -10.867 1.00 91.62 164 THR A CA 1
ATOM 1303 C C . THR A 1 164 ? -17.048 2.637 -11.994 1.00 91.62 164 THR A C 1
ATOM 1305 O O . THR A 1 164 ? -16.662 2.144 -13.056 1.00 91.62 164 THR A O 1
ATOM 1308 N N . PHE A 1 165 ? -17.005 3.931 -11.721 1.00 91.00 165 PHE A N 1
ATOM 1309 C CA . PHE A 1 165 ? -16.238 4.888 -12.488 1.00 91.00 165 PHE A CA 1
ATOM 1310 C C . PHE A 1 165 ? -15.097 5.373 -11.607 1.00 91.00 165 PHE A C 1
ATOM 1312 O O . PHE A 1 165 ? -15.301 5.675 -10.429 1.00 91.00 165 PHE A O 1
ATOM 1319 N N . GLY A 1 166 ? -13.897 5.431 -12.160 1.00 89.62 166 GLY A N 1
ATOM 1320 C CA . GLY A 1 166 ? -12.735 5.867 -11.412 1.00 89.62 166 GLY A CA 1
ATOM 1321 C C . GLY A 1 166 ? -11.747 6.645 -12.245 1.00 89.62 166 GLY A C 1
ATOM 1322 O O . GLY A 1 166 ? -11.810 6.672 -13.471 1.00 89.62 166 GLY A O 1
ATOM 1323 N N . SER A 1 167 ? -10.808 7.257 -11.546 1.00 91.56 167 SER A N 1
ATOM 1324 C CA . SER A 1 167 ? -9.663 7.935 -12.126 1.00 91.56 167 SER A CA 1
ATOM 1325 C C . SER A 1 167 ? -8.458 7.785 -11.203 1.00 91.56 167 SER A C 1
ATOM 1327 O O . SER A 1 167 ? -8.597 7.352 -10.060 1.00 91.56 167 SER A O 1
ATOM 1329 N N . GLY A 1 168 ? -7.266 8.082 -11.702 1.00 88.62 168 GLY A N 1
ATOM 1330 C CA . GLY A 1 168 ? -6.053 8.162 -10.890 1.00 88.62 168 GLY A CA 1
ATOM 1331 C C . GLY A 1 168 ? -5.338 9.476 -11.145 1.00 88.62 168 GLY A C 1
ATOM 1332 O O . GLY A 1 168 ? -5.570 10.090 -12.173 1.00 88.62 168 GLY A O 1
ATOM 1333 N N . VAL A 1 169 ? -4.440 9.917 -10.271 1.00 90.19 169 VAL A N 1
ATOM 1334 C CA . VAL A 1 169 ? -3.626 11.109 -10.576 1.00 90.19 169 VAL A CA 1
ATOM 1335 C C . VAL A 1 169 ? -2.670 10.822 -11.735 1.00 90.19 169 VAL A C 1
ATOM 1337 O O . VAL A 1 169 ? -2.489 11.662 -12.616 1.00 90.19 169 VAL A O 1
ATOM 1340 N N . PHE A 1 170 ? -2.104 9.615 -11.767 1.00 92.81 170 PHE A N 1
ATOM 1341 C CA . PHE A 1 170 ? -1.113 9.207 -12.757 1.00 92.81 170 PHE A CA 1
ATOM 1342 C C . PHE A 1 170 ? -1.223 7.709 -13.071 1.00 92.81 170 PHE A C 1
ATOM 1344 O O . PHE A 1 170 ? -1.397 6.897 -12.160 1.00 92.81 170 PHE A O 1
ATOM 1351 N N . GLU A 1 171 ? -1.089 7.339 -14.346 1.00 94.38 171 GLU A N 1
ATOM 1352 C CA . GLU A 1 171 ? -0.882 5.963 -14.816 1.00 94.38 171 GLU A CA 1
ATOM 1353 C C . GLU A 1 171 ? 0.264 5.922 -15.828 1.00 94.38 171 GLU A C 1
ATOM 1355 O O . GLU A 1 171 ? 0.349 6.766 -16.720 1.00 94.38 171 GLU A O 1
ATOM 1360 N N . ALA A 1 172 ? 1.118 4.909 -15.710 1.00 94.25 172 ALA A N 1
ATOM 1361 C CA . ALA A 1 172 ? 2.134 4.574 -16.695 1.00 94.25 172 ALA A CA 1
ATOM 1362 C C . ALA A 1 172 ? 2.063 3.084 -17.042 1.00 94.25 172 ALA A C 1
ATOM 1364 O O . ALA A 1 172 ? 2.109 2.229 -16.158 1.00 94.25 172 ALA A O 1
ATOM 1365 N N . LEU A 1 173 ? 1.991 2.787 -18.337 1.00 94.62 173 LEU A N 1
ATOM 1366 C CA . LEU A 1 173 ? 2.097 1.456 -18.924 1.00 94.62 173 LEU A CA 1
ATOM 1367 C C . LEU A 1 173 ? 3.452 1.378 -19.631 1.00 94.62 173 LEU A C 1
ATOM 1369 O O . LEU A 1 173 ? 3.636 1.963 -20.699 1.00 94.62 173 LEU A O 1
ATOM 1373 N N . VAL A 1 174 ? 4.407 0.688 -19.015 1.00 92.44 174 VAL A N 1
ATOM 1374 C CA . VAL A 1 174 ? 5.808 0.631 -19.442 1.00 92.44 174 VAL A CA 1
ATOM 1375 C C . VAL A 1 174 ? 6.096 -0.756 -20.023 1.00 92.44 174 VAL A C 1
ATOM 1377 O O . VAL A 1 174 ? 6.380 -1.683 -19.265 1.00 92.44 174 VAL A O 1
ATOM 1380 N N . PRO A 1 175 ? 6.014 -0.959 -21.347 1.00 90.38 175 PRO A N 1
ATOM 1381 C CA . PRO A 1 175 ? 6.205 -2.279 -21.937 1.00 90.38 175 PRO A CA 1
ATOM 1382 C C . PRO A 1 175 ? 7.678 -2.683 -22.085 1.00 90.38 175 PRO A C 1
ATOM 1384 O O . PRO A 1 175 ? 7.938 -3.875 -22.223 1.00 90.38 175 PRO A O 1
ATOM 1387 N N . GLU A 1 176 ? 8.619 -1.732 -22.091 1.00 86.00 176 GLU A N 1
ATOM 1388 C CA . GLU A 1 176 ? 10.040 -1.953 -22.407 1.00 86.00 176 GLU A CA 1
ATOM 1389 C C . GLU A 1 176 ? 10.954 -0.895 -21.762 1.00 86.00 176 GLU A C 1
ATOM 1391 O O . GLU A 1 176 ? 10.508 0.208 -21.443 1.00 86.00 176 GLU A O 1
ATOM 1396 N N . VAL A 1 177 ? 12.251 -1.195 -21.611 1.00 81.81 177 VAL A N 1
ATOM 1397 C CA . VAL A 1 177 ? 13.216 -0.293 -20.940 1.00 81.81 177 VAL A CA 1
ATOM 1398 C C . VAL A 1 177 ? 13.519 0.985 -21.723 1.00 81.81 177 VAL A C 1
ATOM 1400 O O . VAL A 1 177 ? 13.781 2.035 -21.138 1.00 81.81 177 VAL A O 1
ATOM 1403 N N . ALA A 1 178 ? 13.453 0.921 -23.056 1.00 77.88 178 ALA A N 1
ATOM 1404 C CA . ALA A 1 178 ? 13.749 2.051 -23.935 1.00 77.88 178 ALA A CA 1
ATOM 1405 C C . ALA A 1 178 ? 12.703 3.178 -23.852 1.00 77.88 178 ALA A C 1
ATOM 1407 O O . ALA A 1 178 ? 12.962 4.278 -24.338 1.00 77.88 178 ALA A O 1
ATOM 1408 N N . ASN A 1 179 ? 11.549 2.910 -23.232 1.00 81.12 179 ASN A N 1
ATOM 1409 C CA . ASN A 1 179 ? 10.415 3.819 -23.074 1.00 81.12 179 ASN A CA 1
ATOM 1410 C C . ASN A 1 179 ? 9.791 4.366 -24.370 1.00 81.12 179 ASN A C 1
ATOM 1412 O O . ASN A 1 179 ? 8.928 5.237 -24.297 1.00 81.12 179 ASN A O 1
ATOM 1416 N N . GLU A 1 180 ? 10.157 3.855 -25.548 1.00 82.06 180 GLU A N 1
ATOM 1417 C CA . GLU A 1 180 ? 9.625 4.340 -26.833 1.00 82.06 180 GLU A CA 1
ATOM 1418 C C . GLU A 1 180 ? 8.133 4.012 -26.978 1.00 82.06 180 GLU A C 1
ATOM 1420 O O . GLU A 1 180 ? 7.342 4.819 -27.468 1.00 82.06 180 GLU A O 1
ATOM 1425 N N . LYS A 1 181 ? 7.742 2.834 -26.486 1.00 87.25 181 LYS A N 1
ATOM 1426 C CA . LYS A 1 181 ? 6.362 2.339 -26.481 1.00 87.25 181 LYS A CA 1
ATOM 1427 C C . LYS A 1 181 ? 5.589 2.624 -25.191 1.00 87.25 181 LYS A C 1
ATOM 1429 O O . LYS A 1 181 ? 4.451 2.168 -25.064 1.00 87.25 181 LYS A O 1
ATOM 1434 N N . THR A 1 182 ? 6.177 3.343 -24.237 1.00 90.94 182 THR A N 1
ATOM 1435 C CA . THR A 1 182 ? 5.535 3.638 -22.949 1.00 90.94 182 THR A CA 1
ATOM 1436 C C . THR A 1 182 ? 4.356 4.587 -23.135 1.00 90.94 182 THR A C 1
ATOM 1438 O O . THR A 1 182 ? 4.469 5.607 -23.812 1.00 90.94 182 THR A O 1
ATOM 1441 N N . LEU A 1 183 ? 3.225 4.257 -22.515 1.00 93.19 183 LEU A N 1
ATOM 1442 C CA . LEU A 1 183 ? 2.012 5.073 -22.515 1.00 93.19 183 LEU A CA 1
ATOM 1443 C C . LEU A 1 183 ? 1.806 5.647 -21.115 1.00 93.19 183 LEU A C 1
ATOM 1445 O O . LEU A 1 183 ? 1.847 4.909 -20.134 1.00 93.19 183 LEU A O 1
ATOM 1449 N N . VAL A 1 184 ? 1.592 6.955 -21.014 1.00 93.06 184 VAL A N 1
ATOM 1450 C CA . VAL A 1 184 ? 1.400 7.663 -19.744 1.00 93.06 184 VAL A CA 1
ATOM 1451 C C . VAL A 1 184 ? 0.132 8.500 -19.823 1.00 93.06 184 VAL A C 1
ATOM 1453 O O . VAL A 1 184 ? -0.123 9.145 -20.838 1.00 93.06 184 VAL A O 1
ATOM 1456 N N . SER A 1 185 ? -0.648 8.533 -18.745 1.00 90.62 185 SER A N 1
ATOM 1457 C CA . SER A 1 185 ? -1.751 9.479 -18.586 1.00 90.62 185 SER A CA 1
ATOM 1458 C C . SER A 1 185 ? -1.718 10.140 -17.216 1.00 90.62 185 SER A C 1
ATOM 1460 O O . SER A 1 185 ? -1.512 9.494 -16.192 1.00 90.62 185 SER A O 1
ATOM 1462 N N . ILE A 1 186 ? -1.999 11.436 -17.204 1.00 89.75 186 ILE A N 1
ATOM 1463 C CA . ILE A 1 186 ? -2.476 12.182 -16.045 1.00 89.75 186 ILE A CA 1
ATOM 1464 C C . ILE A 1 186 ? -4.000 12.082 -16.075 1.00 89.75 186 ILE A C 1
ATOM 1466 O O . ILE A 1 186 ? -4.592 12.195 -17.150 1.00 89.75 186 ILE A O 1
ATOM 1470 N N . LEU A 1 187 ? -4.633 11.830 -14.930 1.00 89.75 187 LEU A N 1
ATOM 1471 C CA . LEU A 1 187 ? -6.093 11.670 -14.843 1.00 89.75 187 LEU A CA 1
ATOM 1472 C C . LEU A 1 187 ? -6.693 10.661 -15.851 1.00 89.75 187 LEU A C 1
ATOM 1474 O O . LEU A 1 187 ? -7.691 10.977 -16.504 1.00 89.75 187 LEU A O 1
ATOM 1478 N N . PRO A 1 188 ? -6.129 9.441 -16.006 1.00 91.88 188 PRO A N 1
ATOM 1479 C CA . PRO A 1 188 ? -6.792 8.385 -16.771 1.00 91.88 188 PRO A CA 1
ATOM 1480 C C . PRO A 1 188 ? -8.177 8.107 -16.193 1.00 91.88 188 PRO A C 1
ATOM 1482 O O . PRO A 1 188 ? -8.380 8.182 -14.980 1.00 91.88 188 PRO A O 1
ATOM 1485 N N . MET A 1 189 ? -9.127 7.756 -17.047 1.00 93.25 189 MET A N 1
ATOM 1486 C CA . MET A 1 189 ? -10.480 7.388 -16.638 1.00 93.25 189 MET A CA 1
ATOM 1487 C C . MET A 1 189 ? -10.679 5.891 -16.802 1.00 93.25 189 MET A C 1
ATOM 1489 O O . MET A 1 189 ? -10.262 5.320 -17.806 1.00 93.25 189 MET A O 1
ATOM 1493 N N . TYR A 1 190 ? -11.356 5.263 -15.846 1.00 93.75 190 TYR A N 1
ATOM 1494 C CA . TYR A 1 190 ? -11.645 3.836 -15.859 1.00 93.75 190 TYR A CA 1
ATOM 1495 C C . TYR A 1 190 ? -13.131 3.593 -15.657 1.00 93.75 190 TYR A C 1
ATOM 1497 O O . TYR A 1 190 ? -13.749 4.132 -14.739 1.00 93.75 190 TYR A O 1
ATOM 1505 N N . LEU A 1 191 ? -13.673 2.695 -16.466 1.00 94.75 191 LEU A N 1
ATOM 1506 C CA . LEU A 1 191 ? -14.959 2.071 -16.231 1.00 94.75 191 LEU A CA 1
ATOM 1507 C C . LEU A 1 191 ? -14.706 0.614 -15.856 1.00 94.75 191 LEU A C 1
ATOM 1509 O O . LEU A 1 191 ? -14.072 -0.116 -16.620 1.00 94.75 191 LEU A O 1
ATOM 1513 N N . ARG A 1 192 ? -15.170 0.192 -14.679 1.00 94.75 192 ARG A N 1
ATOM 1514 C CA . ARG A 1 192 ? -14.958 -1.170 -14.179 1.00 94.75 192 ARG A CA 1
ATOM 1515 C C . ARG A 1 192 ? -16.269 -1.800 -13.745 1.00 94.75 192 ARG A C 1
ATOM 1517 O O . ARG A 1 192 ? -17.183 -1.122 -13.277 1.00 94.75 192 ARG A O 1
ATOM 1524 N N . LYS A 1 193 ? -16.334 -3.120 -13.855 1.00 95.06 193 LYS A N 1
ATOM 1525 C CA . LYS A 1 193 ? -17.443 -3.923 -13.346 1.00 95.06 193 LYS A CA 1
ATOM 1526 C C . LYS A 1 193 ? -16.872 -5.044 -12.499 1.00 95.06 193 LYS A C 1
ATOM 1528 O O . LYS A 1 193 ? -16.072 -5.819 -13.000 1.00 95.06 193 LYS A O 1
ATOM 1533 N N . ARG A 1 194 ? -17.277 -5.136 -11.232 1.00 94.56 194 ARG A N 1
ATOM 1534 C CA . ARG A 1 194 ? -16.830 -6.205 -10.327 1.00 94.56 194 ARG A CA 1
ATOM 1535 C C . ARG A 1 194 ? -17.843 -7.340 -10.280 1.00 94.56 194 ARG A C 1
ATOM 1537 O O . ARG A 1 194 ? -19.031 -7.111 -10.058 1.00 94.56 194 ARG A O 1
ATOM 1544 N N . TYR A 1 195 ? -17.353 -8.559 -10.459 1.00 95.38 195 TYR A N 1
ATOM 1545 C CA . TYR A 1 195 ? -18.083 -9.792 -10.192 1.00 95.38 195 TYR A CA 1
ATOM 1546 C C . TYR A 1 195 ? -17.456 -10.451 -8.969 1.00 95.38 195 TYR A C 1
ATOM 1548 O O . TYR A 1 195 ? -16.393 -11.064 -9.062 1.00 95.38 195 TYR A O 1
ATOM 1556 N N . PHE A 1 196 ? -18.086 -10.275 -7.809 1.00 94.38 196 PHE A N 1
ATOM 1557 C CA . PHE A 1 196 ? -17.591 -10.834 -6.555 1.00 94.38 196 PHE A CA 1
ATOM 1558 C C . PHE A 1 196 ? -17.804 -12.352 -6.530 1.00 94.38 196 PHE A C 1
ATOM 1560 O O . PHE A 1 196 ? -18.935 -12.827 -6.534 1.00 94.38 196 PHE A O 1
ATOM 1567 N N . LEU A 1 197 ? -16.704 -13.103 -6.484 1.00 95.31 197 LEU A N 1
ATOM 1568 C CA . LEU A 1 197 ? -16.685 -14.535 -6.173 1.00 95.31 197 LEU A CA 1
ATOM 1569 C C . LEU A 1 197 ? -16.808 -14.755 -4.662 1.00 95.31 197 LEU A C 1
ATOM 1571 O O . LEU A 1 197 ? -17.401 -15.731 -4.210 1.00 95.31 197 LEU A O 1
ATOM 1575 N N . ARG A 1 198 ? -16.259 -13.818 -3.879 1.00 92.75 198 ARG A N 1
ATOM 1576 C CA . ARG A 1 198 ? -16.415 -13.746 -2.429 1.00 92.75 198 ARG A CA 1
ATOM 1577 C C . ARG A 1 198 ? -16.793 -12.328 -2.028 1.00 92.75 198 ARG A C 1
ATOM 1579 O O . ARG A 1 198 ? -16.048 -11.378 -2.252 1.00 92.75 198 ARG A O 1
ATOM 1586 N N . GLU A 1 199 ? -17.955 -12.215 -1.404 1.00 90.25 199 GLU A N 1
ATOM 1587 C CA . GLU A 1 199 ? -18.586 -10.957 -0.989 1.00 90.25 199 GLU A CA 1
ATOM 1588 C C . GLU A 1 199 ? -18.148 -10.456 0.400 1.00 90.25 199 GLU A C 1
ATOM 1590 O O . GLU A 1 199 ? -18.634 -9.434 0.879 1.00 90.25 199 GLU A O 1
ATOM 1595 N N . GLN A 1 200 ? -17.238 -11.187 1.037 1.00 88.94 200 GLN A N 1
ATOM 1596 C CA . GLN A 1 200 ? -16.763 -11.008 2.402 1.00 88.94 200 GLN A CA 1
ATOM 1597 C C . GLN A 1 200 ? -15.235 -10.871 2.407 1.00 88.94 200 GLN A C 1
ATOM 1599 O O . GLN A 1 200 ? -14.583 -11.596 1.665 1.00 88.94 200 GLN A O 1
ATOM 1604 N N . ILE A 1 201 ? -14.664 -10.031 3.277 1.00 86.12 201 ILE A N 1
ATOM 1605 C CA . ILE A 1 201 ? -13.208 -9.805 3.374 1.00 86.12 201 ILE A CA 1
ATOM 1606 C C . ILE A 1 201 ? -12.410 -11.114 3.639 1.00 86.12 201 ILE A C 1
ATOM 1608 O O . ILE A 1 201 ? -12.762 -11.864 4.550 1.00 86.12 201 ILE A O 1
ATOM 1612 N N . PRO A 1 202 ? -11.308 -11.403 2.923 1.00 88.56 202 PRO A N 1
ATOM 1613 C CA . PRO A 1 202 ? -10.822 -10.690 1.745 1.00 88.56 202 PRO A CA 1
ATOM 1614 C C . PRO A 1 202 ? -11.779 -10.880 0.567 1.00 88.56 202 PRO A C 1
ATOM 1616 O O . PRO A 1 202 ? -12.129 -12.007 0.212 1.00 88.56 202 PRO A O 1
ATOM 1619 N N . TYR A 1 203 ? -12.188 -9.769 -0.042 1.00 91.19 203 TYR A N 1
ATOM 1620 C CA . TYR A 1 203 ? -13.014 -9.788 -1.237 1.00 91.19 203 TYR A CA 1
ATOM 1621 C C . TYR A 1 203 ? -12.228 -10.430 -2.367 1.00 91.19 203 TYR A C 1
ATOM 1623 O O . TYR A 1 203 ? -11.057 -10.108 -2.577 1.00 91.19 203 TYR A O 1
ATOM 1631 N N . ILE A 1 204 ? -12.895 -11.309 -3.106 1.00 95.25 204 ILE A N 1
ATOM 1632 C CA . ILE A 1 204 ? -12.347 -11.913 -4.316 1.00 95.25 204 ILE A CA 1
ATOM 1633 C C . ILE A 1 204 ? -13.284 -11.533 -5.447 1.00 95.25 204 ILE A C 1
ATOM 1635 O O . ILE A 1 204 ? -14.467 -11.881 -5.400 1.00 95.25 204 ILE A O 1
ATOM 1639 N N . ALA A 1 205 ? -12.782 -10.810 -6.442 1.00 95.94 205 ALA A N 1
ATOM 1640 C CA . ALA A 1 205 ? -13.591 -10.336 -7.555 1.00 95.94 205 ALA A CA 1
ATOM 1641 C C . ALA A 1 205 ? -12.869 -10.488 -8.891 1.00 95.94 205 ALA A C 1
ATOM 1643 O O . ALA A 1 205 ? -11.667 -10.266 -8.987 1.00 95.94 205 ALA A O 1
ATOM 1644 N N . VAL A 1 206 ? -13.626 -10.828 -9.930 1.00 97.31 206 VAL A N 1
ATOM 1645 C CA . VAL A 1 206 ? -13.179 -10.690 -11.317 1.00 97.31 206 VAL A CA 1
ATOM 1646 C C . VAL A 1 2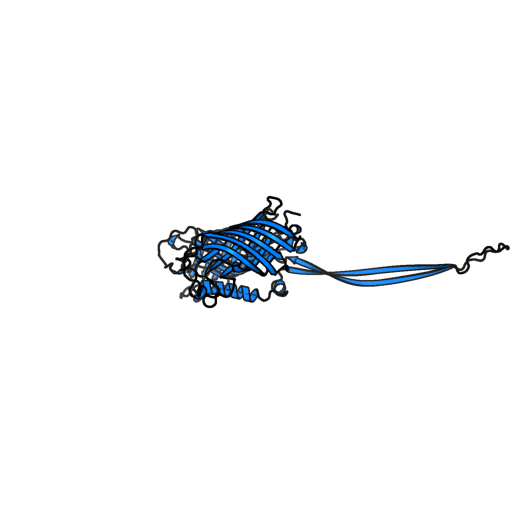06 ? -13.663 -9.339 -11.828 1.00 97.31 206 VAL A C 1
ATOM 1648 O O . VAL A 1 206 ? -14.861 -9.048 -11.788 1.00 97.31 206 VAL A O 1
ATOM 1651 N N . THR A 1 207 ? -12.735 -8.518 -12.306 1.00 96.62 207 THR A N 1
ATOM 1652 C CA . THR A 1 207 ? -12.967 -7.116 -12.645 1.00 96.62 207 THR A CA 1
ATOM 1653 C C . THR A 1 207 ? -12.550 -6.833 -14.088 1.00 96.62 207 THR A C 1
ATOM 1655 O O . THR A 1 207 ? -11.410 -6.438 -14.336 1.00 96.62 207 THR A O 1
ATOM 1658 N N . PRO A 1 208 ? -13.440 -7.014 -15.079 1.00 97.12 208 PRO A N 1
ATOM 1659 C CA . PRO A 1 208 ? -13.266 -6.376 -16.375 1.00 97.12 208 PRO A CA 1
ATOM 1660 C C . PRO A 1 208 ? -13.272 -4.850 -16.239 1.00 97.12 208 PRO A C 1
ATOM 1662 O O . PRO A 1 208 ? -14.073 -4.262 -15.502 1.00 97.12 208 PRO A O 1
ATOM 1665 N N . ALA A 1 209 ? -12.374 -4.212 -16.977 1.00 96.44 209 ALA A N 1
ATOM 1666 C CA . ALA A 1 209 ? -12.143 -2.784 -16.949 1.00 96.44 209 ALA A CA 1
ATOM 1667 C C . ALA A 1 209 ? -11.735 -2.259 -18.328 1.00 96.44 209 ALA A C 1
ATOM 1669 O O . ALA A 1 209 ? -10.941 -2.875 -19.039 1.00 96.44 209 ALA A O 1
ATOM 1670 N N . VAL A 1 210 ? -12.233 -1.073 -18.668 1.00 97.44 210 VAL A N 1
ATOM 1671 C CA . VAL A 1 210 ? -11.748 -0.281 -19.801 1.00 97.44 210 VAL A CA 1
ATOM 1672 C C . VAL A 1 210 ? -11.231 1.043 -19.258 1.00 97.44 210 VAL A C 1
ATOM 1674 O O . VAL A 1 210 ? -11.949 1.760 -18.562 1.00 97.44 210 VAL A O 1
ATOM 1677 N N . GLY A 1 211 ? -9.970 1.336 -19.547 1.00 95.56 211 GLY A N 1
ATOM 1678 C CA . GLY A 1 211 ? -9.290 2.578 -19.220 1.00 95.56 211 GLY A CA 1
ATOM 1679 C C . GLY A 1 211 ? -9.045 3.417 -20.466 1.00 95.56 211 GLY A C 1
ATOM 1680 O O . GLY A 1 211 ? -8.769 2.871 -21.534 1.00 95.56 211 GLY A O 1
ATOM 1681 N N . ILE A 1 212 ? -9.128 4.734 -20.327 1.00 96.06 212 ILE A N 1
ATOM 1682 C CA . ILE A 1 212 ? -8.794 5.692 -21.379 1.00 96.06 212 ILE A CA 1
ATOM 1683 C C . ILE A 1 212 ? -7.828 6.718 -20.794 1.00 96.06 212 ILE A C 1
ATOM 1685 O O . ILE A 1 212 ? -8.140 7.373 -19.796 1.00 96.06 212 ILE A O 1
ATOM 1689 N N . GLY A 1 213 ? -6.668 6.857 -21.430 1.00 93.56 213 GLY A N 1
ATOM 1690 C CA . GLY A 1 213 ? -5.740 7.960 -21.207 1.00 93.56 213 GLY A CA 1
ATOM 1691 C C . GLY A 1 213 ? -5.891 8.991 -22.317 1.00 93.56 213 GLY A C 1
ATOM 1692 O O . GLY A 1 213 ? -5.990 8.619 -23.486 1.00 93.56 213 GLY A O 1
ATOM 1693 N N . LEU A 1 214 ? -5.952 10.275 -21.959 1.00 88.62 214 LEU A N 1
ATOM 1694 C CA . LEU A 1 214 ? -6.138 11.370 -22.924 1.00 88.62 214 LEU A CA 1
ATOM 1695 C C . LEU A 1 214 ? -4.919 12.283 -23.040 1.00 88.62 214 LEU A C 1
ATOM 1697 O O . LEU A 1 214 ? -4.687 12.878 -24.095 1.00 88.62 214 LEU A O 1
ATOM 1701 N N . PHE A 1 215 ? -4.162 12.415 -21.955 1.00 85.50 215 PHE A N 1
ATOM 1702 C CA . PHE A 1 215 ? -2.979 13.249 -21.899 1.00 85.50 215 PHE A CA 1
ATOM 1703 C C . PHE A 1 215 ? -2.006 12.676 -20.873 1.00 85.50 215 PHE A C 1
ATOM 1705 O O . PHE A 1 215 ? -2.412 12.438 -19.740 1.00 85.50 215 PHE A O 1
ATOM 1712 N N . PRO A 1 216 ? -0.719 12.530 -21.199 1.00 85.81 216 PRO A N 1
ATOM 1713 C CA . PRO A 1 216 ? -0.092 12.980 -22.444 1.00 85.81 216 PRO A CA 1
ATOM 1714 C C . PRO A 1 216 ? -0.165 11.993 -23.610 1.00 85.81 216 PRO A C 1
ATOM 1716 O O . PRO A 1 216 ? -0.122 12.409 -24.768 1.00 85.81 216 PRO A O 1
ATOM 1719 N N . SER A 1 217 ? -0.269 10.703 -23.321 1.00 90.44 217 SER A N 1
ATOM 1720 C CA . SER A 1 217 ? -0.495 9.665 -24.311 1.00 90.44 217 SER A CA 1
ATOM 1721 C C . SER A 1 217 ? -1.995 9.486 -24.479 1.00 90.44 217 SER A C 1
ATOM 1723 O O . SER A 1 217 ? -2.741 9.516 -23.499 1.00 90.44 217 SER A O 1
ATOM 1725 N N . GLN A 1 218 ? -2.433 9.258 -25.714 1.00 93.06 218 GLN A N 1
ATOM 1726 C CA . GLN A 1 218 ? -3.800 8.823 -25.971 1.00 93.06 218 GLN A CA 1
ATOM 1727 C C . GLN A 1 218 ? -3.830 7.327 -26.141 1.00 93.06 218 GLN A C 1
ATOM 1729 O O . GLN A 1 218 ? -3.203 6.805 -27.057 1.00 93.06 218 GLN A O 1
ATOM 1734 N N . TYR A 1 219 ? -4.538 6.636 -25.261 1.00 95.75 219 TYR A N 1
ATOM 1735 C CA . TYR A 1 219 ? -4.635 5.189 -25.329 1.00 95.75 219 TYR A CA 1
ATOM 1736 C C . TYR A 1 219 ? -5.945 4.678 -24.765 1.00 95.75 219 TYR A C 1
ATOM 1738 O O . TYR A 1 219 ? -6.605 5.318 -23.947 1.00 95.75 219 TYR A O 1
ATOM 1746 N N . ILE A 1 220 ? -6.268 3.468 -25.193 1.00 97.38 220 ILE A N 1
ATOM 1747 C CA . ILE A 1 220 ? -7.315 2.642 -24.623 1.00 97.38 220 ILE A CA 1
ATOM 1748 C C . ILE A 1 220 ? -6.637 1.409 -24.040 1.00 97.38 220 ILE A C 1
ATOM 1750 O O . ILE A 1 220 ? -5.772 0.794 -24.669 1.00 97.38 220 ILE A O 1
ATOM 1754 N N . ASN A 1 221 ? -7.035 1.058 -22.826 1.00 96.94 221 ASN A N 1
ATOM 1755 C CA . ASN A 1 221 ? -6.576 -0.127 -22.130 1.00 96.94 221 ASN A CA 1
ATOM 1756 C C . ASN A 1 221 ? -7.776 -1.001 -21.758 1.00 96.94 221 ASN A C 1
ATOM 1758 O O . ASN A 1 221 ? -8.555 -0.643 -20.877 1.00 96.94 221 ASN A O 1
ATOM 1762 N N . ALA A 1 222 ? -7.927 -2.143 -22.421 1.00 97.56 222 ALA A N 1
ATOM 1763 C CA . ALA A 1 222 ? -8.935 -3.134 -22.071 1.00 97.56 222 ALA A CA 1
ATOM 1764 C C . ALA A 1 222 ? -8.281 -4.228 -21.225 1.00 97.56 222 ALA A C 1
ATOM 1766 O O . ALA A 1 222 ? -7.307 -4.849 -21.646 1.00 97.56 222 ALA A O 1
ATOM 1767 N N . SER A 1 223 ? -8.810 -4.473 -20.029 1.00 96.75 223 SER A N 1
ATOM 1768 C CA . SER A 1 223 ? -8.197 -5.390 -19.072 1.00 96.75 223 SER A CA 1
ATOM 1769 C C . SER A 1 223 ? -9.220 -6.165 -18.258 1.00 96.75 223 SER A C 1
ATOM 1771 O O . SER A 1 223 ? -10.371 -5.764 -18.113 1.00 96.75 223 SER A O 1
ATOM 1773 N N . VAL A 1 224 ? -8.782 -7.294 -17.722 1.00 97.25 224 VAL A N 1
ATOM 1774 C CA . VAL A 1 224 ? -9.488 -8.091 -16.728 1.00 97.25 224 VAL A CA 1
ATOM 1775 C C . VAL A 1 224 ? -8.509 -8.351 -15.596 1.00 97.25 224 VAL A C 1
ATOM 1777 O O . VAL A 1 224 ? -7.355 -8.710 -15.845 1.00 97.25 224 VAL A O 1
ATOM 1780 N N . SER A 1 225 ? -8.960 -8.174 -14.358 1.00 96.56 225 SER A N 1
ATOM 1781 C CA . SER A 1 225 ? -8.180 -8.554 -13.186 1.00 96.56 225 SER A CA 1
ATOM 1782 C C . SER A 1 225 ? -8.926 -9.522 -12.277 1.00 96.56 225 SER A C 1
ATOM 1784 O O . SER A 1 225 ? -10.146 -9.462 -12.157 1.00 96.56 225 SER A O 1
ATOM 1786 N N . LEU A 1 226 ? -8.190 -10.432 -11.644 1.00 97.19 226 LEU A N 1
ATOM 1787 C CA . LEU A 1 226 ? -8.645 -11.150 -10.459 1.00 97.19 226 LEU A CA 1
ATOM 1788 C C . LEU A 1 226 ? -8.081 -10.413 -9.247 1.00 97.19 226 LEU A C 1
ATOM 1790 O O . LEU A 1 226 ? -6.873 -10.439 -9.013 1.00 97.19 226 LEU A O 1
ATOM 1794 N N . ASP A 1 227 ? -8.958 -9.743 -8.513 1.00 94.06 227 ASP A N 1
ATOM 1795 C CA . ASP A 1 227 ? -8.621 -8.909 -7.370 1.00 94.06 227 ASP A CA 1
ATOM 1796 C C . ASP A 1 227 ? -8.840 -9.693 -6.074 1.00 94.06 227 ASP A C 1
ATOM 1798 O O . ASP A 1 227 ? -9.931 -10.219 -5.845 1.00 94.06 227 ASP A O 1
ATOM 1802 N N . VAL A 1 228 ? -7.825 -9.723 -5.211 1.00 93.12 228 VAL A N 1
ATOM 1803 C CA . VAL A 1 228 ? -7.925 -10.187 -3.824 1.00 93.12 228 VAL A CA 1
ATOM 1804 C C . VAL A 1 228 ? -7.563 -9.018 -2.926 1.00 93.12 228 VAL A C 1
ATOM 1806 O O . VAL A 1 228 ? -6.426 -8.544 -2.941 1.00 93.12 228 VAL A O 1
ATOM 1809 N N . GLY A 1 229 ? -8.530 -8.521 -2.163 1.00 84.56 229 GLY A N 1
ATOM 1810 C CA . GLY A 1 229 ? -8.320 -7.294 -1.410 1.00 84.56 229 GLY A CA 1
ATOM 1811 C C . GLY A 1 229 ? -9.220 -7.113 -0.206 1.00 84.56 229 GLY A C 1
ATOM 1812 O O . GLY A 1 229 ? -10.122 -7.906 0.063 1.00 84.56 229 GLY A O 1
ATOM 1813 N N . SER A 1 230 ? -8.946 -6.062 0.552 1.00 79.00 230 SER A N 1
ATOM 1814 C CA . SER A 1 230 ? -9.620 -5.780 1.811 1.00 79.00 230 SER A CA 1
ATOM 1815 C C . SER A 1 230 ? -9.559 -4.297 2.186 1.00 79.00 230 SER A C 1
ATOM 1817 O O . SER A 1 230 ? -8.994 -3.480 1.463 1.00 79.00 230 SER A O 1
ATOM 1819 N N . LEU A 1 231 ? -10.124 -3.956 3.345 1.00 78.75 231 LEU A N 1
ATOM 1820 C CA . LEU A 1 231 ? -9.919 -2.663 4.008 1.00 78.75 231 LEU A CA 1
ATOM 1821 C C . LEU A 1 231 ? -8.628 -2.620 4.842 1.00 78.75 231 LEU A C 1
ATOM 1823 O O . LEU A 1 231 ? -8.394 -1.658 5.564 1.00 78.75 231 LEU A O 1
ATOM 1827 N N . GLY A 1 232 ? -7.791 -3.656 4.736 1.00 76.31 232 GLY A N 1
ATOM 1828 C CA . GLY A 1 232 ? -6.499 -3.763 5.402 1.00 76.31 232 GLY A CA 1
ATOM 1829 C C . GLY A 1 232 ? -5.360 -3.027 4.695 1.00 76.31 232 GLY A C 1
ATOM 1830 O O . GLY A 1 232 ? -4.225 -3.201 5.099 1.00 76.31 232 GLY A O 1
ATOM 1831 N N . GLY A 1 233 ? -5.619 -2.260 3.630 1.00 82.31 233 GLY A N 1
ATOM 1832 C CA . GLY A 1 233 ? -4.609 -1.427 2.966 1.00 82.31 233 GLY A CA 1
ATOM 1833 C C . GLY A 1 233 ? -3.648 -2.167 2.027 1.00 82.31 233 GLY A C 1
ATOM 1834 O O . GLY A 1 233 ? -2.841 -1.515 1.373 1.00 82.31 233 GLY A O 1
ATOM 1835 N N . LEU A 1 234 ? -3.741 -3.493 1.893 1.00 89.50 234 LEU A N 1
ATOM 1836 C CA . LEU A 1 234 ? -2.911 -4.281 0.979 1.00 89.50 234 LEU A CA 1
ATOM 1837 C C . LEU A 1 234 ? -3.774 -5.187 0.099 1.00 89.50 234 LEU A C 1
ATOM 1839 O O . LEU A 1 234 ? -4.471 -6.070 0.603 1.00 89.50 234 LEU A O 1
ATOM 1843 N N . ASN A 1 235 ? -3.673 -4.996 -1.217 1.00 92.62 235 ASN A N 1
ATOM 1844 C CA . ASN A 1 235 ? -4.438 -5.745 -2.214 1.00 92.62 235 ASN A CA 1
ATOM 1845 C C . ASN A 1 235 ? -3.503 -6.383 -3.251 1.00 92.62 235 ASN A C 1
ATOM 1847 O O . ASN A 1 235 ? -2.529 -5.769 -3.686 1.00 92.62 235 ASN A O 1
ATOM 1851 N N . MET A 1 236 ? -3.826 -7.604 -3.677 1.00 94.00 236 MET A N 1
ATOM 1852 C CA . MET A 1 236 ? -3.116 -8.340 -4.726 1.00 94.00 236 MET A CA 1
ATOM 1853 C C . MET A 1 236 ? -4.012 -8.528 -5.943 1.00 94.00 236 MET A C 1
ATOM 1855 O O . MET A 1 236 ? -5.228 -8.685 -5.817 1.00 94.00 236 MET A O 1
ATOM 1859 N N . ARG A 1 237 ? -3.416 -8.517 -7.136 1.00 94.12 237 ARG A N 1
ATOM 1860 C CA . ARG A 1 237 ? -4.152 -8.633 -8.397 1.00 94.12 237 ARG A CA 1
ATOM 1861 C C . ARG A 1 237 ? -3.413 -9.492 -9.403 1.00 94.12 237 ARG A C 1
ATOM 1863 O O . ARG A 1 237 ? -2.206 -9.359 -9.563 1.00 94.12 237 ARG A O 1
ATOM 1870 N N . LEU A 1 238 ? -4.146 -10.315 -10.136 1.00 96.69 238 LEU A N 1
ATOM 1871 C CA . LEU A 1 238 ? -3.666 -10.933 -11.369 1.00 96.69 238 LEU A CA 1
ATOM 1872 C C . LEU A 1 238 ? -4.306 -10.195 -12.542 1.00 96.69 238 LEU A C 1
ATOM 1874 O O . LEU A 1 238 ? -5.526 -10.113 -12.608 1.00 96.69 238 LEU A O 1
ATOM 1878 N N . TYR A 1 239 ? -3.496 -9.662 -13.449 1.00 94.88 239 TYR A N 1
ATOM 1879 C CA . TYR A 1 239 ? -3.918 -8.855 -14.589 1.00 94.88 239 TYR A CA 1
ATOM 1880 C C . TYR A 1 239 ? -3.746 -9.603 -15.908 1.00 94.88 239 TYR A C 1
ATOM 1882 O O . TYR A 1 239 ? -2.737 -10.270 -16.129 1.00 94.88 239 TYR A O 1
ATOM 1890 N N . GLY A 1 240 ? -4.690 -9.394 -16.821 1.00 97.06 240 GLY A N 1
ATOM 1891 C CA . GLY A 1 240 ? -4.548 -9.666 -18.247 1.00 97.06 240 GLY A CA 1
ATOM 1892 C C . GLY A 1 240 ? -5.198 -8.545 -19.050 1.00 97.06 240 GLY A C 1
ATOM 1893 O O . GLY A 1 240 ? -6.240 -8.024 -18.652 1.00 97.06 240 GLY A O 1
ATOM 1894 N N . GLY A 1 241 ? -4.598 -8.132 -20.158 1.00 96.56 241 GLY A N 1
ATOM 1895 C CA . GLY A 1 241 ? -5.155 -7.045 -20.952 1.00 96.56 241 GLY A CA 1
ATOM 1896 C C . GLY A 1 241 ? -4.403 -6.738 -22.233 1.00 96.56 241 GLY A C 1
ATOM 1897 O O . GLY A 1 241 ? -3.448 -7.414 -22.618 1.00 96.56 241 GLY A O 1
ATOM 1898 N N . TYR A 1 242 ? -4.882 -5.696 -22.899 1.00 97.00 242 TYR A N 1
ATOM 1899 C CA . TYR A 1 242 ? -4.327 -5.166 -24.128 1.00 97.00 242 TYR A CA 1
ATOM 1900 C C . TYR A 1 242 ? -4.414 -3.644 -24.102 1.00 97.00 242 TYR A C 1
ATOM 1902 O O . TYR A 1 242 ? -5.497 -3.072 -23.937 1.00 97.00 242 TYR A O 1
ATOM 1910 N N . ALA A 1 243 ? -3.267 -2.996 -24.284 1.00 96.50 243 ALA A N 1
ATOM 1911 C CA . ALA A 1 243 ? -3.171 -1.551 -24.389 1.00 96.50 243 ALA A CA 1
ATOM 1912 C C . ALA A 1 243 ? -2.822 -1.163 -25.824 1.00 96.50 243 ALA A C 1
ATOM 1914 O O . ALA A 1 243 ? -1.970 -1.784 -26.461 1.00 96.50 243 ALA A O 1
ATOM 1915 N N . THR A 1 244 ? -3.476 -0.122 -26.330 1.00 96.81 244 THR A N 1
ATOM 1916 C CA . THR A 1 244 ? -3.161 0.460 -27.633 1.00 96.81 244 THR A CA 1
ATOM 1917 C C . THR A 1 244 ? -3.342 1.965 -27.605 1.00 96.81 244 THR A C 1
ATOM 1919 O O . THR A 1 244 ? -4.306 2.469 -27.031 1.00 96.81 244 THR A O 1
ATOM 1922 N N . GLY A 1 245 ? -2.430 2.695 -28.233 1.00 94.12 245 GLY A N 1
ATOM 1923 C CA . GLY A 1 245 ? -2.455 4.147 -28.223 1.00 94.12 245 GLY A CA 1
ATOM 1924 C C . GLY A 1 245 ? -1.307 4.786 -28.984 1.00 94.12 245 GLY A C 1
ATOM 1925 O O . GLY A 1 245 ? -0.551 4.122 -29.688 1.00 94.12 245 GLY A O 1
ATOM 1926 N N . SER A 1 246 ? -1.177 6.096 -28.825 1.00 91.44 246 SER A N 1
ATOM 1927 C CA . SER A 1 246 ? -0.158 6.901 -29.484 1.00 91.44 246 SER A CA 1
ATOM 1928 C C . SER A 1 246 ? 0.405 7.983 -28.569 1.00 91.44 246 SER A C 1
ATOM 1930 O O . SER A 1 246 ? -0.329 8.649 -27.833 1.00 91.44 246 SER A O 1
ATOM 1932 N N . ASN A 1 247 ? 1.712 8.199 -28.687 1.00 88.94 247 ASN A N 1
ATOM 1933 C CA . ASN A 1 247 ? 2.429 9.331 -28.121 1.00 88.94 247 ASN A CA 1
ATOM 1934 C C . ASN A 1 247 ? 2.548 10.441 -29.168 1.00 88.94 247 ASN A C 1
ATOM 1936 O O . ASN A 1 247 ? 3.204 10.269 -30.198 1.00 88.94 247 ASN A O 1
ATOM 1940 N N . TYR A 1 248 ? 1.940 11.594 -28.892 1.00 83.50 248 TYR A N 1
ATOM 1941 C CA . TYR A 1 248 ? 1.992 12.756 -29.777 1.00 83.50 248 TYR A CA 1
ATOM 1942 C C . TYR A 1 248 ? 3.408 13.274 -30.028 1.00 83.50 248 TYR A C 1
ATOM 1944 O O . TYR A 1 248 ? 4.296 13.125 -29.193 1.00 83.50 248 TYR A O 1
ATOM 1952 N N . LYS A 1 249 ? 3.602 13.923 -31.178 1.00 80.94 249 LYS A N 1
ATOM 1953 C CA . LYS A 1 249 ? 4.845 14.618 -31.523 1.00 80.94 249 LYS A CA 1
ATOM 1954 C C . LYS A 1 249 ? 5.164 15.705 -30.488 1.00 80.94 249 LYS A C 1
ATOM 1956 O O . LYS A 1 249 ? 4.302 16.528 -30.189 1.00 80.94 249 LYS A O 1
ATOM 1961 N N . GLY A 1 250 ? 6.408 15.756 -30.010 1.00 67.25 250 GLY A N 1
ATOM 1962 C CA . GLY A 1 250 ? 6.907 16.846 -29.156 1.00 67.25 250 GLY A CA 1
ATOM 1963 C C . GLY A 1 250 ? 6.400 16.824 -27.708 1.00 67.25 250 GLY A C 1
ATOM 1964 O O . GLY A 1 250 ? 6.487 17.825 -27.004 1.00 67.25 250 GLY A O 1
ATOM 1965 N N . ASN A 1 251 ? 5.856 15.696 -27.266 1.00 72.69 251 ASN A N 1
ATOM 1966 C CA . ASN A 1 251 ? 5.430 15.450 -25.891 1.00 72.69 251 ASN A CA 1
ATOM 1967 C C . ASN A 1 251 ? 6.625 14.903 -25.069 1.00 72.69 251 ASN A C 1
ATOM 1969 O O . ASN A 1 251 ? 7.510 14.266 -25.626 1.00 72.69 251 ASN A O 1
ATOM 1973 N N . TRP A 1 252 ? 6.657 15.116 -23.746 1.00 68.94 252 TRP A N 1
ATOM 1974 C CA . TRP A 1 252 ? 7.635 14.550 -22.792 1.00 68.94 252 TRP A CA 1
ATOM 1975 C C . TRP A 1 252 ? 7.949 13.050 -22.951 1.00 68.94 252 TRP A C 1
ATOM 1977 O O . TRP A 1 252 ? 9.055 12.641 -22.599 1.00 68.94 252 TRP A O 1
ATOM 1987 N N . MET A 1 253 ? 7.034 12.247 -23.504 1.00 69.88 253 MET A N 1
ATOM 1988 C CA . MET A 1 253 ? 7.243 10.822 -23.810 1.00 69.88 253 MET A CA 1
ATOM 1989 C C . MET A 1 253 ? 7.730 10.544 -25.243 1.00 69.88 253 MET A C 1
ATOM 1991 O O . MET A 1 253 ? 8.135 9.426 -25.545 1.00 69.88 253 MET A O 1
ATOM 1995 N N . ASN A 1 254 ? 7.699 11.532 -26.139 1.00 74.50 254 ASN A N 1
ATOM 1996 C CA . ASN A 1 254 ? 8.107 11.398 -27.533 1.00 74.50 254 ASN A CA 1
ATOM 1997 C C . ASN A 1 254 ? 8.734 12.698 -28.069 1.00 74.50 254 ASN A C 1
ATOM 1999 O O . ASN A 1 254 ? 8.050 13.608 -28.544 1.00 74.50 254 ASN A O 1
ATOM 2003 N N . ASN A 1 255 ? 10.067 12.730 -28.055 1.00 67.62 255 ASN A N 1
ATOM 2004 C CA . ASN A 1 255 ? 10.872 13.836 -28.581 1.00 67.62 255 ASN A CA 1
ATOM 2005 C C . ASN A 1 255 ? 11.119 13.743 -30.099 1.00 67.62 255 ASN A C 1
ATOM 2007 O O . ASN A 1 255 ? 11.908 14.520 -30.636 1.00 67.62 255 ASN A O 1
ATOM 2011 N N . THR A 1 256 ? 10.505 12.781 -30.797 1.00 73.50 256 THR A N 1
ATOM 2012 C CA . THR A 1 256 ? 10.673 12.634 -32.248 1.00 73.50 256 THR A CA 1
ATOM 2013 C C . THR A 1 256 ? 9.744 13.571 -33.022 1.00 73.50 256 THR A C 1
ATOM 2015 O O . THR A 1 256 ? 8.802 14.157 -32.483 1.00 73.50 256 THR A O 1
ATOM 2018 N N . ALA A 1 257 ? 10.030 13.734 -34.317 1.00 71.94 257 ALA A N 1
ATOM 2019 C CA . ALA A 1 257 ? 9.263 14.595 -35.210 1.00 71.94 257 ALA A CA 1
ATOM 2020 C C . ALA A 1 257 ? 7.923 13.985 -35.671 1.00 71.94 257 ALA A C 1
ATOM 2022 O O . ALA A 1 257 ? 7.178 14.669 -36.377 1.00 71.94 257 ALA A O 1
ATOM 2023 N N . GLU A 1 258 ? 7.603 12.755 -35.267 1.00 80.88 258 GLU A N 1
ATOM 2024 C CA . GLU A 1 258 ? 6.407 12.005 -35.666 1.00 80.88 258 GLU A CA 1
ATOM 2025 C C . GLU A 1 258 ? 5.708 11.398 -34.443 1.00 80.88 258 GLU A C 1
ATOM 2027 O O . GLU A 1 258 ? 6.302 11.273 -33.375 1.00 80.88 258 GLU A O 1
ATOM 2032 N N . ALA A 1 259 ? 4.426 11.051 -34.569 1.00 82.19 259 ALA A N 1
ATOM 2033 C CA . ALA A 1 259 ? 3.705 10.358 -33.504 1.00 82.19 259 ALA A CA 1
ATOM 2034 C C . ALA A 1 259 ? 4.109 8.875 -33.464 1.00 82.19 259 ALA A C 1
ATOM 2036 O O . ALA A 1 259 ? 4.139 8.213 -34.499 1.00 82.19 259 ALA A O 1
ATOM 2037 N N . VAL A 1 260 ? 4.375 8.340 -32.271 1.00 85.94 260 VAL A N 1
ATOM 2038 C CA . VAL A 1 260 ? 4.736 6.925 -32.087 1.00 85.94 260 VAL A CA 1
ATOM 2039 C C . VAL A 1 260 ? 3.507 6.161 -31.614 1.00 85.94 260 VAL A C 1
ATOM 2041 O O . VAL A 1 260 ? 2.952 6.472 -30.560 1.00 85.94 260 VAL A O 1
ATOM 2044 N N . SER A 1 261 ? 3.079 5.165 -32.389 1.00 89.94 261 SER A N 1
ATOM 2045 C CA . SER A 1 261 ? 1.995 4.257 -31.996 1.00 89.94 261 SER A CA 1
ATOM 2046 C C . SER A 1 261 ? 2.547 3.079 -31.198 1.00 89.94 261 SER A C 1
ATOM 2048 O O . SER A 1 261 ? 3.599 2.531 -31.527 1.00 89.94 261 SER A O 1
ATOM 2050 N N . SER A 1 262 ? 1.829 2.680 -30.154 1.00 91.81 262 SER A N 1
ATOM 2051 C CA . SER A 1 262 ? 2.193 1.579 -29.272 1.00 91.81 262 SER A CA 1
ATOM 2052 C C . SER A 1 262 ? 0.987 0.683 -29.048 1.00 91.81 262 SER A C 1
ATOM 2054 O O . SER A 1 262 ? -0.084 1.157 -28.671 1.00 91.81 262 SER A O 1
ATOM 2056 N N . SER A 1 263 ? 1.172 -0.614 -29.268 1.00 94.62 263 SER A N 1
ATOM 2057 C CA . SER A 1 263 ? 0.163 -1.628 -28.997 1.00 94.62 263 SER A CA 1
ATOM 2058 C C . SER A 1 263 ? 0.848 -2.870 -28.449 1.00 94.62 263 SER A C 1
ATOM 2060 O O . SER A 1 263 ? 1.816 -3.351 -29.043 1.00 94.62 263 SER A O 1
ATOM 2062 N N . PHE A 1 264 ? 0.377 -3.374 -27.313 1.00 94.94 264 PHE A N 1
ATOM 2063 C CA . PHE A 1 264 ? 0.963 -4.549 -26.678 1.00 94.94 264 PHE A CA 1
ATOM 2064 C C . PHE A 1 264 ? -0.058 -5.286 -25.799 1.00 94.94 264 PHE A C 1
ATOM 2066 O O . PHE A 1 264 ? -0.822 -4.650 -25.061 1.00 94.94 264 PHE A O 1
ATOM 2073 N N . PRO A 1 265 ? -0.077 -6.631 -25.847 1.00 95.69 265 PRO A N 1
ATOM 2074 C CA . PRO A 1 265 ? -0.747 -7.424 -24.831 1.00 95.69 265 PRO A CA 1
ATOM 2075 C C . PRO A 1 265 ? 0.068 -7.409 -23.538 1.00 95.69 265 PRO A C 1
ATOM 2077 O O . PRO A 1 265 ? 1.270 -7.132 -23.535 1.00 95.69 265 PRO A O 1
ATOM 2080 N N . TYR A 1 266 ? -0.581 -7.745 -22.431 1.00 95.06 266 TYR A N 1
ATOM 2081 C CA . TYR A 1 266 ? 0.111 -7.961 -21.174 1.00 95.06 266 TYR A CA 1
ATOM 2082 C C . TYR A 1 266 ? -0.636 -8.938 -20.269 1.00 95.06 266 TYR A C 1
ATOM 2084 O O . TYR A 1 266 ? -1.866 -8.992 -20.248 1.00 95.06 266 TYR A O 1
ATOM 2092 N N . ALA A 1 267 ? 0.126 -9.676 -19.471 1.00 96.75 267 ALA A N 1
ATOM 2093 C CA . ALA A 1 267 ? -0.362 -10.412 -18.312 1.00 96.75 267 ALA A CA 1
ATOM 2094 C C . ALA A 1 267 ? 0.596 -10.169 -17.146 1.00 96.75 267 ALA A C 1
ATOM 2096 O O . ALA A 1 267 ? 1.780 -9.942 -17.381 1.00 96.75 267 ALA A O 1
ATOM 2097 N N . GLY A 1 268 ? 0.133 -10.170 -15.901 1.00 95.56 268 GLY A N 1
ATOM 2098 C CA . GLY A 1 268 ? 1.019 -9.787 -14.806 1.00 95.56 268 GLY A CA 1
ATOM 2099 C C . GLY A 1 268 ? 0.443 -9.920 -13.413 1.00 95.56 268 GLY A C 1
ATOM 2100 O O . GLY A 1 268 ? -0.757 -10.106 -13.239 1.00 95.56 268 GLY A O 1
ATOM 2101 N N . LEU A 1 269 ? 1.315 -9.794 -12.418 1.00 96.06 269 LEU A N 1
ATOM 2102 C CA . LEU A 1 269 ? 0.951 -9.797 -11.006 1.00 96.06 269 LEU A CA 1
ATOM 2103 C C . LEU A 1 269 ? 1.128 -8.399 -10.430 1.00 96.06 269 LEU A C 1
ATOM 2105 O O . LEU A 1 269 ? 2.106 -7.709 -10.702 1.00 96.06 269 LEU A O 1
ATOM 2109 N N . GLY A 1 270 ? 0.140 -7.964 -9.666 1.00 93.56 270 GLY A N 1
ATOM 2110 C CA . GLY A 1 270 ? 0.049 -6.632 -9.109 1.00 93.56 270 GLY A CA 1
ATOM 2111 C C . GLY A 1 270 ? -0.095 -6.655 -7.606 1.00 93.56 270 GLY A C 1
ATOM 2112 O O . GLY A 1 270 ? -0.728 -7.542 -7.034 1.00 93.56 270 GLY A O 1
ATOM 2113 N N . ILE A 1 271 ? 0.469 -5.631 -6.989 1.00 93.88 271 ILE A N 1
ATOM 2114 C CA . ILE A 1 271 ? 0.306 -5.319 -5.579 1.00 93.88 271 ILE A CA 1
ATOM 2115 C C . ILE A 1 271 ? -0.095 -3.860 -5.449 1.00 93.88 271 ILE A C 1
ATOM 2117 O O . ILE A 1 271 ? 0.248 -3.007 -6.272 1.00 93.88 271 ILE A O 1
ATOM 2121 N N . SER A 1 272 ? -0.882 -3.559 -4.433 1.00 92.12 272 SER A N 1
ATOM 2122 C CA . SER A 1 272 ? -1.280 -2.194 -4.135 1.00 92.12 272 SER A CA 1
ATOM 2123 C C . SER A 1 272 ? -1.257 -1.969 -2.647 1.00 92.12 272 SER A C 1
ATOM 2125 O O . SER A 1 272 ? -1.769 -2.793 -1.891 1.00 92.12 272 SER A O 1
ATOM 2127 N N . VAL A 1 273 ? -0.641 -0.859 -2.266 1.00 88.12 273 VAL A N 1
ATOM 2128 C CA . VAL A 1 273 ? -0.386 -0.478 -0.882 1.00 88.12 273 VAL A CA 1
ATOM 2129 C C . VAL A 1 273 ? -1.186 0.783 -0.574 1.00 88.12 273 VAL A C 1
ATOM 2131 O O . VAL A 1 273 ? -1.353 1.651 -1.439 1.00 88.12 273 VAL A O 1
ATOM 2134 N N . LEU A 1 274 ? -1.717 0.846 0.646 1.00 87.69 274 LEU A N 1
ATOM 2135 C CA . LEU A 1 274 ? -2.796 1.748 1.045 1.00 87.69 274 LEU A CA 1
ATOM 2136 C C . LEU A 1 274 ? -3.965 1.695 0.053 1.00 87.69 274 LEU A C 1
ATOM 2138 O O . LEU A 1 274 ? -4.413 2.724 -0.451 1.00 87.69 274 LEU A O 1
ATOM 2142 N N . ASP A 1 275 ? -4.403 0.476 -0.274 1.00 89.44 275 ASP A N 1
ATOM 2143 C CA . ASP A 1 275 ? -5.518 0.192 -1.180 1.00 89.44 275 ASP A CA 1
ATOM 2144 C C . ASP A 1 275 ? -6.725 -0.329 -0.396 1.00 89.44 275 ASP A C 1
ATOM 2146 O O . ASP A 1 275 ? -6.742 -1.460 0.089 1.00 89.44 275 ASP A O 1
ATOM 2150 N N . PHE A 1 276 ? -7.739 0.519 -0.275 1.00 89.69 276 PHE A N 1
ATOM 2151 C CA . PHE A 1 276 ? -8.982 0.264 0.432 1.00 89.69 276 PHE A CA 1
ATOM 2152 C C . PHE A 1 276 ? -10.083 -0.034 -0.578 1.00 89.69 276 PHE A C 1
ATOM 2154 O O . PHE A 1 276 ? -10.374 0.789 -1.450 1.00 89.69 276 PHE A O 1
ATOM 2161 N N . LEU A 1 277 ? -10.720 -1.195 -0.440 1.00 90.31 277 LEU A N 1
ATOM 2162 C CA . LEU A 1 277 ? -11.839 -1.620 -1.277 1.00 90.31 277 LEU A CA 1
ATOM 2163 C C . LEU A 1 277 ? -13.099 -1.783 -0.420 1.00 90.31 277 LEU A C 1
ATOM 2165 O O . LEU A 1 277 ? -13.108 -2.591 0.503 1.00 90.31 277 LEU A O 1
ATOM 2169 N N . ASN A 1 278 ? -14.153 -1.053 -0.773 1.00 88.44 278 ASN A N 1
ATOM 2170 C CA . ASN A 1 278 ? -15.505 -1.197 -0.240 1.00 88.44 278 ASN A CA 1
ATOM 2171 C C . ASN A 1 278 ? -16.414 -1.861 -1.278 1.00 88.44 278 ASN A C 1
ATOM 2173 O O . ASN A 1 278 ? -16.210 -1.752 -2.489 1.00 88.44 278 ASN A O 1
ATOM 2177 N N . ARG A 1 279 ? -17.498 -2.472 -0.815 1.00 90.06 279 ARG A N 1
ATOM 2178 C CA . ARG A 1 279 ? -18.655 -2.814 -1.646 1.00 90.06 279 ARG A CA 1
ATOM 2179 C C . ARG A 1 279 ? -19.676 -1.682 -1.643 1.00 90.06 279 ARG A C 1
ATOM 2181 O O . ARG A 1 279 ? -19.754 -0.886 -0.715 1.00 90.06 279 ARG A O 1
ATOM 2188 N N . VAL A 1 280 ? -20.535 -1.647 -2.662 1.00 87.94 280 VAL A N 1
ATOM 2189 C CA . VAL A 1 280 ? -21.600 -0.631 -2.754 1.00 87.94 280 VAL A CA 1
ATOM 2190 C C . VAL A 1 280 ? -22.524 -0.615 -1.520 1.00 87.94 280 VAL A C 1
ATOM 2192 O O . VAL A 1 280 ? -22.800 0.481 -1.038 1.00 87.94 280 VAL A O 1
ATOM 2195 N N . PRO A 1 281 ? -22.964 -1.760 -0.951 1.00 89.06 281 PRO A N 1
ATOM 2196 C CA . PRO A 1 281 ? -23.754 -1.760 0.284 1.00 89.06 281 PRO A CA 1
ATOM 2197 C C . PRO A 1 281 ? -23.008 -1.187 1.495 1.00 89.06 281 PRO A C 1
ATOM 2199 O O . PRO A 1 281 ? -23.627 -0.615 2.384 1.00 89.06 281 PRO A O 1
ATOM 2202 N N . GLU A 1 282 ? -21.681 -1.299 1.523 1.00 88.00 282 GLU A N 1
ATOM 2203 C CA . GLU A 1 282 ? -20.856 -0.824 2.637 1.00 88.00 282 GLU A CA 1
ATOM 2204 C C . GLU A 1 282 ? -20.728 0.705 2.640 1.00 88.00 282 GLU A C 1
ATOM 2206 O O . GLU A 1 282 ? -20.502 1.290 3.687 1.00 88.00 282 GLU A O 1
ATOM 2211 N N . LEU A 1 283 ? -21.008 1.384 1.520 1.00 87.50 283 LEU A N 1
ATOM 2212 C CA . LEU A 1 283 ? -21.111 2.855 1.465 1.00 87.50 283 LEU A CA 1
ATOM 2213 C C . LEU A 1 283 ? -22.259 3.425 2.321 1.00 87.50 283 LEU A C 1
ATOM 2215 O O . LEU A 1 283 ? -22.361 4.640 2.509 1.00 87.50 283 LEU A O 1
ATOM 2219 N N . TYR A 1 284 ? -23.155 2.558 2.793 1.00 89.00 284 TYR A N 1
ATOM 2220 C CA . TYR A 1 284 ? -24.279 2.892 3.665 1.00 89.00 284 TYR A CA 1
ATOM 2221 C C . TYR A 1 284 ? -24.052 2.452 5.116 1.00 89.00 284 TYR A C 1
ATOM 2223 O O . TYR A 1 284 ? -24.957 2.582 5.936 1.00 89.00 284 TYR A O 1
ATOM 2231 N N . ARG A 1 285 ? 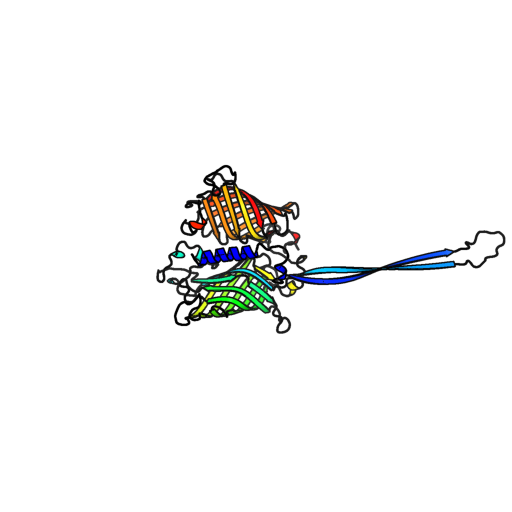-22.862 1.935 5.443 1.00 88.31 285 ARG A N 1
ATOM 2232 C CA . ARG A 1 285 ? -22.451 1.600 6.807 1.00 88.31 285 ARG A CA 1
ATOM 2233 C C . ARG A 1 285 ? -21.565 2.723 7.345 1.00 88.31 285 ARG A C 1
ATOM 2235 O O . ARG A 1 285 ? -20.725 3.256 6.627 1.00 88.31 285 ARG A O 1
ATOM 2242 N N . GLU A 1 286 ? -21.792 3.137 8.587 1.00 84.44 286 GLU A N 1
ATOM 2243 C CA . GLU A 1 286 ? -20.975 4.185 9.203 1.00 84.44 286 GLU A CA 1
ATOM 2244 C C . GLU A 1 286 ? -19.553 3.677 9.460 1.00 84.44 286 GLU A C 1
ATOM 2246 O O . GLU A 1 286 ? -19.372 2.519 9.835 1.00 84.44 286 GLU A O 1
ATOM 2251 N N . TRP A 1 287 ? -18.543 4.545 9.338 1.00 82.75 287 TRP A N 1
ATOM 2252 C CA . TRP A 1 287 ? -17.130 4.191 9.551 1.00 82.75 287 TRP A CA 1
ATOM 2253 C C . TRP A 1 287 ? -16.862 3.480 10.881 1.00 82.75 287 TRP A C 1
ATOM 2255 O O . TRP A 1 287 ? -16.037 2.573 10.921 1.00 82.75 287 TRP A O 1
ATOM 2265 N N . LYS A 1 288 ? -17.571 3.858 11.952 1.00 80.88 288 LYS A N 1
ATOM 2266 C CA . LYS A 1 288 ? -17.461 3.227 13.282 1.00 80.88 288 LYS A CA 1
ATOM 2267 C C . LYS A 1 288 ? -17.850 1.741 13.269 1.00 80.88 288 LYS A C 1
ATOM 2269 O O . LYS A 1 288 ? -17.339 0.944 14.052 1.00 80.88 288 LYS A O 1
ATOM 2274 N N . ASP A 1 289 ? -18.732 1.370 12.347 1.00 82.88 289 ASP A N 1
ATOM 2275 C CA . ASP A 1 289 ? -19.254 0.023 12.213 1.00 82.88 289 ASP A CA 1
ATOM 2276 C C . ASP A 1 289 ? -18.517 -0.768 11.135 1.00 82.88 289 ASP A C 1
ATOM 2278 O O . ASP A 1 289 ? -18.771 -1.963 11.029 1.00 82.88 289 ASP A O 1
ATOM 2282 N N . HIS A 1 290 ? -17.607 -0.177 10.357 1.00 82.12 290 HIS A N 1
ATOM 2283 C CA . HIS A 1 290 ? -16.875 -0.911 9.326 1.00 82.12 290 HIS A CA 1
ATOM 2284 C C . HIS A 1 290 ? -16.019 -2.043 9.905 1.00 82.12 290 HIS A C 1
ATOM 2286 O O . HIS A 1 290 ? -15.490 -1.974 11.012 1.00 82.12 290 HIS A O 1
ATOM 2292 N N . GLU A 1 291 ? -15.924 -3.120 9.133 1.00 81.88 291 GLU A N 1
ATOM 2293 C CA . GLU A 1 291 ? -15.081 -4.270 9.432 1.00 81.88 291 GLU A CA 1
ATOM 2294 C C . GLU A 1 291 ? -13.688 -4.059 8.833 1.00 81.88 291 GLU A C 1
ATOM 2296 O O . GLU A 1 291 ? -13.563 -3.722 7.655 1.00 81.88 291 GLU A O 1
ATOM 2301 N N . HIS A 1 292 ? -12.642 -4.308 9.621 1.00 83.25 292 HIS A N 1
ATOM 2302 C CA . HIS A 1 292 ? -11.252 -4.204 9.179 1.00 83.25 292 HIS A CA 1
ATOM 2303 C C . HIS A 1 292 ? -10.547 -5.567 9.205 1.00 83.25 292 HIS A C 1
ATOM 2305 O O . HIS A 1 292 ? -10.937 -6.483 9.930 1.00 83.25 292 HIS A O 1
ATOM 2311 N N . SER A 1 293 ? -9.507 -5.721 8.385 1.00 84.00 293 SER A N 1
ATOM 2312 C CA . SER A 1 293 ? -8.701 -6.951 8.274 1.00 84.00 293 SER A CA 1
ATOM 2313 C C . SER A 1 293 ? -7.219 -6.741 8.561 1.00 84.00 293 SER A C 1
ATOM 2315 O O . SER A 1 293 ? -6.426 -7.657 8.354 1.00 84.00 293 SER A O 1
ATOM 2317 N N . GLY A 1 294 ? -6.839 -5.542 8.995 1.00 86.19 294 GLY A N 1
ATOM 2318 C CA . GLY A 1 294 ? -5.479 -5.206 9.391 1.00 86.19 294 GLY A CA 1
ATOM 2319 C C . GLY A 1 294 ? -5.428 -4.772 10.846 1.00 86.19 294 GLY A C 1
ATOM 2320 O O . GLY A 1 294 ? -6.382 -4.179 11.338 1.00 86.19 294 GLY A O 1
ATOM 2321 N N . TRP A 1 295 ? -4.317 -5.082 11.502 1.00 86.38 295 TRP A N 1
ATOM 2322 C CA . TRP A 1 295 ? -3.966 -4.572 12.825 1.00 86.38 295 TRP A CA 1
ATOM 2323 C C . TRP A 1 295 ? -3.378 -3.164 12.752 1.00 86.38 295 TRP A C 1
ATOM 2325 O O . TRP A 1 295 ? -3.601 -2.353 13.642 1.00 86.38 295 TRP A O 1
ATOM 2335 N N . ASP A 1 296 ? -2.643 -2.876 11.678 1.00 87.69 296 ASP A N 1
ATOM 2336 C CA . ASP A 1 296 ? -1.857 -1.652 11.529 1.00 87.69 296 ASP A CA 1
ATOM 2337 C C . ASP A 1 296 ? -1.849 -1.232 10.057 1.00 87.69 296 ASP A C 1
ATOM 2339 O O . ASP A 1 296 ? -1.580 -2.058 9.177 1.00 87.69 296 ASP A O 1
ATOM 2343 N N . ILE A 1 297 ? -2.166 0.030 9.779 1.00 87.69 297 ILE A N 1
ATOM 2344 C CA . ILE A 1 297 ? -2.035 0.640 8.453 1.00 87.69 297 ILE A CA 1
ATOM 2345 C C . ILE A 1 297 ? -1.485 2.044 8.657 1.00 87.69 297 ILE A C 1
ATOM 2347 O O . ILE A 1 297 ? -2.169 2.882 9.246 1.00 87.69 297 ILE A O 1
ATOM 2351 N N . GLY A 1 298 ? -0.300 2.310 8.114 1.00 85.69 298 GLY A N 1
ATOM 2352 C CA . GLY A 1 298 ? 0.340 3.611 8.244 1.00 85.69 298 GLY A CA 1
ATOM 2353 C C . GLY A 1 298 ? 0.878 4.172 6.951 1.00 85.69 298 GLY A C 1
ATOM 2354 O O . GLY A 1 298 ? 1.077 3.434 5.992 1.00 85.69 298 GLY A O 1
ATOM 2355 N N . ILE A 1 299 ? 1.162 5.476 6.926 1.00 87.62 299 ILE A N 1
ATOM 2356 C CA . ILE A 1 299 ? 1.886 6.119 5.817 1.00 87.62 299 ILE A CA 1
ATOM 2357 C C . ILE A 1 299 ? 3.390 6.114 6.071 1.00 87.62 299 ILE A C 1
ATOM 2359 O O . ILE A 1 299 ? 4.172 5.842 5.155 1.00 87.62 299 ILE A O 1
ATOM 2363 N N . PHE A 1 300 ? 3.817 6.421 7.293 1.00 89.94 300 PHE A N 1
ATOM 2364 C CA . PHE A 1 300 ? 5.227 6.643 7.580 1.00 89.94 300 PHE A CA 1
ATOM 2365 C C . PHE A 1 300 ? 5.595 6.227 9.001 1.00 89.94 300 PHE A C 1
ATOM 2367 O O . PHE A 1 300 ? 4.936 6.601 9.964 1.00 89.94 300 PHE A O 1
ATOM 2374 N N . GLN A 1 301 ? 6.693 5.491 9.134 1.00 91.06 301 GLN A N 1
ATOM 2375 C CA . GLN A 1 301 ? 7.289 5.118 10.413 1.00 91.06 301 GLN A CA 1
ATOM 2376 C C . GLN A 1 301 ? 8.766 5.495 10.392 1.00 91.06 301 GLN A C 1
ATOM 2378 O O . GLN A 1 301 ? 9.498 5.095 9.486 1.00 91.06 301 GLN A O 1
ATOM 2383 N N . PHE A 1 302 ? 9.207 6.242 11.399 1.00 93.62 302 PHE A N 1
ATOM 2384 C CA . PHE A 1 302 ? 10.595 6.656 11.570 1.00 93.62 302 PHE A CA 1
ATOM 2385 C C . PHE A 1 302 ? 11.059 6.347 12.983 1.00 93.62 302 PHE A C 1
ATOM 2387 O O . PHE A 1 302 ? 10.319 6.564 13.939 1.00 93.62 302 PHE A O 1
ATOM 2394 N N . GLY A 1 303 ? 12.305 5.916 13.146 1.00 92.19 303 GLY A N 1
ATOM 2395 C CA . GLY A 1 303 ? 12.885 5.822 14.477 1.00 92.19 303 GLY A CA 1
ATOM 2396 C C . GLY A 1 303 ? 14.393 5.913 14.498 1.00 92.19 303 GLY A C 1
ATOM 2397 O O . GLY A 1 303 ? 15.074 5.553 13.542 1.00 92.19 303 GLY A O 1
ATOM 2398 N N . LEU A 1 304 ? 14.904 6.404 15.621 1.00 93.31 304 LEU A N 1
ATOM 2399 C CA . LEU A 1 304 ? 16.325 6.494 15.914 1.00 93.31 304 LEU A CA 1
ATOM 2400 C C . LEU A 1 304 ? 16.799 5.192 16.545 1.00 93.31 304 LEU A C 1
ATOM 2402 O O . LEU A 1 304 ? 16.119 4.626 17.397 1.00 93.31 304 LEU A O 1
ATOM 2406 N N . ILE A 1 305 ? 17.984 4.744 16.147 1.00 92.94 305 ILE A N 1
ATOM 2407 C CA . ILE A 1 305 ? 18.577 3.475 16.555 1.00 92.94 305 ILE A CA 1
ATOM 2408 C C . ILE A 1 305 ? 19.848 3.717 17.369 1.00 92.94 305 ILE A C 1
ATOM 2410 O O . ILE A 1 305 ? 20.778 4.390 16.928 1.00 92.94 305 ILE A O 1
ATOM 2414 N N . TYR A 1 306 ? 19.904 3.104 18.542 1.00 92.38 306 TYR A N 1
ATOM 2415 C CA . TYR A 1 306 ? 21.104 2.798 19.303 1.00 92.38 306 TYR A CA 1
ATOM 2416 C C . TYR A 1 306 ? 21.672 1.447 18.844 1.00 92.38 306 TYR A C 1
ATOM 2418 O O . TYR A 1 306 ? 20.979 0.427 18.871 1.00 92.38 306 TYR A O 1
ATOM 2426 N N . SER A 1 307 ? 22.936 1.437 18.430 1.00 89.81 307 SER A N 1
ATOM 2427 C CA . SER A 1 307 ? 23.668 0.247 17.984 1.00 89.81 307 SER A CA 1
ATOM 2428 C C . SER A 1 307 ? 25.133 0.343 18.428 1.00 89.81 307 SER A C 1
ATOM 2430 O O . SER A 1 307 ? 25.607 1.415 18.812 1.00 89.81 307 SER A O 1
ATOM 2432 N N . GLY A 1 308 ? 25.871 -0.768 18.350 1.00 84.31 308 GLY A N 1
ATOM 2433 C CA . GLY A 1 308 ? 27.320 -0.800 18.598 1.00 84.31 308 GLY A CA 1
ATOM 2434 C C . GLY A 1 308 ? 28.181 -0.232 17.459 1.00 84.31 308 GLY A C 1
ATOM 2435 O O . GLY A 1 308 ? 29.393 -0.425 17.470 1.00 84.31 308 GLY A O 1
ATOM 2436 N N . GLU A 1 309 ? 27.577 0.422 16.463 1.00 85.06 309 GLU A N 1
ATOM 2437 C CA . GLU A 1 309 ? 28.241 0.850 15.227 1.00 85.06 309 GLU A CA 1
ATOM 2438 C C . GLU A 1 309 ? 28.676 2.324 15.243 1.00 85.06 309 GLU A C 1
ATOM 2440 O O . GLU A 1 309 ? 28.229 3.138 16.057 1.00 85.06 309 GLU A O 1
ATOM 2445 N N . VAL A 1 310 ? 29.532 2.694 14.283 1.00 83.50 310 VAL A N 1
ATOM 2446 C CA . VAL A 1 310 ? 29.917 4.095 14.046 1.00 83.50 310 VAL A CA 1
ATOM 2447 C C . VAL A 1 310 ? 28.707 4.894 13.551 1.00 83.50 310 VAL A C 1
ATOM 2449 O O . VAL A 1 310 ? 28.023 4.481 12.613 1.00 83.50 310 VAL A O 1
ATOM 2452 N N . SER A 1 311 ? 28.463 6.055 14.168 1.00 81.31 311 SER A N 1
ATOM 2453 C CA . SER A 1 311 ? 27.263 6.873 13.940 1.00 81.31 311 SER A CA 1
ATOM 2454 C C . SER A 1 311 ? 27.110 7.343 12.492 1.00 81.31 311 SER A C 1
ATOM 2456 O O . SER A 1 311 ? 27.937 8.107 11.996 1.00 81.31 311 SER A O 1
ATOM 2458 N N . ALA A 1 312 ? 26.006 6.962 11.849 1.00 77.00 312 ALA A N 1
ATOM 2459 C CA . ALA A 1 312 ? 25.561 7.477 10.552 1.00 77.00 312 ALA A CA 1
ATOM 2460 C C . ALA A 1 312 ? 24.934 8.882 10.630 1.00 77.00 312 ALA A C 1
ATOM 2462 O O . ALA A 1 312 ? 24.718 9.504 9.597 1.00 77.00 312 ALA A O 1
ATOM 2463 N N . ILE A 1 313 ? 24.616 9.378 11.833 1.00 75.19 313 ILE A N 1
ATOM 2464 C CA . ILE A 1 313 ? 23.918 10.664 12.030 1.00 75.19 313 ILE A CA 1
ATOM 2465 C C . ILE A 1 313 ? 24.911 11.824 12.200 1.00 75.19 313 ILE A C 1
ATOM 2467 O O . ILE A 1 313 ? 24.640 12.948 11.791 1.00 75.19 313 ILE A O 1
ATOM 2471 N N . SER A 1 314 ? 26.061 11.569 12.828 1.00 67.50 314 SER A N 1
ATOM 2472 C CA . SER A 1 314 ? 27.102 12.575 13.061 1.00 67.50 314 SER A CA 1
ATOM 2473 C C . SER A 1 314 ? 28.462 11.892 13.128 1.00 67.50 314 SER A C 1
ATOM 2475 O O . SER A 1 314 ? 28.797 11.267 14.137 1.00 67.50 314 SER A O 1
ATOM 2477 N N . SER A 1 315 ? 29.250 12.011 12.056 1.00 62.59 315 SER A N 1
ATOM 2478 C CA . SER A 1 315 ? 30.633 11.517 12.013 1.00 62.59 315 SER A CA 1
ATOM 2479 C C . SER A 1 315 ? 31.595 12.365 12.854 1.00 62.59 315 SER A C 1
ATOM 2481 O O . SER A 1 315 ? 32.603 11.856 13.338 1.00 62.59 315 SER A O 1
ATOM 2483 N N . LYS A 1 316 ? 31.279 13.656 13.046 1.00 58.56 316 LYS A N 1
ATOM 2484 C CA . LYS A 1 316 ? 32.190 14.658 13.627 1.00 58.56 316 LYS A CA 1
ATOM 2485 C C . LYS A 1 316 ? 32.017 14.866 15.133 1.00 58.56 316 LYS A C 1
ATOM 2487 O O . LYS A 1 316 ? 32.977 15.248 15.786 1.00 58.56 316 LYS A O 1
ATOM 2492 N N . ASN A 1 317 ? 30.832 14.591 15.689 1.00 55.38 317 ASN A N 1
ATOM 2493 C CA . ASN A 1 317 ? 30.537 14.723 17.123 1.00 55.38 317 ASN A CA 1
ATOM 2494 C C . ASN A 1 317 ? 29.747 13.497 17.625 1.00 55.38 317 ASN A C 1
ATOM 2496 O O . ASN A 1 317 ? 28.522 13.463 17.470 1.00 55.38 317 ASN A O 1
ATOM 2500 N N . PRO A 1 318 ? 30.404 12.491 18.234 1.00 61.09 318 PRO A N 1
ATOM 2501 C CA . PRO A 1 318 ? 29.783 11.216 18.603 1.00 61.09 318 PRO A CA 1
ATOM 2502 C C . PRO A 1 318 ? 28.995 11.253 19.928 1.00 61.09 318 PRO A C 1
ATOM 2504 O O . PRO A 1 318 ? 28.737 10.194 20.504 1.00 61.09 318 PRO A O 1
ATOM 2507 N N . THR A 1 319 ? 28.603 12.432 20.423 1.00 65.31 319 THR A N 1
ATOM 2508 C CA . THR A 1 319 ? 27.949 12.606 21.735 1.00 65.31 319 THR A CA 1
ATOM 2509 C C . THR A 1 319 ? 26.510 12.093 21.788 1.00 65.31 319 THR A C 1
ATOM 2511 O O . THR A 1 319 ? 26.008 11.816 22.874 1.00 65.31 319 THR A O 1
ATOM 2514 N N . SER A 1 320 ? 25.844 11.927 20.640 1.00 73.69 320 SER A N 1
ATOM 2515 C CA . SER A 1 320 ? 24.506 11.329 20.593 1.00 73.69 320 SER A CA 1
ATOM 2516 C C . SER A 1 320 ? 24.570 9.819 20.867 1.00 73.69 320 SER A C 1
ATOM 2518 O O . SER A 1 320 ? 25.392 9.135 20.244 1.00 73.69 320 SER A O 1
ATOM 2520 N N . PRO A 1 321 ? 23.696 9.269 21.734 1.00 81.12 321 PRO A N 1
ATOM 2521 C CA . PRO A 1 321 ? 23.593 7.824 21.922 1.00 81.12 321 PRO A CA 1
ATOM 2522 C C . PRO A 1 321 ? 23.083 7.129 20.652 1.00 81.12 321 PRO A C 1
ATOM 2524 O O . PRO A 1 321 ? 23.466 5.997 20.375 1.00 81.12 321 PRO A O 1
ATOM 2527 N N . PHE A 1 322 ? 22.269 7.802 19.838 1.00 86.56 322 PHE A N 1
ATOM 2528 C CA . PHE A 1 322 ? 21.741 7.229 18.604 1.00 86.56 322 PHE A CA 1
ATOM 2529 C C . PHE A 1 322 ? 22.801 7.233 17.499 1.00 86.56 322 PHE A C 1
ATOM 2531 O O . PHE A 1 322 ? 23.445 8.248 17.222 1.00 86.56 322 PHE A O 1
ATOM 2538 N N . ARG A 1 323 ? 22.977 6.069 16.875 1.00 87.69 323 ARG A N 1
ATOM 2539 C CA . ARG A 1 323 ? 23.976 5.790 15.838 1.00 87.69 323 ARG A CA 1
ATOM 2540 C C . ARG A 1 323 ? 23.358 5.603 14.457 1.00 87.69 323 ARG A C 1
ATOM 2542 O O . ARG A 1 323 ? 24.045 5.817 13.464 1.00 87.69 323 ARG A O 1
ATOM 2549 N N . GLY A 1 324 ? 22.082 5.249 14.381 1.00 88.69 324 GLY A N 1
ATOM 2550 C CA . GLY A 1 324 ? 21.397 4.957 13.129 1.00 88.69 324 GLY A CA 1
ATOM 2551 C C . GLY A 1 324 ? 19.922 5.335 13.167 1.00 88.69 324 GLY A C 1
ATOM 2552 O O . GLY A 1 324 ? 19.458 5.967 14.117 1.00 88.69 324 GLY A O 1
ATOM 2553 N N . TYR A 1 325 ? 19.183 4.938 12.140 1.00 91.38 325 TYR A N 1
ATOM 2554 C CA . TYR A 1 325 ? 17.745 5.161 12.041 1.00 91.38 325 TYR A CA 1
ATOM 2555 C C . TYR A 1 325 ? 17.083 4.123 11.128 1.00 91.38 325 TYR A C 1
ATOM 2557 O O . TYR A 1 325 ? 17.741 3.507 10.288 1.00 91.38 325 TYR A O 1
ATOM 2565 N N . PHE A 1 326 ? 15.778 3.924 11.287 1.00 91.94 326 PHE A N 1
ATOM 2566 C CA . PHE A 1 326 ? 14.961 3.159 10.349 1.00 91.94 326 PHE A CA 1
ATOM 2567 C C . PHE A 1 326 ? 13.831 4.017 9.792 1.00 91.94 326 PHE A C 1
ATOM 2569 O O . PHE A 1 326 ? 13.347 4.941 10.451 1.00 91.94 326 PHE A O 1
ATOM 2576 N N . ILE A 1 327 ? 13.415 3.687 8.574 1.00 92.00 327 ILE A N 1
ATOM 2577 C CA . ILE A 1 327 ? 12.304 4.317 7.869 1.00 92.00 327 ILE A CA 1
ATOM 2578 C C . ILE A 1 327 ? 11.473 3.215 7.229 1.00 92.00 327 ILE A C 1
ATOM 2580 O O . ILE A 1 327 ? 12.002 2.411 6.468 1.00 92.00 327 ILE A O 1
ATOM 2584 N N . ARG A 1 328 ? 10.167 3.193 7.480 1.00 91.75 328 ARG A N 1
ATOM 2585 C CA . ARG A 1 328 ? 9.229 2.351 6.732 1.00 91.75 328 ARG A CA 1
ATOM 2586 C C . ARG A 1 328 ? 8.175 3.232 6.088 1.00 91.75 328 ARG A C 1
ATOM 2588 O O . ARG A 1 328 ? 7.582 4.086 6.742 1.00 91.75 328 ARG A O 1
ATOM 2595 N N . ILE A 1 329 ? 7.965 3.020 4.795 1.00 91.00 329 ILE A N 1
ATOM 2596 C CA . ILE A 1 329 ? 6.983 3.755 4.001 1.00 91.00 329 ILE A CA 1
ATOM 2597 C C . ILE A 1 329 ? 5.807 2.833 3.734 1.00 91.00 329 ILE A C 1
ATOM 2599 O O . ILE A 1 329 ? 5.966 1.719 3.230 1.00 91.00 329 ILE A O 1
ATOM 2603 N N . THR A 1 330 ? 4.620 3.325 4.048 1.00 89.81 330 THR A N 1
ATOM 2604 C CA . THR A 1 330 ? 3.344 2.623 3.949 1.00 89.81 330 THR A CA 1
ATOM 2605 C C . THR A 1 330 ? 3.340 1.236 4.617 1.00 89.81 330 THR A C 1
ATOM 2607 O O . THR A 1 330 ? 3.119 0.229 3.941 1.00 89.81 330 THR A O 1
ATOM 2610 N N . PRO A 1 331 ? 3.702 1.135 5.911 1.00 90.81 331 PRO A N 1
ATOM 2611 C CA . PRO A 1 331 ? 3.638 -0.126 6.642 1.00 90.81 331 PRO A CA 1
ATOM 2612 C C . PRO A 1 331 ? 2.193 -0.621 6.737 1.00 90.81 331 PRO A C 1
ATOM 2614 O O . PRO A 1 331 ? 1.248 0.152 6.884 1.00 90.81 331 PRO A O 1
ATOM 2617 N N . THR A 1 332 ? 2.006 -1.929 6.623 1.00 91.56 332 THR A N 1
ATOM 2618 C CA . THR A 1 332 ? 0.690 -2.559 6.712 1.00 91.56 332 THR A CA 1
ATOM 2619 C C . THR A 1 332 ? 0.827 -3.937 7.337 1.00 91.56 332 THR A C 1
ATOM 2621 O O . THR A 1 332 ? 1.680 -4.713 6.912 1.00 91.56 332 THR A O 1
ATOM 2624 N N . SER A 1 333 ? -0.032 -4.257 8.302 1.00 92.06 333 SER A N 1
ATOM 2625 C CA . SER A 1 333 ? -0.076 -5.546 8.996 1.00 92.06 333 SER A CA 1
ATOM 2626 C C . SER A 1 333 ? -1.477 -6.137 8.893 1.00 92.06 333 SER A C 1
ATOM 2628 O O . SER A 1 333 ? -2.410 -5.651 9.529 1.00 92.06 333 SER A O 1
ATOM 2630 N N . LEU A 1 334 ? -1.640 -7.191 8.093 1.00 91.19 334 LEU A N 1
ATOM 2631 C CA . LEU A 1 334 ? -2.904 -7.900 7.903 1.00 91.19 334 LEU A CA 1
ATOM 2632 C C . LEU A 1 334 ? -3.086 -8.992 8.956 1.00 91.19 334 LEU A C 1
ATOM 2634 O O . LEU A 1 334 ? -2.229 -9.863 9.098 1.00 91.19 334 LEU A O 1
ATOM 2638 N N . ALA A 1 335 ? -4.224 -8.986 9.646 1.00 90.69 335 ALA A N 1
ATOM 2639 C CA . ALA A 1 335 ? -4.578 -10.024 10.605 1.00 90.69 335 ALA A CA 1
ATOM 2640 C C . ALA A 1 335 ? -4.868 -11.351 9.882 1.00 90.69 335 ALA A C 1
ATOM 2642 O O . ALA A 1 335 ? -5.621 -11.395 8.900 1.00 90.69 335 ALA A O 1
ATOM 2643 N N . LEU A 1 336 ? -4.285 -12.439 10.382 1.00 88.44 336 LEU A N 1
ATOM 2644 C CA . LEU A 1 336 ? -4.565 -13.796 9.932 1.00 88.44 336 LEU A CA 1
ATOM 2645 C C . LEU A 1 336 ? -5.574 -14.456 10.874 1.00 88.44 336 LEU A C 1
ATOM 2647 O O . LEU A 1 336 ? -5.402 -14.362 12.087 1.00 88.44 336 LEU A O 1
ATOM 2651 N N . PRO A 1 337 ? -6.576 -15.187 10.351 1.00 83.44 337 PRO A N 1
ATOM 2652 C CA . PRO A 1 337 ? -7.580 -15.849 11.174 1.00 83.44 337 PRO A CA 1
ATOM 2653 C C . PRO A 1 337 ? -7.053 -17.154 11.804 1.00 83.44 337 PRO A C 1
ATOM 2655 O O . PRO A 1 337 ? -7.565 -18.242 11.543 1.00 83.44 337 PRO A O 1
ATOM 2658 N N . ILE A 1 338 ? -5.956 -17.065 12.559 1.00 82.69 338 ILE A N 1
ATOM 2659 C CA . ILE A 1 338 ? -5.243 -18.181 13.194 1.00 82.69 338 ILE A CA 1
ATOM 2660 C C . ILE A 1 338 ? -4.849 -17.745 14.613 1.00 82.69 338 ILE A C 1
ATOM 2662 O O . ILE A 1 338 ? -4.408 -16.611 14.791 1.00 82.69 338 ILE A O 1
ATOM 2666 N N . LEU A 1 339 ? -4.976 -18.646 15.600 1.00 78.06 339 LEU A N 1
ATOM 2667 C CA . LEU A 1 339 ? -4.581 -18.427 17.006 1.00 78.06 339 LEU A CA 1
ATOM 2668 C C . LEU A 1 339 ? -5.146 -17.108 17.572 1.00 78.06 339 LEU A C 1
ATOM 2670 O O . LEU A 1 339 ? -4.417 -16.145 17.809 1.00 78.06 339 LEU A O 1
ATOM 2674 N N . ASP A 1 340 ? -6.472 -17.072 17.733 1.00 81.31 340 ASP A N 1
ATOM 2675 C CA . ASP A 1 340 ? -7.245 -15.926 18.241 1.00 81.31 340 ASP A CA 1
ATOM 2676 C C . ASP A 1 340 ? -7.045 -14.627 17.445 1.00 81.31 340 ASP A C 1
ATOM 2678 O O . ASP A 1 340 ? -7.125 -13.522 17.978 1.00 81.31 340 ASP A O 1
ATOM 2682 N N . ASN A 1 341 ? -6.777 -14.768 16.142 1.00 84.31 341 ASN A N 1
ATOM 2683 C CA . ASN A 1 341 ? -6.606 -13.680 15.175 1.00 84.31 341 ASN A CA 1
ATOM 2684 C C . ASN A 1 341 ? -5.410 -12.754 15.455 1.00 84.31 341 ASN A C 1
ATOM 2686 O O . ASN A 1 341 ? -5.278 -11.699 14.836 1.00 84.31 341 ASN A O 1
ATOM 2690 N N . ARG A 1 342 ? -4.518 -13.156 16.368 1.00 89.50 342 ARG A N 1
ATOM 2691 C CA . ARG A 1 342 ? -3.358 -12.369 16.809 1.00 89.50 342 ARG A CA 1
ATOM 2692 C C . ARG A 1 342 ? -2.152 -12.505 15.895 1.00 89.50 342 ARG A C 1
ATOM 2694 O O . ARG A 1 342 ? -1.290 -11.635 15.893 1.00 89.50 342 ARG A O 1
ATOM 2701 N N . PHE A 1 343 ? -2.067 -13.568 15.102 1.00 92.88 343 PHE A N 1
ATOM 2702 C CA . PHE A 1 343 ? -1.032 -13.642 14.076 1.00 92.88 343 PHE A CA 1
ATOM 2703 C C . PHE A 1 343 ? -1.321 -12.662 12.950 1.00 92.88 343 PHE A C 1
ATOM 2705 O O . PHE A 1 343 ? -2.472 -12.448 12.566 1.00 92.88 343 PHE A O 1
ATOM 2712 N N . TYR A 1 344 ? -0.263 -12.095 12.388 1.00 93.06 344 TYR A N 1
ATOM 2713 C CA . TYR A 1 344 ? -0.388 -11.190 11.262 1.00 93.06 344 TYR A CA 1
ATOM 2714 C C . TYR A 1 344 ? 0.717 -11.421 10.235 1.00 93.06 344 TYR A C 1
ATOM 2716 O O . TYR A 1 344 ? 1.804 -11.917 10.547 1.00 93.06 344 TYR A O 1
ATOM 2724 N N . VAL A 1 345 ? 0.418 -11.037 8.997 1.00 93.75 345 VAL A N 1
ATOM 2725 C CA . VAL A 1 345 ? 1.390 -10.908 7.911 1.00 93.75 345 VAL A CA 1
ATOM 2726 C C . VAL A 1 345 ? 1.426 -9.451 7.504 1.00 93.75 345 VAL A C 1
ATOM 2728 O O . VAL A 1 345 ? 0.398 -8.866 7.170 1.00 93.75 345 VAL A O 1
ATOM 2731 N N . GLY A 1 346 ? 2.606 -8.857 7.557 1.00 92.00 346 GLY A N 1
ATOM 2732 C CA . GLY A 1 346 ? 2.828 -7.468 7.219 1.00 92.00 346 GLY A CA 1
ATOM 2733 C C . GLY A 1 346 ? 3.803 -7.284 6.070 1.00 92.00 346 GLY A C 1
ATOM 2734 O O . GLY A 1 346 ? 4.562 -8.179 5.702 1.00 92.00 346 GLY A O 1
ATOM 2735 N N . THR A 1 347 ? 3.770 -6.089 5.505 1.00 93.31 347 THR A N 1
ATOM 2736 C CA . THR A 1 347 ? 4.725 -5.616 4.510 1.00 93.31 347 THR A CA 1
ATOM 2737 C C . THR A 1 347 ? 4.819 -4.094 4.579 1.00 93.31 347 THR A C 1
ATOM 2739 O O . THR A 1 347 ? 4.062 -3.436 5.295 1.00 93.31 347 THR A O 1
ATOM 2742 N N . SER A 1 348 ? 5.757 -3.515 3.845 1.00 91.88 348 SER A N 1
ATOM 2743 C CA . SER A 1 348 ? 5.834 -2.076 3.615 1.00 91.88 348 SER A CA 1
ATOM 2744 C C . SER A 1 348 ? 6.279 -1.829 2.181 1.00 91.88 348 SER A C 1
ATOM 2746 O O . SER A 1 348 ? 7.002 -2.636 1.608 1.00 91.88 348 SER A O 1
ATOM 2748 N N . LEU A 1 349 ? 5.881 -0.717 1.566 1.00 90.25 349 LEU A N 1
ATOM 2749 C CA . LEU A 1 349 ? 6.369 -0.397 0.220 1.00 90.25 349 LEU A CA 1
ATOM 2750 C C . LEU A 1 349 ? 7.899 -0.298 0.205 1.00 90.25 349 LEU A C 1
ATOM 2752 O O . LEU A 1 349 ? 8.549 -0.903 -0.647 1.00 90.25 349 LEU A O 1
ATOM 2756 N N . PHE A 1 350 ? 8.454 0.404 1.196 1.00 89.94 350 PHE A N 1
ATOM 2757 C CA . PHE A 1 350 ? 9.891 0.487 1.436 1.00 89.94 350 PHE A CA 1
ATOM 2758 C C . PHE A 1 350 ? 10.206 0.273 2.916 1.00 89.94 350 PHE A C 1
ATOM 2760 O O . PHE A 1 350 ? 9.455 0.717 3.790 1.00 89.94 350 PHE A O 1
ATOM 2767 N N . SER A 1 351 ? 11.325 -0.388 3.193 1.00 91.25 351 SER A N 1
ATOM 2768 C CA . SER A 1 351 ? 11.923 -0.529 4.521 1.00 91.25 351 SER A CA 1
ATOM 2769 C C . SER A 1 351 ? 13.402 -0.185 4.409 1.00 91.25 351 SER A C 1
ATOM 2771 O O . SER A 1 351 ? 14.150 -0.858 3.710 1.00 91.25 351 SER A O 1
ATOM 2773 N N . VAL A 1 352 ? 13.827 0.901 5.040 1.00 90.44 352 VAL A N 1
ATOM 2774 C CA . VAL A 1 352 ? 15.229 1.309 5.117 1.00 90.44 352 VAL A CA 1
ATOM 2775 C C . VAL A 1 352 ? 15.678 1.137 6.548 1.00 90.44 352 VAL A C 1
ATOM 2777 O O . VAL A 1 352 ? 15.058 1.665 7.471 1.00 90.44 352 VAL A O 1
ATOM 2780 N N . MET A 1 353 ? 16.791 0.445 6.730 1.00 91.44 353 MET A N 1
ATOM 2781 C CA . MET A 1 353 ? 17.390 0.255 8.036 1.00 91.44 353 MET A CA 1
ATOM 2782 C C . MET A 1 353 ? 18.859 0.628 7.988 1.00 91.44 353 MET A C 1
ATOM 2784 O O . MET A 1 353 ? 19.622 0.037 7.235 1.00 91.44 353 MET A O 1
ATOM 2788 N N . ILE A 1 354 ? 19.260 1.600 8.800 1.00 90.38 354 ILE A N 1
ATOM 2789 C CA . ILE A 1 354 ? 20.637 2.072 8.913 1.00 90.38 354 ILE A CA 1
ATOM 2790 C C . ILE A 1 354 ? 21.070 1.873 10.361 1.00 90.38 354 ILE A C 1
ATOM 2792 O O . ILE A 1 354 ? 20.580 2.549 11.262 1.00 90.38 354 ILE A O 1
ATOM 2796 N N . LEU A 1 355 ? 21.994 0.941 10.592 1.00 90.00 355 LEU A N 1
ATOM 2797 C CA . LEU A 1 355 ? 22.593 0.704 11.907 1.00 90.00 355 LEU A CA 1
ATOM 2798 C C . LEU A 1 355 ? 23.759 1.662 12.188 1.00 90.00 355 LEU A C 1
ATOM 2800 O O . LEU A 1 355 ? 23.991 1.991 13.349 1.00 90.00 355 LEU A O 1
ATOM 2804 N N . GLY A 1 356 ? 24.478 2.099 11.149 1.00 86.19 356 GLY A N 1
ATOM 2805 C CA . GLY A 1 356 ? 25.656 2.971 11.228 1.00 86.19 356 GLY A CA 1
ATOM 2806 C C . GLY A 1 356 ? 26.264 3.257 9.845 1.00 86.19 356 GLY A C 1
ATOM 2807 O O . GLY A 1 356 ? 25.703 2.838 8.833 1.00 86.19 356 GLY A O 1
ATOM 2808 N N . GLN A 1 357 ? 27.408 3.955 9.783 1.00 79.50 357 GLN A N 1
ATOM 2809 C CA . GLN A 1 357 ? 27.981 4.512 8.533 1.00 79.50 357 GLN A CA 1
ATOM 2810 C C . GLN A 1 357 ? 28.210 3.505 7.399 1.00 79.50 357 GLN A C 1
ATOM 2812 O O . GLN A 1 357 ? 28.166 3.898 6.244 1.00 79.50 357 GLN A O 1
ATOM 2817 N N . ASN A 1 358 ? 28.432 2.223 7.700 1.00 79.50 358 ASN A N 1
ATOM 2818 C CA . ASN A 1 358 ? 28.704 1.186 6.693 1.00 79.50 358 ASN A CA 1
ATOM 2819 C C . ASN A 1 358 ? 27.769 -0.025 6.817 1.00 79.50 358 ASN A C 1
ATOM 2821 O O . ASN A 1 358 ? 28.056 -1.091 6.271 1.00 79.50 358 ASN A O 1
ATOM 2825 N N . LYS A 1 359 ? 26.670 0.119 7.565 1.00 87.75 359 LYS A N 1
ATOM 2826 C CA . LYS A 1 359 ? 25.703 -0.952 7.806 1.00 87.75 359 LYS A CA 1
ATOM 2827 C C . LYS A 1 359 ? 24.301 -0.428 7.576 1.00 87.75 359 LYS A C 1
ATOM 2829 O O . LYS A 1 359 ? 23.680 0.122 8.486 1.00 87.75 359 LYS A O 1
ATOM 2834 N N . PHE A 1 360 ? 23.811 -0.607 6.358 1.00 87.56 360 PHE A N 1
ATOM 2835 C CA . PHE A 1 360 ? 22.435 -0.285 6.018 1.00 87.56 360 PHE A CA 1
ATOM 2836 C C . PHE A 1 360 ? 21.827 -1.296 5.053 1.00 87.56 360 PHE A C 1
ATOM 2838 O O . PHE A 1 360 ? 22.543 -2.068 4.426 1.00 87.56 360 PHE A O 1
ATOM 2845 N N . GLY A 1 361 ? 20.509 -1.315 4.947 1.00 88.31 361 GLY A N 1
ATOM 2846 C CA . GLY A 1 361 ? 19.766 -2.151 4.017 1.00 88.31 361 GLY A CA 1
ATOM 2847 C C . GLY A 1 361 ? 18.512 -1.437 3.548 1.00 88.31 361 GLY A C 1
ATOM 2848 O O . GLY A 1 361 ? 17.957 -0.602 4.266 1.00 88.31 361 GLY A O 1
ATOM 2849 N N . LEU A 1 362 ? 18.092 -1.764 2.331 1.00 88.06 362 LEU A N 1
ATOM 2850 C CA . LEU A 1 362 ? 16.823 -1.343 1.756 1.00 88.06 362 LEU A CA 1
ATOM 2851 C C . LEU A 1 362 ? 16.070 -2.597 1.317 1.00 88.06 362 LEU A C 1
ATOM 2853 O O . LEU A 1 362 ? 16.605 -3.406 0.558 1.00 88.06 362 LEU A O 1
ATOM 2857 N N . GLY A 1 363 ? 14.829 -2.714 1.762 1.00 88.94 363 GLY A N 1
ATOM 2858 C CA . GLY A 1 363 ? 13.861 -3.688 1.297 1.00 88.94 363 GLY A CA 1
ATOM 2859 C C . GLY A 1 363 ? 12.704 -3.020 0.570 1.00 88.94 363 GLY A C 1
ATOM 2860 O O . GLY A 1 363 ? 12.230 -1.947 0.955 1.00 88.94 363 GLY A O 1
ATOM 2861 N N . VAL A 1 364 ? 12.240 -3.677 -0.485 1.00 90.56 364 VAL A N 1
ATOM 2862 C CA . VAL A 1 364 ? 11.009 -3.361 -1.207 1.00 90.56 364 VAL A CA 1
ATOM 2863 C C . VAL A 1 364 ? 10.031 -4.490 -0.935 1.00 90.56 364 VAL A C 1
ATOM 2865 O O . VAL A 1 364 ? 10.324 -5.638 -1.267 1.00 90.56 364 VAL A O 1
ATOM 2868 N N . LEU A 1 365 ? 8.868 -4.169 -0.365 1.00 92.69 365 LEU A N 1
ATOM 2869 C CA . LEU A 1 365 ? 7.848 -5.161 -0.008 1.00 92.69 365 LEU A CA 1
ATOM 2870 C C . LEU A 1 365 ? 8.400 -6.323 0.833 1.00 92.69 365 LEU A C 1
ATOM 2872 O O . LEU A 1 365 ? 8.180 -7.479 0.457 1.00 92.69 365 LEU A O 1
ATOM 2876 N N . PRO A 1 366 ? 9.116 -6.063 1.949 1.00 93.94 366 PRO A N 1
ATOM 2877 C CA . PRO A 1 366 ? 9.576 -7.140 2.812 1.00 93.94 366 PRO A CA 1
ATOM 2878 C C . PRO A 1 366 ? 8.395 -7.911 3.388 1.00 93.94 366 PRO A C 1
ATOM 2880 O O . PRO A 1 366 ? 7.285 -7.386 3.514 1.00 93.94 366 PRO A O 1
ATOM 2883 N N . ILE A 1 367 ? 8.636 -9.165 3.743 1.00 95.00 367 ILE A N 1
ATOM 2884 C CA . ILE A 1 367 ? 7.614 -10.028 4.330 1.00 95.00 367 ILE A CA 1
ATOM 2885 C C . ILE A 1 367 ? 7.840 -10.045 5.834 1.00 95.00 367 ILE A C 1
ATOM 2887 O O . ILE A 1 367 ? 8.863 -10.541 6.302 1.00 95.00 367 ILE A O 1
ATOM 2891 N N . ARG A 1 368 ? 6.879 -9.522 6.592 1.00 95.19 368 ARG A N 1
ATOM 2892 C CA . ARG A 1 368 ? 6.875 -9.567 8.053 1.00 95.19 368 ARG A CA 1
ATOM 2893 C C . ARG A 1 368 ? 5.840 -10.565 8.536 1.00 95.19 368 ARG A C 1
ATOM 2895 O O . ARG A 1 368 ? 4.709 -10.564 8.066 1.00 95.19 368 ARG A O 1
ATOM 2902 N N . ILE A 1 369 ? 6.208 -11.388 9.502 1.00 96.25 369 ILE A N 1
ATOM 2903 C CA . ILE A 1 369 ? 5.280 -12.235 10.245 1.00 96.25 369 ILE A CA 1
ATOM 2904 C C . ILE A 1 369 ? 5.472 -11.908 11.713 1.00 96.25 369 ILE A C 1
ATOM 2906 O O . ILE A 1 369 ? 6.605 -11.834 12.185 1.00 96.25 369 ILE A O 1
ATOM 2910 N N . GLY A 1 370 ? 4.381 -11.731 12.441 1.00 95.06 370 GLY A N 1
ATOM 2911 C CA . GLY A 1 370 ? 4.466 -11.477 13.867 1.00 95.06 370 GLY A CA 1
ATOM 2912 C C . GLY A 1 370 ? 3.205 -11.862 14.609 1.00 95.06 370 GLY A C 1
ATOM 2913 O O . GLY A 1 370 ? 2.259 -12.422 14.046 1.00 95.06 370 GLY A O 1
ATOM 2914 N N . TYR A 1 371 ? 3.232 -11.568 15.899 1.00 94.19 371 TYR A N 1
ATOM 2915 C CA . TYR A 1 371 ? 2.143 -11.842 16.818 1.00 94.19 371 TYR A CA 1
ATOM 2916 C C . TYR A 1 371 ? 1.745 -10.557 17.532 1.00 94.19 371 TYR A C 1
ATOM 2918 O O . TYR A 1 371 ? 2.598 -9.849 18.056 1.00 94.19 371 TYR A O 1
ATOM 2926 N N . TRP A 1 372 ? 0.454 -10.261 17.538 1.00 92.31 372 TRP A N 1
ATOM 2927 C CA . TRP A 1 372 ? -0.125 -9.078 18.149 1.00 92.31 372 TRP A CA 1
ATOM 2928 C C . TRP A 1 372 ? -0.570 -9.379 19.579 1.00 92.31 372 TRP A C 1
ATOM 2930 O O . TRP A 1 372 ? -1.374 -10.287 19.811 1.00 92.31 372 TRP A O 1
ATOM 2940 N N . HIS A 1 373 ? -0.058 -8.626 20.548 1.00 91.75 373 HIS A N 1
ATOM 2941 C CA . HIS A 1 373 ? -0.414 -8.797 21.950 1.00 91.75 373 HIS A CA 1
ATOM 2942 C C . HIS A 1 373 ? -0.762 -7.463 22.607 1.00 91.75 373 HIS A C 1
ATOM 2944 O O . HIS A 1 373 ? 0.093 -6.592 22.746 1.00 91.75 373 HIS A O 1
ATOM 2950 N N . ASP A 1 374 ? -2.005 -7.323 23.057 1.00 90.25 374 ASP A N 1
ATOM 2951 C CA . ASP A 1 374 ? -2.448 -6.149 23.806 1.00 90.25 374 ASP A CA 1
ATOM 2952 C C . ASP A 1 374 ? -1.967 -6.264 25.262 1.00 90.25 374 ASP A C 1
ATOM 2954 O O . ASP A 1 374 ? -2.298 -7.223 25.961 1.00 90.25 374 ASP A O 1
ATOM 2958 N N . LEU A 1 375 ? -1.142 -5.310 25.705 1.00 90.56 375 LEU A N 1
ATOM 2959 C CA . LEU A 1 375 ? -0.670 -5.211 27.092 1.00 90.56 375 LEU A CA 1
ATOM 2960 C C . LEU A 1 375 ? -1.613 -4.356 27.942 1.00 90.56 375 LEU A C 1
ATOM 2962 O O . LEU A 1 375 ? -1.800 -4.627 29.126 1.00 90.56 375 LEU A O 1
ATOM 2966 N N . MET A 1 376 ? -2.184 -3.319 27.331 1.00 88.12 376 MET A N 1
ATOM 2967 C CA . MET A 1 376 ? -3.267 -2.511 27.879 1.00 88.12 376 MET A CA 1
ATOM 2968 C C . MET A 1 376 ? -4.302 -2.323 26.780 1.00 88.12 376 MET A C 1
ATOM 2970 O O . MET A 1 376 ? -3.932 -2.000 25.648 1.00 88.12 376 MET A O 1
ATOM 2974 N N . ASP A 1 377 ? -5.573 -2.529 27.121 1.00 80.94 377 ASP A N 1
ATOM 2975 C CA . ASP A 1 377 ? -6.680 -2.463 26.170 1.00 80.94 377 ASP A CA 1
ATOM 2976 C C . ASP A 1 377 ? -6.638 -1.158 25.363 1.00 80.94 377 ASP A C 1
ATOM 2978 O O . ASP A 1 377 ? -6.610 -0.066 25.924 1.00 80.94 377 ASP A O 1
ATOM 2982 N N . ASP A 1 378 ? -6.622 -1.298 24.036 1.00 73.06 378 ASP A N 1
ATOM 2983 C CA . ASP A 1 378 ? -6.716 -0.224 23.041 1.00 73.06 378 ASP A CA 1
ATOM 2984 C C . ASP A 1 378 ? -5.598 0.856 23.058 1.00 73.06 378 ASP A C 1
ATOM 2986 O O . ASP A 1 378 ? -5.633 1.762 22.223 1.00 73.06 378 ASP A O 1
ATOM 2990 N N . GLU A 1 379 ? -4.574 0.748 23.920 1.00 85.69 379 GLU A N 1
ATOM 2991 C CA . GLU A 1 379 ? -3.517 1.770 24.081 1.00 85.69 379 GLU A CA 1
ATOM 2992 C C . GLU A 1 379 ? -2.083 1.251 23.886 1.00 85.69 379 GLU A C 1
ATOM 2994 O O . GLU A 1 379 ? -1.294 1.878 23.174 1.00 85.69 379 GLU A O 1
ATOM 2999 N N . LEU A 1 380 ? -1.720 0.123 24.509 1.00 92.38 380 LEU A N 1
ATOM 3000 C CA . LEU A 1 380 ? -0.342 -0.382 24.537 1.00 92.38 380 LEU A CA 1
ATOM 3001 C C . LEU A 1 380 ? -0.275 -1.801 23.982 1.00 92.38 380 LEU A C 1
ATOM 3003 O O . LEU A 1 380 ? -0.890 -2.719 24.526 1.00 92.38 380 LEU A O 1
ATOM 3007 N N . THR A 1 381 ? 0.533 -2.000 22.944 1.00 93.31 381 THR A N 1
ATOM 3008 C CA . THR A 1 381 ? 0.642 -3.288 22.247 1.00 93.31 381 THR A CA 1
ATOM 3009 C C . THR A 1 381 ? 2.092 -3.726 22.095 1.00 93.31 381 THR A C 1
ATOM 3011 O O . THR A 1 381 ? 2.994 -2.911 21.907 1.00 93.31 381 THR A O 1
ATOM 3014 N N . LEU A 1 382 ? 2.324 -5.031 22.204 1.00 94.69 382 LEU A N 1
ATOM 3015 C CA . LEU A 1 382 ? 3.606 -5.686 21.998 1.00 94.69 382 LEU A CA 1
ATOM 3016 C C . LEU A 1 382 ? 3.526 -6.593 20.773 1.00 94.69 382 LEU A C 1
ATOM 3018 O O . LEU A 1 382 ? 2.642 -7.436 20.648 1.00 94.69 382 LEU A O 1
ATOM 3022 N N . GLU A 1 383 ? 4.509 -6.444 19.901 1.00 94.38 383 GLU A N 1
ATOM 3023 C CA . GLU A 1 383 ? 4.564 -7.092 18.603 1.00 94.38 383 GLU A CA 1
ATOM 3024 C C . GLU A 1 383 ? 5.950 -7.709 18.380 1.00 94.38 383 GLU A C 1
ATOM 3026 O O . GLU A 1 383 ? 6.846 -7.052 17.840 1.00 94.38 383 GLU A O 1
ATOM 3031 N N . PRO A 1 384 ? 6.189 -8.957 18.812 1.00 96.25 384 PRO A N 1
ATOM 3032 C CA . PRO A 1 384 ? 7.306 -9.744 18.309 1.00 96.25 384 PRO A CA 1
ATOM 3033 C C . PRO A 1 384 ? 7.108 -10.062 16.821 1.00 96.25 384 PRO A C 1
ATOM 3035 O O . PRO A 1 384 ? 6.019 -10.459 16.397 1.00 96.25 384 PRO A O 1
ATOM 3038 N N . PHE A 1 385 ? 8.172 -9.921 16.033 1.00 96.81 385 PHE A N 1
ATOM 3039 C CA . PHE A 1 385 ? 8.137 -10.109 14.590 1.00 96.81 385 PHE A CA 1
ATOM 3040 C C . PHE A 1 385 ? 9.436 -10.683 14.018 1.00 96.81 385 PHE A C 1
ATOM 3042 O O . PHE A 1 385 ? 10.533 -10.523 14.558 1.00 96.81 385 PHE A O 1
ATOM 3049 N N . VAL A 1 386 ? 9.286 -11.316 12.860 1.00 97.44 386 VAL A N 1
ATOM 3050 C CA . VAL A 1 386 ? 10.355 -11.697 11.941 1.00 97.44 386 VAL A CA 1
ATOM 3051 C C . VAL A 1 386 ? 10.073 -11.005 10.618 1.00 97.44 386 VAL A C 1
ATOM 3053 O O . VAL A 1 386 ? 9.008 -11.192 10.036 1.00 97.44 386 VAL A O 1
ATOM 3056 N N . GLU A 1 387 ? 11.007 -10.192 10.148 1.00 96.69 387 GLU A N 1
ATOM 3057 C CA . GLU A 1 387 ? 10.932 -9.506 8.860 1.00 96.69 387 GLU A CA 1
ATOM 3058 C C . GLU A 1 387 ? 12.037 -10.033 7.948 1.00 96.69 387 GLU A C 1
ATOM 3060 O O . GLU A 1 387 ? 13.200 -10.107 8.344 1.00 96.69 387 GLU A O 1
ATOM 3065 N N . TYR A 1 388 ? 11.653 -10.455 6.747 1.00 96.12 388 TYR A N 1
ATOM 3066 C CA . TYR A 1 388 ? 12.564 -10.891 5.704 1.00 96.12 388 TYR A CA 1
ATOM 3067 C C . TYR A 1 388 ? 12.505 -9.917 4.532 1.00 96.12 388 TYR A C 1
ATOM 3069 O O . TYR A 1 388 ? 11.522 -9.853 3.785 1.00 96.12 388 TYR A O 1
ATOM 3077 N N . ASP A 1 389 ? 13.592 -9.178 4.370 1.00 93.31 389 ASP A N 1
ATOM 3078 C CA . ASP A 1 389 ? 13.862 -8.338 3.221 1.00 93.31 389 ASP A CA 1
ATOM 3079 C C . ASP A 1 389 ? 14.616 -9.199 2.208 1.00 93.31 389 ASP A C 1
ATOM 3081 O O . ASP A 1 389 ? 15.698 -9.701 2.503 1.00 93.31 389 ASP A O 1
ATOM 3085 N N . TYR A 1 390 ? 14.026 -9.425 1.034 1.00 90.69 390 TYR A N 1
ATOM 3086 C CA . TYR A 1 390 ? 14.602 -10.286 -0.009 1.00 90.69 390 TYR A CA 1
ATOM 3087 C C . TYR A 1 390 ? 15.206 -9.501 -1.179 1.00 90.69 390 TYR A C 1
ATOM 3089 O O . TYR A 1 390 ? 15.945 -10.070 -1.983 1.00 90.69 390 TYR A O 1
ATOM 3097 N N . TYR A 1 391 ? 14.861 -8.219 -1.317 1.00 87.62 391 TYR A N 1
ATOM 3098 C CA . TYR A 1 391 ? 15.310 -7.368 -2.412 1.00 87.62 391 TYR A CA 1
ATOM 3099 C C . TYR A 1 391 ? 15.137 -5.874 -2.083 1.00 87.62 391 TYR A C 1
ATOM 3101 O O . TYR A 1 391 ? 14.108 -5.515 -1.509 1.00 87.62 391 TYR A O 1
ATOM 3109 N N . PRO A 1 392 ? 16.044 -4.974 -2.515 1.00 81.94 392 PRO A N 1
ATOM 3110 C CA . PRO A 1 392 ? 17.341 -5.243 -3.151 1.00 81.94 392 PRO A CA 1
ATOM 3111 C C . PRO A 1 392 ? 18.411 -5.755 -2.176 1.00 81.94 392 PRO A C 1
ATOM 3113 O O . PRO A 1 392 ? 19.355 -6.418 -2.596 1.00 81.94 392 PRO A O 1
ATOM 3116 N N . SER A 1 393 ? 18.275 -5.479 -0.877 1.00 88.50 393 SER A N 1
ATOM 3117 C CA . SER A 1 393 ? 19.074 -6.128 0.165 1.00 88.50 393 SER A CA 1
ATOM 3118 C C . SER A 1 393 ? 18.418 -7.436 0.605 1.00 88.50 393 SER A C 1
ATOM 3120 O O . SER A 1 393 ? 17.195 -7.539 0.614 1.00 88.50 393 SER A O 1
ATOM 3122 N N . SER A 1 394 ? 19.235 -8.416 1.001 1.00 91.38 394 SER A N 1
ATOM 3123 C CA . SER A 1 394 ? 18.751 -9.680 1.565 1.00 91.38 394 SER A CA 1
ATOM 3124 C C . SER A 1 394 ? 19.150 -9.777 3.031 1.00 91.38 394 SER A C 1
ATOM 3126 O O . SER A 1 394 ? 20.304 -10.103 3.318 1.00 91.38 394 SER A O 1
ATOM 3128 N N . PHE A 1 395 ? 18.227 -9.520 3.954 1.00 93.44 395 PHE A N 1
ATOM 3129 C CA . PHE A 1 395 ? 18.479 -9.630 5.391 1.00 93.44 395 PHE A CA 1
ATOM 3130 C C . PHE A 1 395 ? 17.243 -10.083 6.167 1.00 93.44 395 PHE A C 1
ATOM 3132 O O . PHE A 1 395 ? 16.109 -9.947 5.718 1.00 93.44 395 PHE A O 1
ATOM 3139 N N . VAL A 1 396 ? 17.488 -10.644 7.348 1.00 96.31 396 VAL A N 1
ATOM 3140 C CA . VAL A 1 396 ? 16.450 -11.031 8.304 1.00 96.31 396 VAL A CA 1
ATOM 3141 C C . VAL A 1 396 ? 16.566 -10.136 9.527 1.00 96.31 396 VAL A C 1
ATOM 3143 O O . VAL A 1 396 ? 17.658 -9.972 10.077 1.00 96.31 396 VAL A O 1
ATOM 3146 N N . ASN A 1 397 ? 15.440 -9.581 9.961 1.00 96.19 397 ASN A N 1
ATOM 3147 C CA . ASN A 1 397 ? 15.302 -8.815 11.188 1.00 96.19 397 ASN A CA 1
ATOM 3148 C C . ASN A 1 397 ? 14.388 -9.561 12.167 1.00 96.19 397 ASN A C 1
ATOM 3150 O O . ASN A 1 397 ? 13.200 -9.750 11.908 1.00 96.19 397 ASN A O 1
ATOM 3154 N N . LEU A 1 398 ? 14.959 -9.983 13.292 1.00 97.19 398 LEU A N 1
ATOM 3155 C CA . LEU A 1 398 ? 14.233 -10.555 14.419 1.00 97.19 398 LEU A CA 1
ATOM 3156 C C . LEU A 1 398 ? 14.049 -9.457 15.458 1.00 97.19 398 LEU A C 1
ATOM 3158 O O . LEU A 1 398 ? 15.034 -8.996 16.038 1.00 97.19 398 LEU A O 1
ATOM 3162 N N . GLY A 1 399 ? 12.810 -9.039 15.698 1.00 95.88 399 GLY A N 1
ATOM 3163 C CA . GLY A 1 399 ? 12.543 -7.888 16.546 1.00 95.88 399 GLY A CA 1
ATOM 3164 C C . GLY A 1 399 ? 11.301 -8.019 17.409 1.00 95.88 399 GLY A C 1
ATOM 3165 O O . GLY A 1 399 ? 10.478 -8.913 17.248 1.00 95.88 399 GLY A O 1
ATOM 3166 N N . ALA A 1 400 ? 11.181 -7.095 18.350 1.00 96.94 400 ALA A N 1
ATOM 3167 C CA . ALA A 1 400 ? 9.981 -6.838 19.119 1.00 96.94 400 ALA A CA 1
ATOM 3168 C C . ALA A 1 400 ? 9.723 -5.333 19.131 1.00 96.94 400 ALA A C 1
ATOM 3170 O O . ALA A 1 400 ? 10.640 -4.529 19.336 1.00 96.94 400 ALA A O 1
ATOM 3171 N N . ARG A 1 401 ? 8.468 -4.961 18.898 1.00 95.31 401 ARG A N 1
ATOM 3172 C CA . ARG A 1 401 ? 8.002 -3.581 18.861 1.00 95.31 401 ARG A CA 1
ATOM 3173 C C . ARG A 1 401 ? 6.948 -3.379 19.942 1.00 95.31 401 ARG A C 1
ATOM 3175 O O . ARG A 1 401 ? 5.941 -4.071 19.961 1.00 95.31 401 ARG A O 1
ATOM 3182 N N . LEU A 1 402 ? 7.192 -2.442 20.846 1.00 96.25 402 LEU A N 1
ATOM 3183 C CA . LEU A 1 402 ? 6.217 -1.956 21.813 1.00 96.25 402 LEU A CA 1
ATOM 3184 C C . LEU A 1 402 ? 5.617 -0.665 21.254 1.00 96.25 402 LEU A C 1
ATOM 3186 O O . LEU A 1 402 ? 6.348 0.314 21.119 1.00 96.25 402 LEU A O 1
ATOM 3190 N N . ASN A 1 403 ? 4.328 -0.658 20.921 1.00 94.00 403 ASN A N 1
ATOM 3191 C CA . ASN A 1 403 ? 3.629 0.512 20.394 1.00 94.00 403 ASN A CA 1
ATOM 3192 C C . ASN A 1 403 ? 2.709 1.112 21.453 1.00 94.00 403 ASN A C 1
ATOM 3194 O O . ASN A 1 403 ? 1.902 0.403 22.051 1.00 94.00 403 ASN A O 1
ATOM 3198 N N . LEU A 1 404 ? 2.794 2.428 21.617 1.00 93.62 404 LEU A N 1
ATOM 3199 C CA . LEU A 1 404 ? 1.870 3.236 22.396 1.00 93.62 404 LEU A CA 1
ATOM 3200 C C . LEU A 1 404 ? 1.038 4.095 21.440 1.00 93.62 404 LEU A C 1
ATOM 3202 O O . LEU A 1 404 ? 1.569 4.978 20.755 1.00 93.62 404 LEU A O 1
ATOM 3206 N N . LYS A 1 405 ? -0.269 3.845 21.417 1.00 90.44 405 LYS A N 1
ATOM 3207 C CA . LYS A 1 405 ? -1.245 4.619 20.655 1.00 90.44 405 LYS A CA 1
ATOM 3208 C C . LYS A 1 405 ? -1.521 5.933 21.381 1.00 90.44 405 LYS A C 1
ATOM 3210 O O . LYS A 1 405 ? -2.248 5.970 22.365 1.00 90.44 405 LYS A O 1
ATOM 3215 N N . VAL A 1 406 ? -0.927 7.025 20.898 1.00 87.81 406 VAL A N 1
ATOM 3216 C CA . VAL A 1 406 ? -1.171 8.372 21.450 1.00 87.81 406 VAL A CA 1
ATOM 3217 C C . VAL A 1 406 ? -2.441 8.973 20.846 1.00 87.81 406 VAL A C 1
ATOM 3219 O O . VAL A 1 406 ? -3.191 9.680 21.513 1.00 87.81 406 VAL A O 1
ATOM 3222 N N . SER A 1 407 ? -2.690 8.701 19.565 1.00 84.81 407 SER A N 1
ATOM 3223 C CA . SER A 1 407 ? -3.888 9.122 18.836 1.00 84.81 407 SER A CA 1
ATOM 3224 C C . SER A 1 407 ? -4.149 8.169 17.665 1.00 84.81 407 SER A C 1
ATOM 3226 O O . SER A 1 407 ? -3.391 7.235 17.441 1.00 84.81 407 SER A O 1
ATOM 3228 N N . ASN A 1 408 ? -5.186 8.422 16.863 1.00 76.19 408 ASN A N 1
ATOM 3229 C CA . ASN A 1 408 ? -5.439 7.640 15.643 1.00 76.19 408 ASN A CA 1
ATOM 3230 C C . ASN A 1 408 ? -4.472 7.950 14.481 1.00 76.19 408 ASN A C 1
ATOM 3232 O O . ASN A 1 408 ? -4.599 7.335 13.429 1.00 76.19 408 ASN A O 1
ATOM 3236 N N . ILE A 1 409 ? -3.572 8.925 14.646 1.00 76.94 409 ILE A N 1
ATOM 3237 C CA . ILE A 1 409 ? -2.656 9.408 13.598 1.00 76.94 409 ILE A CA 1
ATOM 3238 C C . ILE A 1 409 ? -1.202 9.217 14.031 1.00 76.94 409 ILE A C 1
ATOM 3240 O O . ILE A 1 409 ? -0.343 8.905 13.215 1.00 76.94 409 ILE A O 1
ATOM 3244 N N . ILE A 1 410 ? -0.910 9.440 15.311 1.00 86.38 410 ILE A N 1
ATOM 3245 C CA . ILE A 1 410 ? 0.446 9.411 15.854 1.00 86.38 410 ILE A CA 1
ATOM 3246 C C . ILE A 1 410 ? 0.564 8.285 16.870 1.00 86.38 410 ILE A C 1
ATOM 3248 O O . ILE A 1 410 ? -0.168 8.275 17.865 1.00 86.38 410 ILE A O 1
ATOM 3252 N N . ASN A 1 411 ? 1.555 7.421 16.654 1.00 90.44 411 ASN A N 1
ATOM 3253 C CA . ASN A 1 411 ? 1.960 6.376 17.590 1.00 90.44 411 ASN A CA 1
ATOM 3254 C C . ASN A 1 411 ? 3.428 6.551 17.964 1.00 90.44 411 ASN A C 1
ATOM 3256 O O . ASN A 1 411 ? 4.243 6.998 17.155 1.00 90.44 411 ASN A O 1
ATOM 3260 N N . LEU A 1 412 ? 3.772 6.169 19.186 1.00 94.94 412 LEU A N 1
ATOM 3261 C CA . LEU A 1 412 ? 5.156 6.068 19.634 1.00 94.94 412 LEU A CA 1
ATOM 3262 C C . LEU A 1 412 ? 5.541 4.596 19.699 1.00 94.94 412 LEU A C 1
ATOM 3264 O O . LEU A 1 412 ? 4.716 3.756 20.049 1.00 94.94 412 LEU A O 1
ATOM 3268 N N . SER A 1 413 ? 6.791 4.275 19.381 1.00 95.38 413 SER A N 1
ATOM 3269 C CA . SER A 1 413 ? 7.274 2.898 19.448 1.00 95.38 413 SER A CA 1
ATOM 3270 C C . SER A 1 413 ? 8.640 2.782 20.108 1.00 95.38 413 SER A C 1
ATOM 3272 O O . SER A 1 413 ? 9.520 3.620 19.914 1.00 95.38 413 SER A O 1
ATOM 3274 N N . ALA A 1 414 ? 8.836 1.705 20.863 1.00 96.38 414 ALA A N 1
ATOM 3275 C CA . ALA A 1 414 ? 10.146 1.225 21.272 1.00 96.38 414 ALA A CA 1
ATOM 3276 C C . ALA A 1 414 ? 10.419 -0.101 20.556 1.00 96.38 414 ALA A C 1
ATOM 3278 O O . ALA A 1 414 ? 9.593 -1.008 20.566 1.00 96.38 414 ALA A O 1
ATOM 3279 N N . ASN A 1 415 ? 11.570 -0.204 19.906 1.00 95.75 415 ASN A N 1
ATOM 3280 C CA . ASN A 1 415 ? 11.937 -1.323 19.052 1.00 95.75 415 ASN A CA 1
ATOM 3281 C C . ASN A 1 415 ? 13.220 -1.951 19.589 1.00 95.75 415 ASN A C 1
ATOM 3283 O O . ASN A 1 415 ? 14.185 -1.248 19.871 1.00 95.75 415 ASN A O 1
ATOM 3287 N N . LEU A 1 416 ? 13.254 -3.269 19.696 1.00 96.50 416 LEU A N 1
ATOM 3288 C CA . LEU A 1 416 ? 14.449 -4.039 20.020 1.00 96.50 416 LEU A CA 1
ATOM 3289 C C . LEU A 1 416 ? 14.595 -5.121 18.961 1.00 96.50 416 LEU A C 1
ATOM 3291 O O . LEU A 1 416 ? 13.601 -5.741 18.598 1.00 96.50 416 LEU A O 1
ATOM 3295 N N . GLY A 1 417 ? 15.804 -5.385 18.484 1.00 96.06 417 GLY A N 1
ATOM 3296 C CA . GLY A 1 417 ? 15.985 -6.494 17.562 1.00 96.06 417 GLY A CA 1
ATOM 3297 C C . GLY A 1 417 ? 17.423 -6.801 17.207 1.00 96.06 417 GLY A C 1
ATOM 3298 O O . GLY A 1 417 ? 18.370 -6.175 17.686 1.00 96.06 417 GLY A O 1
ATOM 3299 N N . TYR A 1 418 ? 17.568 -7.797 16.347 1.00 96.06 418 TYR A N 1
ATOM 3300 C CA . TYR A 1 418 ? 18.821 -8.223 15.757 1.00 96.06 418 TYR A CA 1
ATOM 3301 C C . TYR A 1 418 ? 18.625 -8.431 14.262 1.00 96.06 418 TYR A C 1
ATOM 3303 O O . TYR A 1 418 ? 17.705 -9.128 13.834 1.00 96.06 418 TYR A O 1
ATOM 3311 N N . VAL A 1 419 ? 19.523 -7.843 13.478 1.00 94.75 419 VAL A N 1
ATOM 3312 C CA . VAL A 1 419 ? 19.516 -7.967 12.022 1.00 94.75 419 VAL A CA 1
ATOM 3313 C C . VAL A 1 419 ? 20.747 -8.709 11.556 1.00 94.75 419 VAL A C 1
ATOM 3315 O O . VAL A 1 419 ? 21.831 -8.554 12.124 1.00 94.75 419 VAL A O 1
ATOM 3318 N N . ASN A 1 420 ? 20.578 -9.517 10.515 1.00 94.25 420 ASN A N 1
ATOM 3319 C CA . ASN A 1 420 ? 21.671 -10.195 9.842 1.00 94.25 420 ASN A CA 1
ATOM 3320 C C . ASN A 1 420 ? 21.373 -10.374 8.351 1.00 94.25 420 ASN A C 1
ATOM 3322 O O . ASN A 1 420 ? 20.322 -10.895 7.975 1.00 94.25 420 ASN A O 1
ATOM 3326 N N . GLY A 1 421 ? 22.316 -9.960 7.510 1.00 90.19 421 GLY A N 1
ATOM 3327 C CA . GLY A 1 421 ? 22.319 -10.250 6.090 1.00 90.19 421 GLY A CA 1
ATOM 3328 C C . GLY A 1 421 ? 23.223 -9.328 5.284 1.00 90.19 421 GLY A C 1
ATOM 3329 O O . GLY A 1 421 ? 24.186 -8.728 5.777 1.00 90.19 421 GLY A O 1
ATOM 3330 N N . ASN A 1 422 ? 22.886 -9.231 4.007 1.00 86.69 422 ASN A N 1
ATOM 3331 C CA . ASN A 1 422 ? 23.613 -8.456 3.022 1.00 86.69 422 ASN A CA 1
ATOM 3332 C C . ASN A 1 422 ? 23.072 -7.031 2.947 1.00 86.69 422 ASN A C 1
ATOM 3334 O O . ASN A 1 422 ? 21.878 -6.781 3.105 1.00 86.69 422 ASN A O 1
ATOM 3338 N N . SER A 1 423 ? 23.976 -6.103 2.656 1.00 83.81 423 SER A N 1
ATOM 3339 C CA . SER A 1 423 ? 23.620 -4.722 2.358 1.00 83.81 423 SER A CA 1
ATOM 3340 C C . SER A 1 423 ? 23.281 -4.540 0.873 1.00 83.81 423 SER A C 1
ATOM 3342 O O . SER A 1 423 ? 23.476 -5.441 0.058 1.00 83.81 423 SER A O 1
ATOM 3344 N N . ILE A 1 424 ? 22.754 -3.371 0.518 1.00 76.00 424 ILE A N 1
ATOM 3345 C CA . ILE A 1 424 ? 22.561 -2.956 -0.868 1.00 76.00 424 ILE A CA 1
ATOM 3346 C C . ILE A 1 424 ? 23.917 -2.650 -1.516 1.00 76.00 424 ILE A C 1
ATOM 3348 O O . ILE A 1 424 ? 24.819 -2.104 -0.877 1.00 76.00 424 ILE A O 1
ATOM 3352 N N . SER A 1 425 ? 24.078 -2.977 -2.800 1.00 64.12 425 SER A N 1
ATOM 3353 C CA . SER A 1 425 ? 25.278 -2.578 -3.534 1.00 64.12 425 SER A CA 1
ATOM 3354 C C . SER A 1 425 ? 25.359 -1.050 -3.609 1.00 64.12 425 SER A C 1
ATOM 3356 O O . SER A 1 425 ? 24.392 -0.375 -3.962 1.00 64.12 425 SER A O 1
ATOM 3358 N N . GLY A 1 426 ? 26.535 -0.486 -3.320 1.00 55.50 426 GLY A N 1
ATOM 3359 C CA . GLY A 1 426 ? 26.755 0.969 -3.276 1.00 55.50 426 GLY A CA 1
ATOM 3360 C C . GLY A 1 426 ? 26.543 1.733 -4.596 1.00 55.50 426 GLY A C 1
ATOM 3361 O O . GLY A 1 426 ? 26.821 2.923 -4.641 1.00 55.50 426 GLY A O 1
ATOM 3362 N N . SER A 1 427 ? 26.093 1.074 -5.670 1.00 54.75 427 SER A N 1
ATOM 3363 C CA . SER A 1 427 ? 25.712 1.682 -6.953 1.00 54.75 427 SER A CA 1
ATOM 3364 C C . SER A 1 427 ? 24.249 2.140 -7.017 1.00 54.75 427 SER A C 1
ATOM 3366 O O . SER A 1 427 ? 23.906 2.937 -7.887 1.00 54.75 427 SER A O 1
ATOM 3368 N N . LEU A 1 428 ? 23.387 1.640 -6.124 1.00 55.28 428 LEU A N 1
ATOM 3369 C CA . LEU A 1 428 ? 21.931 1.808 -6.215 1.00 55.28 428 LEU A CA 1
ATOM 3370 C C . LEU A 1 428 ? 21.384 3.062 -5.539 1.00 55.28 428 LEU A C 1
ATOM 3372 O O . LEU A 1 428 ? 20.306 3.536 -5.896 1.00 55.28 428 LEU A O 1
ATOM 3376 N N . VAL A 1 429 ? 22.122 3.616 -4.580 1.00 53.53 429 VAL A N 1
ATOM 3377 C CA . VAL A 1 429 ? 21.758 4.870 -3.923 1.00 53.53 429 VAL A CA 1
ATOM 3378 C C . VAL A 1 429 ? 22.772 5.928 -4.359 1.00 53.53 429 VAL A C 1
ATOM 3380 O O . VAL A 1 429 ? 23.969 5.729 -4.141 1.00 53.53 429 VAL A O 1
ATOM 3383 N N . PRO A 1 430 ? 22.341 7.029 -5.007 1.00 50.53 430 PRO A N 1
ATOM 3384 C CA . PRO A 1 430 ? 23.237 8.108 -5.398 1.00 50.53 430 PRO A CA 1
ATOM 3385 C C . PRO A 1 430 ? 24.089 8.578 -4.206 1.00 50.53 430 PRO A C 1
ATOM 3387 O O . PRO A 1 430 ? 23.536 8.732 -3.112 1.00 50.53 430 PRO A O 1
ATOM 3390 N N . PRO A 1 431 ? 25.392 8.860 -4.396 1.00 51.19 431 PRO A N 1
ATOM 3391 C CA . PRO A 1 431 ? 26.261 9.382 -3.336 1.00 51.19 431 PRO A CA 1
ATOM 3392 C C . PRO A 1 431 ? 25.675 10.624 -2.645 1.00 51.19 431 PRO A C 1
ATOM 3394 O O . PRO A 1 431 ? 25.822 10.790 -1.438 1.00 51.19 431 PRO A O 1
ATOM 3397 N N . ASP A 1 432 ? 24.925 11.436 -3.397 1.00 49.69 432 ASP A N 1
ATOM 3398 C CA . ASP A 1 432 ? 24.257 12.653 -2.923 1.00 49.69 432 ASP A CA 1
ATOM 3399 C C . ASP A 1 432 ? 23.138 12.388 -1.894 1.00 49.69 432 ASP A C 1
ATOM 3401 O O . ASP A 1 432 ? 22.803 13.273 -1.112 1.00 49.69 432 ASP A O 1
ATOM 3405 N N . ILE A 1 433 ? 22.555 11.181 -1.884 1.00 47.88 433 ILE A N 1
ATOM 3406 C CA . ILE A 1 433 ? 21.503 10.759 -0.937 1.00 47.88 433 ILE A CA 1
ATOM 3407 C C . ILE A 1 433 ? 22.111 10.038 0.273 1.00 47.88 433 ILE A C 1
ATOM 3409 O O . ILE A 1 433 ? 21.574 10.126 1.375 1.00 47.88 433 ILE A O 1
ATOM 3413 N N . LEU A 1 434 ? 23.238 9.345 0.081 1.00 49.53 434 LEU A N 1
ATOM 3414 C CA . LEU A 1 434 ? 23.952 8.655 1.157 1.00 49.53 434 LEU A CA 1
ATOM 3415 C C . LEU A 1 434 ? 24.819 9.596 2.005 1.00 49.53 434 LEU A C 1
ATOM 3417 O O . LEU A 1 434 ? 25.068 9.289 3.166 1.00 49.53 434 LEU A O 1
ATOM 3421 N N . GLY A 1 435 ? 25.256 10.747 1.490 1.00 55.94 435 GLY A N 1
ATOM 3422 C CA . GLY A 1 435 ? 26.076 11.683 2.264 1.00 55.94 435 GLY A CA 1
ATOM 3423 C C . GLY A 1 435 ? 27.335 11.014 2.841 1.00 55.94 435 GLY A C 1
ATOM 3424 O O . GLY A 1 435 ? 28.136 10.450 2.102 1.00 55.94 435 GLY A O 1
ATOM 3425 N N . GLU A 1 436 ? 27.510 11.067 4.167 1.00 50.03 436 GLU A N 1
ATOM 3426 C CA . GLU A 1 436 ? 28.621 10.424 4.902 1.00 50.03 436 GLU A CA 1
ATOM 3427 C C . GLU A 1 436 ? 28.416 8.912 5.157 1.00 50.03 436 GLU A C 1
ATOM 3429 O O . GLU A 1 436 ? 29.253 8.273 5.797 1.00 50.03 436 GLU A O 1
ATOM 3434 N N . ILE A 1 437 ? 27.312 8.323 4.682 1.00 57.25 437 ILE A N 1
ATOM 3435 C CA . ILE A 1 437 ? 27.075 6.878 4.738 1.00 57.25 437 ILE A CA 1
ATOM 3436 C C . ILE A 1 437 ? 27.985 6.239 3.679 1.00 57.25 437 ILE A C 1
ATOM 3438 O O . ILE A 1 437 ? 27.805 6.424 2.475 1.00 57.25 437 ILE A O 1
ATOM 3442 N N . GLY A 1 438 ? 29.023 5.539 4.134 1.00 58.12 438 GLY A N 1
ATOM 3443 C CA . GLY A 1 438 ? 30.014 4.897 3.281 1.00 58.12 438 GLY A CA 1
ATOM 3444 C C . GLY A 1 438 ? 29.447 3.716 2.490 1.00 58.12 438 GLY A C 1
ATOM 3445 O O . GLY A 1 438 ? 28.258 3.399 2.522 1.00 58.12 438 GLY A O 1
ATOM 3446 N N . LYS A 1 439 ? 30.316 3.024 1.745 1.00 66.19 439 LYS A N 1
ATOM 3447 C CA . LYS A 1 439 ? 29.923 1.803 1.027 1.00 66.19 439 LYS A CA 1
ATOM 3448 C C . LYS A 1 439 ? 29.629 0.705 2.039 1.00 66.19 439 LYS A C 1
ATOM 3450 O O . LYS A 1 439 ? 30.545 0.221 2.704 1.00 66.19 439 LYS A O 1
ATOM 3455 N N . ALA A 1 440 ? 28.373 0.291 2.132 1.00 68.12 440 ALA A N 1
ATOM 3456 C CA . ALA A 1 440 ? 28.022 -0.786 3.031 1.00 68.12 440 ALA A CA 1
ATOM 3457 C C . ALA A 1 440 ? 28.463 -2.147 2.489 1.00 68.12 440 ALA A C 1
ATOM 3459 O O . ALA A 1 440 ? 28.325 -2.459 1.307 1.00 68.12 440 ALA A O 1
ATOM 3460 N N . THR A 1 441 ? 29.047 -2.941 3.382 1.00 67.31 441 THR A N 1
ATOM 3461 C CA . THR A 1 441 ? 29.639 -4.248 3.066 1.00 67.31 441 THR A CA 1
ATOM 3462 C C . THR A 1 441 ? 28.846 -5.398 3.675 1.00 67.31 441 THR A C 1
ATOM 3464 O O . THR A 1 441 ? 28.872 -6.504 3.148 1.00 67.31 441 THR A O 1
ATOM 3467 N N . SER A 1 442 ? 28.117 -5.149 4.765 1.00 82.56 442 SER A N 1
ATOM 3468 C CA . SER A 1 442 ? 27.213 -6.108 5.408 1.00 82.56 442 SER A CA 1
ATOM 3469 C C . SER A 1 442 ? 26.203 -5.381 6.298 1.00 82.56 442 SER A C 1
ATOM 3471 O O . SER A 1 442 ? 26.419 -4.230 6.680 1.00 82.56 442 SER A O 1
ATOM 3473 N N . LEU A 1 443 ? 25.104 -6.050 6.648 1.00 87.81 443 LEU A N 1
ATOM 3474 C CA . LEU A 1 443 ? 24.141 -5.561 7.629 1.00 87.81 443 LEU A CA 1
ATOM 3475 C C . LEU A 1 443 ? 24.013 -6.595 8.746 1.00 87.81 443 LEU A C 1
ATOM 3477 O O . LEU A 1 443 ? 23.307 -7.588 8.612 1.00 87.81 443 LEU A O 1
ATOM 3481 N N . SER A 1 444 ? 24.708 -6.375 9.862 1.00 92.19 444 SER A N 1
ATOM 3482 C CA . SER A 1 444 ? 24.515 -7.199 11.054 1.00 92.19 444 SER A CA 1
ATOM 3483 C C . SER A 1 444 ? 24.731 -6.415 12.337 1.00 92.19 444 SER A C 1
ATOM 3485 O O . SER A 1 444 ? 25.718 -5.683 12.455 1.00 92.19 444 SER A O 1
ATOM 3487 N N . GLY A 1 445 ? 23.824 -6.588 13.296 1.00 92.62 445 GLY A N 1
ATOM 3488 C CA . GLY A 1 445 ? 23.939 -5.999 14.624 1.00 92.62 445 GLY A CA 1
ATOM 3489 C C . GLY A 1 445 ? 22.642 -6.066 15.422 1.00 92.62 445 GLY A C 1
ATOM 3490 O O . GLY A 1 445 ? 21.548 -6.141 14.861 1.00 92.62 445 GLY A O 1
ATOM 3491 N N . ALA A 1 446 ? 22.789 -6.025 16.745 1.00 94.94 446 ALA A N 1
ATOM 3492 C CA . ALA A 1 446 ? 21.679 -5.780 17.655 1.00 94.94 446 ALA A CA 1
ATOM 3493 C C . ALA A 1 446 ? 21.375 -4.281 17.716 1.00 94.94 446 ALA A C 1
ATOM 3495 O O . ALA A 1 446 ? 22.276 -3.446 17.572 1.00 94.94 446 ALA A O 1
ATOM 3496 N N . TYR A 1 447 ? 20.113 -3.949 17.949 1.00 94.88 447 TYR A N 1
ATOM 3497 C CA . TYR A 1 447 ? 19.667 -2.573 18.019 1.00 94.88 447 TYR A CA 1
ATOM 3498 C C . TYR A 1 447 ? 18.557 -2.377 19.044 1.00 94.88 447 TYR A C 1
ATOM 3500 O O . TYR A 1 447 ? 17.725 -3.253 19.273 1.00 94.88 447 TYR A O 1
ATOM 3508 N N . PHE A 1 448 ? 18.540 -1.182 19.621 1.00 96.12 448 PHE A N 1
ATOM 3509 C CA . PHE A 1 448 ? 17.407 -0.635 20.352 1.00 96.12 448 PHE A CA 1
ATOM 3510 C C . PHE A 1 448 ? 17.017 0.678 19.684 1.00 96.12 448 PHE A C 1
ATOM 3512 O O . PHE A 1 448 ? 17.895 1.442 19.297 1.00 96.12 448 PHE A O 1
ATOM 3519 N N . GLY A 1 449 ? 15.736 0.970 19.526 1.00 93.25 449 GLY A N 1
ATOM 3520 C CA . GLY A 1 449 ? 15.303 2.185 18.859 1.00 93.25 449 GLY A CA 1
ATOM 3521 C C . GLY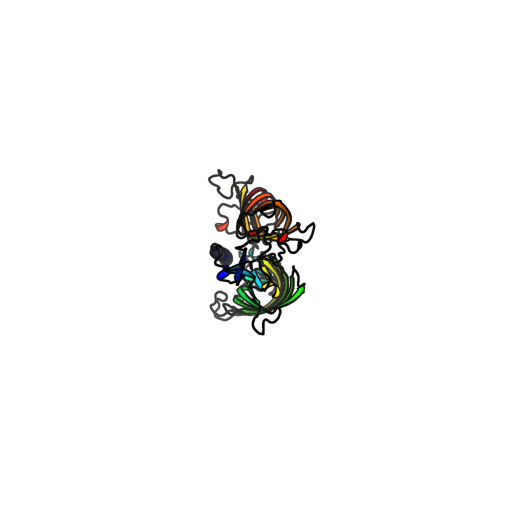 A 1 449 ? 14.024 2.764 19.422 1.00 93.25 449 GLY A C 1
ATOM 3522 O O . GLY A 1 449 ? 13.174 2.048 19.937 1.00 93.25 449 GLY A O 1
ATOM 3523 N N . LEU A 1 450 ? 13.894 4.077 19.292 1.00 95.44 450 LEU A N 1
ATOM 3524 C CA . LEU A 1 450 ? 12.689 4.822 19.636 1.00 95.44 450 LEU A CA 1
ATOM 3525 C C . LEU A 1 450 ? 12.151 5.464 18.367 1.00 95.44 450 LEU A C 1
ATOM 3527 O O . LEU A 1 450 ? 12.907 6.083 17.617 1.00 95.44 450 LEU A O 1
ATOM 3531 N N . GLY A 1 451 ? 10.861 5.289 18.117 1.00 93.94 451 GLY A N 1
ATOM 3532 C CA . GLY A 1 451 ? 10.228 5.700 16.880 1.00 93.94 451 GLY A CA 1
ATOM 3533 C C . GLY A 1 451 ? 8.920 6.438 17.078 1.00 93.94 451 GLY A C 1
ATOM 3534 O O . GLY A 1 451 ? 8.278 6.366 18.124 1.00 93.94 451 GLY A O 1
ATOM 3535 N N . ILE A 1 452 ? 8.541 7.131 16.016 1.00 93.31 452 ILE A N 1
ATOM 3536 C CA . ILE A 1 452 ? 7.260 7.782 15.826 1.00 93.31 452 ILE A CA 1
ATOM 3537 C C . ILE A 1 452 ? 6.666 7.287 14.509 1.00 93.31 452 ILE A C 1
ATOM 3539 O O . ILE A 1 452 ? 7.350 7.214 13.482 1.00 93.31 452 ILE A O 1
ATOM 3543 N N . SER A 1 453 ? 5.388 6.950 14.547 1.00 89.00 453 SER A N 1
ATOM 3544 C CA . SER A 1 453 ? 4.598 6.664 13.361 1.00 89.00 453 SER A CA 1
ATOM 3545 C C . SER A 1 453 ? 3.670 7.836 13.075 1.00 89.00 453 SER A C 1
ATOM 3547 O O . SER A 1 453 ? 3.111 8.417 14.006 1.00 89.00 453 SER A O 1
ATOM 3549 N N . LEU A 1 454 ? 3.511 8.178 11.799 1.00 84.31 454 LEU A N 1
ATOM 3550 C CA . LEU A 1 454 ? 2.640 9.243 11.315 1.00 84.31 454 LEU A CA 1
ATOM 3551 C C . LEU A 1 454 ? 1.591 8.674 10.364 1.00 84.31 454 LEU A C 1
ATOM 3553 O O . LEU A 1 454 ? 1.913 7.899 9.457 1.00 84.31 454 LEU A O 1
ATOM 3557 N N . ASP A 1 455 ? 0.360 9.129 10.575 1.00 80.88 455 ASP A N 1
ATOM 3558 C CA . ASP A 1 455 ? -0.854 8.624 9.940 1.00 80.88 455 ASP A CA 1
ATOM 3559 C C . ASP A 1 455 ? -0.903 7.095 9.969 1.00 80.88 455 ASP A C 1
ATOM 3561 O O . ASP A 1 455 ? -1.009 6.442 8.936 1.00 80.88 455 ASP A O 1
ATOM 3565 N N . ASP A 1 456 ? -0.702 6.551 11.173 1.00 81.56 456 ASP A N 1
ATOM 3566 C CA . ASP A 1 456 ? -0.580 5.126 11.476 1.00 81.56 456 ASP A CA 1
ATOM 3567 C C . ASP A 1 456 ? -1.750 4.708 12.364 1.00 81.56 456 ASP A C 1
ATOM 3569 O O . ASP A 1 456 ? -1.793 5.013 13.560 1.00 81.56 456 ASP A O 1
ATOM 3573 N N . ARG A 1 457 ? -2.750 4.059 11.769 1.00 84.44 457 ARG A N 1
ATOM 3574 C CA . ARG A 1 457 ? -3.942 3.624 12.491 1.00 84.44 457 ARG A CA 1
ATOM 3575 C C . ARG A 1 457 ? -3.762 2.192 12.973 1.00 84.44 457 ARG A C 1
ATOM 3577 O O . ARG A 1 457 ? -3.837 1.249 12.187 1.00 84.44 457 ARG A O 1
ATOM 3584 N N . ILE A 1 458 ? -3.643 2.062 14.291 1.00 84.25 458 ILE A N 1
ATOM 3585 C CA . ILE A 1 458 ? -3.727 0.787 15.001 1.00 84.25 458 ILE A CA 1
ATOM 3586 C C . ILE A 1 458 ? -5.198 0.471 15.291 1.00 84.25 458 ILE A C 1
ATOM 3588 O O . ILE A 1 458 ? -5.890 1.251 15.965 1.00 84.25 458 ILE A O 1
ATOM 3592 N N . PHE A 1 459 ? -5.654 -0.672 14.784 1.00 84.12 459 PHE A N 1
ATOM 3593 C CA . PHE A 1 459 ? -7.004 -1.193 14.976 1.00 84.12 459 PHE A CA 1
ATOM 3594 C C . PHE A 1 459 ? -7.056 -2.095 16.207 1.00 84.12 459 PHE A C 1
ATOM 3596 O O . PHE A 1 459 ? -6.244 -3.006 16.353 1.00 84.12 459 PHE A O 1
ATOM 3603 N N . GLY A 1 460 ? -8.030 -1.857 17.083 1.00 80.81 460 GLY A N 1
ATOM 3604 C CA . GLY A 1 460 ? -8.275 -2.714 18.238 1.00 80.81 460 GLY A CA 1
ATOM 3605 C C . GLY A 1 460 ? -8.921 -4.043 17.841 1.00 80.81 460 GLY A C 1
ATOM 3606 O O . GLY A 1 460 ? -9.547 -4.177 16.785 1.00 80.81 460 GLY A O 1
ATOM 3607 N N . SER A 1 461 ? -8.856 -5.030 18.736 1.00 83.38 461 SER A N 1
ATOM 3608 C CA . SER A 1 461 ? -9.426 -6.366 18.509 1.00 83.38 461 SER A CA 1
ATOM 3609 C C . SER A 1 461 ? -10.918 -6.331 18.123 1.00 83.38 461 SER A C 1
ATOM 3611 O O . SER A 1 461 ? -11.350 -7.106 17.274 1.00 83.38 461 SER A O 1
ATOM 3613 N N . LYS A 1 462 ? -11.699 -5.383 18.664 1.00 82.31 462 LYS A N 1
ATOM 3614 C CA . LYS A 1 462 ? -13.139 -5.194 18.370 1.00 82.31 462 LYS A CA 1
ATOM 3615 C C . LYS A 1 462 ? -13.422 -4.572 16.993 1.00 82.31 462 LYS A C 1
ATOM 3617 O O . LYS A 1 462 ? -14.551 -4.639 16.498 1.00 82.31 462 LYS A O 1
ATOM 3622 N N . GLU A 1 463 ? -12.430 -3.917 16.393 1.00 80.50 463 GLU A N 1
ATOM 3623 C CA . GLU A 1 463 ? -12.514 -3.343 15.042 1.00 80.50 463 GLU A CA 1
ATOM 3624 C C . GLU A 1 463 ? -12.187 -4.392 13.967 1.00 80.50 463 GLU A C 1
ATOM 3626 O O . GLU A 1 463 ? -12.561 -4.232 12.800 1.00 80.50 463 GLU A O 1
ATOM 3631 N N . LEU A 1 464 ? -11.538 -5.495 14.357 1.00 83.12 464 LEU A N 1
ATOM 3632 C CA . LEU A 1 464 ? -11.279 -6.603 13.455 1.00 83.12 464 LEU A CA 1
ATOM 3633 C C . LEU A 1 464 ? -12.542 -7.388 13.154 1.00 83.12 464 LEU A C 1
ATOM 3635 O O . LEU A 1 464 ? -13.266 -7.854 14.032 1.00 83.12 464 LEU A O 1
ATOM 3639 N N . ARG A 1 465 ? -12.722 -7.645 11.866 1.00 80.62 465 ARG A N 1
ATOM 3640 C CA . ARG A 1 465 ? -13.798 -8.472 11.341 1.00 80.62 465 ARG A CA 1
ATOM 3641 C C . ARG A 1 465 ? -13.875 -9.853 11.981 1.00 80.62 465 ARG A C 1
ATOM 3643 O O . ARG A 1 465 ? -14.962 -10.366 12.195 1.00 80.62 465 ARG A O 1
ATOM 3650 N N . TYR A 1 466 ? -12.724 -10.473 12.217 1.00 77.00 466 TYR A N 1
ATOM 3651 C CA . TYR A 1 466 ? -12.649 -11.862 12.667 1.00 77.00 466 TYR A CA 1
ATOM 3652 C C . TYR A 1 466 ? -13.120 -12.059 14.115 1.00 77.00 466 TYR A C 1
ATOM 3654 O O . TYR A 1 466 ? -13.312 -13.197 14.533 1.00 77.00 466 TYR A O 1
ATOM 3662 N N . ASN A 1 467 ? -13.304 -10.964 14.857 1.00 77.12 467 ASN A N 1
ATOM 3663 C CA . ASN A 1 467 ? -13.721 -10.956 16.257 1.00 77.12 467 ASN A CA 1
ATOM 3664 C C . ASN A 1 467 ? -15.163 -10.448 16.447 1.00 77.12 467 ASN A C 1
ATOM 3666 O O . ASN A 1 467 ? -15.554 -10.172 17.582 1.00 77.12 467 ASN A O 1
ATOM 3670 N N . ARG A 1 468 ? -15.930 -10.279 15.359 1.00 66.12 468 ARG A N 1
ATOM 3671 C CA . ARG A 1 468 ? -17.315 -9.786 15.374 1.00 66.12 468 ARG A CA 1
ATOM 3672 C C . ARG A 1 468 ? -18.339 -10.860 15.046 1.00 66.12 468 ARG A C 1
ATOM 3674 O O . ARG A 1 468 ? -18.024 -11.753 14.227 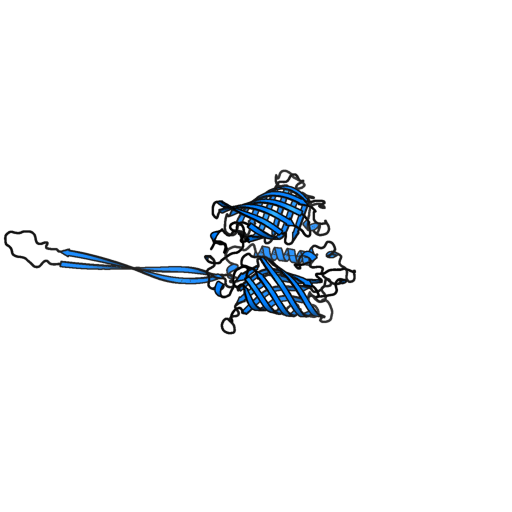1.00 66.12 468 ARG A O 1
#

Foldseek 3Di:
DVVVVVVVVVVVVVVVVVVPPPDPVCVVVVQKDKDKDKDKDKDKDKDKDKDFPDDDDDDPPPDDDDTDIDIDIDIDIDIDMDIDIFIFGQFQKWFAKKKWQKAFLDDQQFALLLPQARPFSLQDLCLVVDDPPGGGGHGRRWMKIFGGKTWGQDPPPPSPFQKIKIWTQKIWTGRGSVLLQIAIAGTKIKIKGWDWPDPDPQTWTWIWMWIAGDPPKTKIKTKIWGKGHAQQFKIKIWIWIKMWTWGQDPDPSHPDRHIRIHIGTITHIMMTGRMHGDGPVRSVPTPVPDAGFWQKWAAKKKKFKQWPEAALVDNPDPPDSTRWMKMFGGKTWGFDLPDLSFKTKIWGCKIWTDRHLQAIAIAGGWIKIWGWADPDAPFKIKIFIWTARVPPWTKIKGKMKIWGDPDQFKIKIKMWIWMFGAHRAPSRDPCVRSPSRDHHGTHTTIIIIIMMTGHMGRDGSVSHPSND

Sequence (468 aa):
MKIFLQFLMFGIVCSLFGSCASSSWMETFRLTRTEEDAFTITIKDTSFTDAVRNEPGERDNGIIYPSSRTLTNNSLTTQYDSVVERKYPNFVRFAVFESVGLIGTTSSDKGVGSGMFGIMGFFDPDFATITKGQSRSVTFTGGIYRVLTYETRLRWFRDAKDWTFGSGVFEALVPEVANEKTLVSILPMYLRKRYFLREQIPYIAVTPAVGIGLFPSQYINASVSLDVGSLGGLNMRLYGGYATGSNYKGNWMNNTAEAVSSSFPYAGLGISVLDFLNRVPELYREWKDHEHSGWDIGIFQFGLIYSGEVSAISSKNPTSPFRGYFIRITPTSLALPILDNRFYVGTSLFSVMILGQNKFGLGVLPIRIGYWHDLMDDELTLEPFVEYDYYPSSFVNLGARLNLKVSNIINLSANLGYVNGNSISGSLVPPDILGEIGKATSLSGAYFGLGISLDDRIFGSKELRYNR

Secondary structure (DSSP, 8-state):
-HHHHHHHHHHHHHHHHHTT-SSSHHHHTTSEEEEEEEEEEEEEEEEEEEEESS-----TT--PPPP-EEEEEEEEEEEEEEEEEEEEE--SEEEEEEEEEEESSS-GGG-----TTSSGGGG-TTTTT--TT-----S--EEEEEEEEEEEE--HHHH-TTEEEEEEEEEEEE-STT-TT-EEEES-EEEEE-EEEE-SSSEEEEEEEEEEE-SBEEEEEEEEEEEEE-SSSEEEEEEEEEEEEEEPTTBTTB-SSSPEEEEEEEEEEEEEEEEEE--GGGGGS-GGG--B-EEEEEEEEEEEEEESSPPSS-SS-TTSS--EEEEEES-EEEEPSSTTTTEEEEE-SEEEEEEETTEEEEEES-EEEEE-EEEETTTEEEEEEEEEE-SBS-EEEEEEEEEEESSSSEEEEEEEEEEEEPPPPTTSS-HHHHTT------EEEEEEEEEEEEEEEEPPGGGBGGG-

Radius of gyration: 30.66 Å; chains: 1; bounding box: 107×42×102 Å

pLDDT: mean 81.84, std 16.07, range [28.77, 97.56]